Protein AF-A0A7X6XU69-F1 (afdb_monomer)

Radius of gyration: 47.25 Å; Cα contacts (8 Å, |Δi|>4): 1419; chains: 1; bounding box: 94×85×156 Å

Foldseek 3Di:
DDDDDDDDDDDDDDDDDDDDDDDDDDDDDDDDDDDPDDDPPPQFDQFAPQLAFEEEDFFQQLLVDPLLLVLLVVLVLLVGAAYEYEFEWEAAALAGQATGRDHGGGGHHLVSRLVVLLSCVVSNHAYEYEYAYYHPVRDDQLSRDYPDPVSNLVNLLVVQLVVLQSCLVNVHAEYASYAANQVQQADVNLVSSLVSLVVSVVRHVHFYEHEWEQDAPVRGRLLRHPNRLSGQEYEYQPLQQQWFDFQDALVSSLVSCQWDQAPVRDTDGNVVSQVVSCVVNVHAYEHAEYFAWQDRGSGGRPDQPDDPWGHLSNRLSNLLSCCVNAGRDSSYNYYHYPHAYSRLPQDDGRGGHRHCRLGVSSNSSSVSSVSPDRPQQPWAWEEWAPWDWEAPAFFKIKIATDDTDGSHDFPWKFKDKPRDTDDIGRDRIDMGGRHHGQDKIKIWMWIADDSGHIYDTHDIDIDHHHHQPQWDWDAQPVWPQAKDWDDDFKDWTWDQPDGPDDRTWIKIWGDQFAQVHKTKMKHFTPGWAAAFDKKKKKKAFQDQDQFKKKWKWWAFPVRDIDIFDIGGDHHGDIDMHMDHHHNPDPGTTGMIMMIMHGDPGTDTGIMTMRRIHD

pLDDT: mean 84.96, std 18.35, range [24.88, 98.88]

Nearest PDB structures (foldseek):
  5yli-assembly2_A  TM=8.758E-01  e=3.374E-24  Amphibacillus xylanus NBRC 15112
  1k85-assembly1_A  TM=9.156E-01  e=2.063E-06  Niallia circulans
  2zex-assembly1_A  TM=6.198E-01  e=1.821E-08  Caldanaerobius polysaccharolyticus
  2zew-assembly1_B  TM=6.445E-01  e=6.549E-08  Caldanaerobius polysaccharolyticus
  5w6h-assembly1_C  TM=6.036E-01  e=3.045E-06  Kuttervirus CBA120

Secondary structure (DSSP, 8-state):
-------------------------PPPPP------PPPP--PPPSS-SEEEEEEE--STTGGGSHHHHHHHHHHHHTT--EEEEE-EEEESSTT----B--TTTTPPPHHHHHHHHHHHHTTT-EEEE--EEEETT---GGG---S-HHHHHHHHHHHHHHHHHHHHHTT-SEEEEEES-TTTSSGGGHHHHHHHHHHHTTT--SEEEEEEE---TTT-STTT-S-GGGSSSEEEE-----BSSSS--HHHHHHHTT-EE-TTS-EE-HHHHHHHHHHHHT--EEEEEE---SSS-BS-TT-----SS--HHHHHHHHHHHHHHHTT-TTEEEEEEEEEESSTTS-STT--SS--TTSHHHHHHHHHTT--SSS----PPPPP-S-EEEE-SSSEEEEE-PPP--SS---EEEEEETTEEEEEESSSEEEEESPPTT-EEEEEEEEE-SSS-BPPPPPPEEEEPPP------B--SSSSTT-EE-STTEEEEEESSS-SSTT-EEEEEEEEEBTTB--EEEE--SS-BPTT-EEEEEEEEES--TTEEEEEEEE-TT--EEE---EEPPBT-EEEEEEEPPTT-SS-B-EEEEEEEESSS-EEEEEEEEEEE-

Sequence (614 aa):
MCSRRCRLLMLALMALAPLSCSSHAPRPQPVRTPTVTGAPTRALATGWQYQGMTFISWSENGYLLSSTLQSLDRMAALNVKWVAIIPHWFMDDRSSTHIYPEAREYTPSDASVRYIIQQAHARGLKVMLKPHVDPRDGTWRGSITPSDPEAWFASYRDFILHYAQIAADTGTELLSMSNELRSMTGPPYAPKWRALVAEVRQRFPGQLTAAANWGPRNWAEFLRVEWWDAVDLIGINAYFSLTGEPNPTVEMARAGWFNYINPWGGLEHWVEDVKGVADRFARPVLFTEIGYNSNPTAGDPWYTSAPAQPDMVTQQNCVEAAFQVWQNVPYMVGGFWWEWSINPNGGGPTHTGMALNNKPAAQTIATWFGGGGGLPDTSPPSVPTDLVAVADGQTAIRLTWRTSSDDVRVTGYRILRDGAAIATVSETTYTDRNLSPATTYRYQVVAFDAAGNASAPSAPVDAATAGATAPVRYSFESGTEGWLVSERCVNIWTSGSIAHAGRRSLALYLDRTASTTPGYAAVQPAGTLLPGATVTLHVYLKAEATNVRAMPYVQDANRSWLTGPRVTLTPMQWIPLTITIPATAAAPMHRVGIQFSTSGAAFSGYVNVDDIRW

Solvent-accessible surface area (backbone atoms only — not comparable to full-atom values): 32672 Å² total; per-residue (Å²): 140,84,84,90,81,92,87,83,89,90,88,87,90,82,91,86,87,89,88,88,82,91,83,93,77,88,78,88,74,84,83,74,78,84,74,84,72,76,83,81,86,67,82,68,69,90,41,53,78,39,41,29,33,27,44,54,42,71,19,25,55,46,56,69,36,71,57,22,51,54,19,52,53,60,50,49,55,31,42,47,42,27,36,34,41,42,40,44,30,31,22,68,38,45,46,47,35,62,60,44,73,44,70,74,65,38,13,40,34,72,65,25,51,54,48,41,53,54,58,35,46,75,71,69,28,44,37,31,45,40,56,40,64,41,28,70,73,68,52,62,42,42,63,43,55,40,79,42,62,66,56,26,51,52,31,48,47,56,55,52,49,50,52,30,44,54,34,41,78,68,68,39,50,30,36,37,78,40,55,32,40,48,60,63,48,27,66,95,34,24,68,57,54,53,49,52,49,61,54,40,57,75,60,24,85,51,45,38,30,34,26,22,30,56,70,60,91,94,70,21,25,53,81,46,45,72,48,58,75,78,36,66,29,41,22,28,34,51,54,69,45,22,37,77,54,73,64,46,49,39,69,50,34,40,44,9,44,58,54,20,75,46,101,86,72,50,79,44,40,54,56,57,55,57,45,51,50,27,63,74,57,75,36,41,32,31,28,63,25,33,47,42,21,14,30,46,42,43,41,57,37,83,61,78,77,68,60,99,62,48,24,57,62,30,25,26,20,45,52,52,16,49,45,76,65,42,37,78,34,84,54,38,41,30,37,20,35,39,31,40,42,43,47,63,73,57,28,22,87,89,40,32,55,38,31,33,30,78,35,70,37,40,58,52,52,10,48,78,54,66,31,84,73,59,79,63,77,79,70,46,22,38,53,35,42,76,69,44,62,46,53,58,48,41,33,21,38,37,38,39,40,45,82,60,53,52,97,84,52,67,58,32,36,39,37,27,48,76,85,43,79,80,51,75,41,74,64,58,59,51,70,53,70,87,47,62,52,58,36,76,46,43,34,33,38,26,27,23,37,83,80,67,39,54,20,62,66,22,78,74,42,77,32,46,21,34,59,70,43,76,50,62,66,46,43,30,71,92,37,61,84,74,57,42,67,85,57,100,48,56,52,80,45,60,28,70,87,56,58,85,47,94,65,14,9,36,32,35,39,41,50,65,28,20,70,92,51,58,53,46,42,34,32,64,47,69,41,60,46,50,54,57,42,50,41,36,36,32,37,28,34,68,45,86,56,73,42,38,30,40,27,31,34,37,20,36,92,87,64,52,79,48,72,33,69,77,43,74,45,56,47,75,38,82,43,82,40,58,34,67,40,53,75,80,51,92,62,55,29,44,32,44,34,42,39,34,34,23,64,78,64,62,43,66,49,41,38,34,40,26,58,31,42,110

Structure (mmCIF, N/CA/C/O backbone):
data_AF-A0A7X6XU69-F1
#
_entry.id   AF-A0A7X6XU69-F1
#
loop_
_atom_site.group_PDB
_atom_site.id
_atom_site.type_symbol
_atom_site.label_atom_id
_atom_site.label_alt_id
_atom_site.label_comp_id
_atom_site.label_asym_id
_atom_site.label_entity_id
_atom_site.label_seq_id
_atom_site.pdbx_PDB_ins_code
_atom_site.Cartn_x
_atom_site.Cartn_y
_atom_site.Cartn_z
_atom_site.occupancy
_atom_site.B_iso_or_equiv
_atom_site.auth_seq_id
_atom_site.auth_comp_id
_atom_site.auth_asym_id
_atom_site.auth_atom_id
_atom_site.pdbx_PDB_model_num
ATOM 1 N N . MET A 1 1 ? 31.336 16.116 -76.940 1.00 32.19 1 MET A N 1
ATOM 2 C CA . MET A 1 1 ? 32.522 15.356 -76.466 1.00 32.19 1 MET A CA 1
ATOM 3 C C . MET A 1 1 ? 32.069 14.442 -75.326 1.00 32.19 1 MET A C 1
ATOM 5 O O . MET A 1 1 ? 31.188 14.875 -74.605 1.00 32.19 1 MET A O 1
ATOM 9 N N . CYS A 1 2 ? 32.569 13.225 -75.084 1.00 30.72 2 CYS A N 1
ATOM 10 C CA . CYS A 1 2 ? 33.264 12.245 -75.938 1.00 30.72 2 CYS A CA 1
ATOM 11 C C . CYS A 1 2 ? 33.101 10.848 -75.263 1.00 30.72 2 CYS A C 1
ATOM 13 O O . CYS A 1 2 ? 33.700 10.606 -74.232 1.00 30.72 2 CYS A O 1
ATOM 15 N N . SER A 1 3 ? 32.109 10.030 -75.636 1.00 34.59 3 SER A N 1
ATOM 16 C CA . SER A 1 3 ? 32.215 8.867 -76.546 1.00 34.59 3 SER A CA 1
ATOM 17 C C . SER A 1 3 ? 32.661 7.510 -75.929 1.00 34.59 3 SER A C 1
ATOM 19 O O . SER A 1 3 ? 33.760 7.428 -75.397 1.00 34.59 3 SER A O 1
ATOM 21 N N . ARG A 1 4 ? 31.893 6.438 -76.253 1.00 37.56 4 ARG A N 1
ATOM 22 C CA . ARG A 1 4 ? 32.319 5.019 -76.487 1.00 37.56 4 ARG A CA 1
ATOM 23 C C . ARG A 1 4 ? 32.563 4.115 -75.238 1.00 37.56 4 ARG A C 1
ATOM 25 O O . ARG A 1 4 ? 32.974 4.625 -74.213 1.00 37.56 4 ARG A O 1
ATOM 32 N N . ARG A 1 5 ? 32.346 2.773 -75.252 1.00 36.28 5 ARG A N 1
ATOM 33 C CA . ARG A 1 5 ? 31.829 1.808 -76.281 1.00 36.28 5 ARG A CA 1
ATOM 34 C C . ARG A 1 5 ? 31.500 0.392 -75.705 1.00 36.28 5 ARG A C 1
ATOM 36 O O . ARG A 1 5 ? 32.360 -0.131 -75.021 1.00 36.28 5 ARG A O 1
ATOM 43 N N . CYS A 1 6 ? 30.437 -0.274 -76.217 1.00 29.05 6 CYS A N 1
ATOM 44 C CA . CYS A 1 6 ? 30.331 -1.739 -76.554 1.00 29.05 6 CYS A CA 1
ATOM 45 C C . CYS A 1 6 ? 30.530 -2.821 -75.437 1.00 29.05 6 CYS A C 1
ATOM 47 O O . CYS A 1 6 ? 30.987 -2.469 -74.367 1.00 29.05 6 CYS A O 1
ATOM 49 N N . ARG A 1 7 ? 30.288 -4.155 -75.564 1.00 33.97 7 ARG A N 1
ATOM 50 C CA . ARG A 1 7 ? 29.471 -5.150 -76.363 1.00 33.97 7 ARG A CA 1
ATOM 51 C C . ARG A 1 7 ? 29.689 -6.562 -75.694 1.00 33.97 7 ARG A C 1
ATOM 53 O O . ARG A 1 7 ? 30.608 -6.643 -74.893 1.00 33.97 7 ARG A O 1
ATOM 60 N N . LEU A 1 8 ? 29.002 -7.705 -75.920 1.00 28.58 8 LEU A N 1
ATOM 61 C CA . LEU A 1 8 ? 27.895 -8.181 -76.793 1.00 28.58 8 LEU A CA 1
ATOM 62 C C . LEU A 1 8 ? 27.113 -9.363 -76.110 1.00 28.58 8 LEU A C 1
ATOM 64 O O . LEU A 1 8 ? 27.431 -9.765 -75.000 1.00 28.58 8 LEU A O 1
ATOM 68 N N . LEU A 1 9 ? 26.123 -9.919 -76.825 1.00 27.81 9 LEU A N 1
ATOM 69 C CA . LEU A 1 9 ? 25.386 -11.201 -76.701 1.00 27.81 9 LEU A CA 1
ATOM 70 C C . LEU A 1 9 ? 26.183 -12.488 -76.351 1.00 27.81 9 LEU A C 1
ATOM 72 O O . LEU A 1 9 ? 27.295 -12.649 -76.844 1.00 27.81 9 LEU A O 1
ATOM 76 N N . MET A 1 10 ? 25.494 -13.500 -75.778 1.00 27.45 10 MET A N 1
ATOM 77 C CA . MET A 1 10 ? 25.006 -14.688 -76.538 1.00 27.45 10 MET A CA 1
ATOM 78 C C . MET A 1 10 ? 23.947 -15.552 -75.812 1.00 27.45 10 MET A C 1
ATOM 80 O O . MET A 1 10 ? 23.809 -15.497 -74.595 1.00 27.45 10 MET A O 1
ATOM 84 N N . LEU A 1 11 ? 23.182 -16.325 -76.601 1.00 28.55 11 LEU A N 1
ATOM 85 C CA . LEU A 1 11 ? 22.170 -17.318 -76.193 1.00 28.55 11 LEU A CA 1
ATOM 86 C C . LEU A 1 11 ? 22.591 -18.719 -76.679 1.00 28.55 11 LEU A C 1
ATOM 88 O O . LEU A 1 11 ? 23.184 -18.827 -77.751 1.00 28.55 11 LEU A O 1
ATOM 92 N N . ALA A 1 12 ? 22.184 -19.779 -75.973 1.00 27.48 12 ALA A N 1
ATOM 93 C CA . ALA A 1 12 ? 22.160 -21.162 -76.474 1.00 27.48 12 ALA A CA 1
ATOM 94 C C . ALA A 1 12 ? 21.067 -21.976 -75.747 1.00 27.48 12 ALA A C 1
ATOM 96 O O . ALA A 1 12 ? 20.816 -21.730 -74.567 1.00 27.48 12 ALA A O 1
ATOM 97 N N . LEU A 1 13 ? 20.388 -22.905 -76.440 1.00 26.75 13 LEU A N 1
ATOM 98 C CA . LEU A 1 13 ? 19.212 -23.627 -75.918 1.00 26.75 13 LEU A CA 1
ATOM 99 C C . LEU A 1 13 ? 18.924 -24.912 -76.729 1.00 26.75 13 LEU A C 1
ATOM 101 O O . LEU A 1 13 ? 18.695 -24.794 -77.927 1.00 26.75 13 LEU A O 1
ATOM 105 N N . MET A 1 14 ? 18.916 -26.094 -76.083 1.00 28.67 14 MET A N 1
ATOM 106 C CA . MET A 1 14 ? 18.298 -27.398 -76.475 1.00 28.67 14 MET A CA 1
ATOM 107 C C . MET A 1 14 ? 18.697 -28.471 -75.419 1.00 28.67 14 MET A C 1
ATOM 109 O O . MET A 1 14 ? 19.820 -28.426 -74.933 1.00 28.67 14 MET A O 1
ATOM 113 N N . ALA A 1 15 ? 17.769 -29.238 -74.814 1.00 27.44 15 ALA A N 1
ATOM 114 C CA . ALA A 1 15 ? 17.217 -30.554 -75.233 1.00 27.44 15 ALA A CA 1
ATOM 115 C C . ALA A 1 15 ? 18.225 -31.733 -75.076 1.00 27.44 15 ALA A C 1
ATOM 117 O O . ALA A 1 15 ? 19.380 -31.567 -75.440 1.00 27.44 15 ALA A O 1
ATOM 118 N N . LEU A 1 16 ? 17.908 -32.938 -74.563 1.00 28.42 16 LEU A N 1
ATOM 119 C CA . LEU A 1 16 ? 16.644 -33.618 -74.183 1.00 28.42 16 LEU A CA 1
ATOM 120 C C . LEU A 1 16 ? 16.890 -34.633 -73.012 1.00 28.42 16 LEU A C 1
ATOM 122 O O . LEU A 1 16 ? 18.005 -34.725 -72.511 1.00 28.42 16 LEU A O 1
ATOM 126 N N . ALA A 1 17 ? 15.866 -35.370 -72.552 1.00 26.97 17 ALA A N 1
ATOM 127 C CA . ALA A 1 17 ? 15.894 -36.326 -71.410 1.00 26.97 17 ALA A CA 1
ATOM 128 C C . ALA A 1 17 ? 15.743 -37.807 -71.891 1.00 26.97 17 ALA A C 1
ATOM 130 O O . ALA A 1 17 ? 15.716 -37.982 -73.111 1.00 26.97 17 ALA A O 1
ATOM 131 N N . PRO A 1 18 ? 15.551 -38.870 -71.053 1.00 42.78 18 PRO A N 1
ATOM 132 C CA . PRO A 1 18 ? 15.575 -38.998 -69.574 1.00 42.78 18 PRO A CA 1
ATOM 133 C C . PRO A 1 18 ? 16.349 -40.238 -69.018 1.00 42.78 18 PRO A C 1
ATOM 135 O O . PRO A 1 18 ? 16.722 -41.119 -69.782 1.00 42.78 18 PRO A O 1
ATOM 138 N N . LEU A 1 19 ? 16.495 -40.362 -67.681 1.00 28.52 19 LEU A N 1
ATOM 139 C CA . LEU A 1 19 ? 16.287 -41.598 -66.870 1.00 28.52 19 LEU A CA 1
ATOM 140 C C . LEU A 1 19 ? 16.583 -41.360 -65.366 1.00 28.52 19 LEU A C 1
ATOM 142 O O . LEU A 1 19 ? 16.984 -40.265 -64.977 1.00 28.52 19 LEU A O 1
ATOM 146 N N . SER A 1 20 ? 16.305 -42.348 -64.504 1.00 25.61 20 SER A N 1
ATOM 147 C CA . SER A 1 20 ? 16.142 -42.182 -63.045 1.00 25.61 20 SER A CA 1
ATOM 148 C C . SER A 1 20 ? 17.142 -42.954 -62.171 1.00 25.61 20 SER A C 1
ATOM 150 O O . SER A 1 20 ? 17.307 -44.151 -62.388 1.00 25.61 20 SER A O 1
ATOM 152 N N . CYS A 1 21 ? 17.650 -42.327 -61.094 1.00 24.88 21 CYS A N 1
ATOM 153 C CA . CYS A 1 21 ? 17.528 -42.863 -59.720 1.00 24.88 21 CYS A CA 1
ATOM 154 C C . CYS A 1 21 ? 17.984 -41.881 -58.608 1.00 24.88 21 CYS A C 1
ATOM 156 O O . CYS A 1 21 ? 19.115 -41.414 -58.587 1.00 24.88 21 CYS A O 1
ATOM 158 N N . SER A 1 22 ? 17.064 -41.616 -57.675 1.00 28.48 22 SER A N 1
ATOM 159 C CA . SER A 1 22 ? 17.221 -41.198 -56.263 1.00 28.48 22 SER A CA 1
ATOM 160 C C . SER A 1 22 ? 18.582 -40.725 -55.691 1.00 28.48 22 SER A C 1
ATOM 162 O O . SER A 1 22 ? 19.457 -41.543 -55.413 1.00 28.48 22 SER A O 1
ATOM 164 N N . SER A 1 23 ? 18.639 -39.465 -55.233 1.00 30.22 23 SER A N 1
ATOM 165 C CA . SER A 1 23 ? 19.038 -39.120 -53.846 1.00 30.22 23 SER A CA 1
ATOM 166 C C . SER A 1 23 ? 18.545 -37.710 -53.440 1.00 30.22 23 SER A C 1
ATOM 168 O O . SER A 1 23 ? 18.019 -36.966 -54.266 1.00 30.22 23 SER A O 1
ATOM 170 N N . HIS A 1 24 ? 18.579 -37.394 -52.139 1.00 34.19 24 HIS A N 1
ATOM 171 C CA . HIS A 1 24 ? 17.778 -36.338 -51.495 1.00 34.19 24 HIS A CA 1
ATOM 172 C C . HIS A 1 24 ? 18.326 -34.902 -51.635 1.00 34.19 24 HIS A C 1
ATOM 174 O O . HIS A 1 24 ? 19.452 -34.638 -51.227 1.00 34.19 24 HIS A O 1
ATOM 180 N N . ALA A 1 25 ? 17.466 -33.951 -52.033 1.00 30.98 25 ALA A N 1
ATOM 181 C CA . ALA A 1 25 ? 17.559 -32.530 -51.658 1.00 30.98 25 ALA A CA 1
ATOM 182 C C . ALA A 1 25 ? 16.200 -31.806 -51.857 1.00 30.98 25 ALA A C 1
ATOM 184 O O . ALA A 1 25 ? 15.669 -31.828 -52.972 1.00 30.98 25 ALA A O 1
ATOM 185 N N . PRO A 1 26 ? 15.610 -31.149 -50.836 1.00 32.25 26 PRO A N 1
ATOM 186 C CA . PRO A 1 26 ? 14.418 -30.318 -51.018 1.00 32.25 26 PRO A CA 1
ATOM 187 C C . PRO A 1 26 ? 14.767 -28.965 -51.665 1.00 32.25 26 PRO A C 1
ATOM 189 O O . PRO A 1 26 ? 15.789 -28.355 -51.356 1.00 32.25 26 PRO A O 1
ATOM 192 N N . ARG A 1 27 ? 13.904 -28.473 -52.564 1.00 31.67 27 ARG A N 1
ATOM 193 C CA . ARG A 1 27 ? 14.071 -27.163 -53.223 1.00 31.67 27 ARG A CA 1
ATOM 194 C C . ARG A 1 27 ? 13.691 -26.005 -52.284 1.00 31.67 27 ARG A C 1
ATOM 196 O O . ARG A 1 27 ? 12.749 -26.168 -51.506 1.00 31.67 27 ARG A O 1
ATOM 203 N N . PRO A 1 28 ? 14.318 -24.819 -52.407 1.00 29.53 28 PRO A N 1
ATOM 204 C CA . PRO A 1 28 ? 13.835 -23.616 -51.734 1.00 29.53 28 PRO A CA 1
ATOM 205 C C . PRO A 1 28 ? 12.439 -23.232 -52.249 1.00 29.53 28 PRO A C 1
ATOM 207 O O . PRO A 1 28 ? 12.184 -23.246 -53.455 1.00 29.53 28 PRO A O 1
ATOM 210 N N . GLN A 1 29 ? 11.537 -22.879 -51.332 1.00 32.31 29 GLN A N 1
ATOM 211 C CA . GLN A 1 29 ? 10.243 -22.279 -51.669 1.00 32.31 29 GLN A CA 1
ATOM 212 C C . GLN A 1 29 ? 10.386 -20.760 -51.879 1.00 32.31 29 GLN A C 1
ATOM 214 O O . GLN A 1 29 ? 11.289 -20.151 -51.301 1.00 32.31 29 GLN A O 1
ATOM 219 N N . PRO A 1 30 ? 9.513 -20.125 -52.687 1.00 29.33 30 PRO A N 1
ATOM 220 C CA . PRO A 1 30 ? 9.533 -18.677 -52.860 1.00 29.33 30 PRO A CA 1
ATOM 221 C C . PRO A 1 30 ? 9.223 -17.964 -51.539 1.00 29.33 30 PRO A C 1
ATOM 223 O O . PRO A 1 30 ? 8.276 -18.318 -50.834 1.00 29.33 30 PRO A O 1
ATOM 226 N N . VAL A 1 31 ? 10.008 -16.930 -51.226 1.00 34.72 31 VAL A N 1
ATOM 227 C CA . VAL A 1 31 ? 9.813 -16.095 -50.035 1.00 34.72 31 VAL A CA 1
ATOM 228 C C . VAL A 1 31 ? 8.445 -15.419 -50.113 1.00 34.72 31 VAL A C 1
ATOM 230 O O . VAL A 1 31 ? 8.204 -14.583 -50.982 1.00 34.72 31 VAL A O 1
ATOM 233 N N . ARG A 1 32 ? 7.544 -15.768 -49.190 1.00 28.22 32 ARG A N 1
ATOM 234 C CA . ARG A 1 32 ? 6.306 -15.014 -48.980 1.00 28.22 32 ARG A CA 1
ATOM 235 C C . ARG A 1 32 ? 6.634 -13.732 -48.224 1.00 28.22 32 ARG A C 1
ATOM 237 O O . ARG A 1 32 ? 7.137 -13.793 -47.106 1.00 28.22 32 ARG A O 1
ATOM 244 N N . THR A 1 33 ? 6.305 -12.587 -48.811 1.00 29.11 33 THR A N 1
ATOM 245 C CA . THR A 1 33 ? 6.309 -11.298 -48.114 1.00 29.11 33 THR A CA 1
ATOM 246 C C . THR A 1 33 ? 5.402 -11.390 -46.879 1.00 29.11 33 THR A C 1
ATOM 248 O O . THR A 1 33 ? 4.260 -11.837 -47.029 1.00 29.11 33 THR A O 1
ATOM 251 N N . PRO A 1 34 ? 5.844 -10.981 -45.674 1.00 29.09 34 PRO A N 1
ATOM 252 C CA . PRO A 1 34 ? 4.978 -10.986 -44.501 1.00 29.09 34 PRO A CA 1
ATOM 253 C C . PRO A 1 34 ? 3.820 -10.008 -44.709 1.00 29.09 34 PRO A C 1
ATOM 255 O O . PRO A 1 34 ? 4.021 -8.797 -44.801 1.00 29.09 34 PRO A O 1
ATOM 258 N N . THR A 1 35 ? 2.596 -10.522 -44.811 1.00 25.58 35 THR A N 1
ATOM 259 C CA . THR A 1 35 ? 1.406 -9.671 -44.781 1.00 25.58 35 THR A CA 1
ATOM 260 C C . THR A 1 35 ? 1.241 -9.151 -43.360 1.00 25.58 35 THR A C 1
ATOM 262 O O . THR A 1 35 ? 1.125 -9.952 -42.435 1.00 25.58 35 THR A O 1
ATOM 265 N N . VAL A 1 36 ? 1.208 -7.829 -43.178 1.00 35.75 36 VAL A N 1
ATOM 266 C CA . VAL A 1 36 ? 0.860 -7.226 -41.885 1.00 35.75 36 VAL A CA 1
ATOM 267 C C . VAL A 1 36 ? -0.629 -7.469 -41.637 1.00 35.75 36 VAL A C 1
ATOM 269 O O . VAL A 1 36 ? -1.486 -6.691 -42.051 1.00 35.75 36 VAL A O 1
ATOM 272 N N . THR A 1 37 ? -0.947 -8.596 -41.004 1.00 29.02 37 THR A N 1
ATOM 273 C CA . THR A 1 37 ? -2.286 -8.870 -40.481 1.00 29.02 37 THR A CA 1
ATOM 274 C C . THR A 1 37 ? -2.593 -7.845 -39.398 1.00 29.02 37 THR A C 1
ATOM 276 O O . THR A 1 37 ? -1.820 -7.715 -38.448 1.00 29.02 37 THR A O 1
ATOM 279 N N . GLY A 1 38 ? -3.695 -7.108 -39.558 1.00 28.95 38 GLY A N 1
ATOM 280 C CA . GLY A 1 38 ? -4.071 -6.027 -38.646 1.00 28.95 38 GLY A CA 1
ATOM 281 C C . GLY A 1 38 ? -4.130 -6.485 -37.188 1.00 28.95 38 GLY A C 1
ATOM 282 O O . GLY A 1 38 ? -4.514 -7.621 -36.902 1.00 28.95 38 GLY A O 1
ATOM 283 N N . ALA A 1 39 ? -3.736 -5.595 -36.274 1.00 30.16 39 ALA A N 1
ATOM 284 C CA . ALA A 1 39 ? -3.730 -5.885 -34.847 1.00 30.16 39 ALA A CA 1
ATOM 285 C C . ALA A 1 39 ? -5.128 -6.349 -34.389 1.00 30.16 39 ALA A C 1
ATOM 287 O O . ALA A 1 39 ? -6.116 -5.673 -34.694 1.00 30.16 39 ALA A O 1
ATOM 288 N N . PRO A 1 40 ? -5.245 -7.477 -33.665 1.00 31.70 40 PRO A N 1
ATOM 289 C CA . PRO A 1 40 ? -6.534 -7.918 -33.166 1.00 31.70 40 PRO A CA 1
ATOM 290 C C . PRO A 1 40 ? -7.025 -6.919 -32.118 1.00 31.70 40 PRO A C 1
ATOM 292 O O . PRO A 1 40 ? -6.435 -6.803 -31.043 1.00 31.70 40 PRO A O 1
ATOM 295 N N . THR A 1 41 ? -8.140 -6.243 -32.398 1.00 36.56 41 THR A N 1
ATOM 296 C CA . THR A 1 41 ? -8.919 -5.464 -31.424 1.00 36.56 41 THR A CA 1
ATOM 297 C C . THR A 1 41 ? -9.607 -6.403 -30.432 1.00 36.56 41 THR A C 1
ATOM 299 O O . THR A 1 41 ? -10.829 -6.523 -30.358 1.00 36.56 41 THR A O 1
ATOM 302 N N . ARG A 1 42 ? -8.785 -7.105 -29.648 1.00 38.50 42 ARG A N 1
ATOM 303 C CA . ARG A 1 42 ? -9.206 -7.867 -28.481 1.00 38.50 42 ARG A CA 1
ATOM 304 C C . ARG A 1 42 ? -9.810 -6.868 -27.503 1.00 38.50 42 ARG A C 1
ATOM 306 O O . ARG A 1 42 ? -9.084 -6.030 -26.975 1.00 38.50 42 ARG A O 1
ATOM 313 N N . ALA A 1 43 ? -11.121 -6.954 -27.283 1.00 34.38 43 ALA A N 1
ATOM 314 C CA . ALA A 1 43 ? -11.788 -6.183 -26.242 1.00 34.38 43 ALA A CA 1
ATOM 315 C C . ALA A 1 43 ? -11.029 -6.400 -24.926 1.00 34.38 43 ALA A C 1
ATOM 317 O O . ALA A 1 43 ? -10.881 -7.538 -24.469 1.00 34.38 43 ALA A O 1
ATOM 318 N N . LEU A 1 44 ? -10.460 -5.322 -24.388 1.00 43.34 44 LEU A N 1
ATOM 319 C CA . LEU A 1 44 ? -9.643 -5.392 -23.186 1.00 43.34 44 LEU A CA 1
ATOM 320 C C . LEU A 1 44 ? -10.568 -5.709 -22.010 1.00 43.34 44 LEU A C 1
ATOM 322 O O . LEU A 1 44 ? -11.660 -5.150 -21.899 1.00 43.34 44 LEU A O 1
ATOM 326 N N . ALA A 1 45 ? -10.160 -6.672 -21.182 1.00 43.38 45 ALA A N 1
ATOM 327 C CA . ALA A 1 45 ? -10.943 -7.072 -20.022 1.00 43.38 45 ALA A CA 1
ATOM 328 C C . ALA A 1 45 ? -11.115 -5.875 -19.075 1.00 43.38 45 ALA A C 1
ATOM 330 O O . ALA A 1 45 ? -10.199 -5.070 -18.925 1.00 43.38 45 ALA A O 1
ATOM 331 N N . THR A 1 46 ? -12.282 -5.764 -18.443 1.00 50.97 46 THR A N 1
ATOM 332 C CA . THR A 1 46 ? -12.549 -4.743 -17.425 1.00 50.97 46 THR A CA 1
ATOM 333 C C . THR A 1 46 ? -11.689 -5.007 -16.188 1.00 50.97 46 THR A C 1
ATOM 335 O O . THR A 1 46 ? -11.818 -6.075 -15.586 1.00 50.97 46 THR A O 1
ATOM 338 N N . GLY A 1 47 ? -10.851 -4.044 -15.801 1.00 73.19 47 GLY A N 1
ATOM 339 C CA . GLY A 1 47 ? -9.868 -4.190 -14.724 1.00 73.19 47 GLY A CA 1
ATOM 340 C C . GLY A 1 47 ? -8.443 -4.448 -15.229 1.00 73.19 47 GLY A C 1
ATOM 341 O O . GLY A 1 47 ? -8.220 -4.859 -16.369 1.00 73.19 47 GLY A O 1
ATOM 342 N N . TRP A 1 48 ? -7.455 -4.214 -14.363 1.00 90.81 48 TRP A N 1
ATOM 343 C CA . TRP A 1 48 ? -6.045 -4.424 -14.697 1.00 90.81 48 TRP A CA 1
ATOM 344 C C . TRP A 1 48 ? -5.722 -5.896 -15.006 1.00 90.81 48 TRP A C 1
ATOM 346 O O . TRP A 1 48 ? -6.017 -6.802 -14.231 1.00 90.81 48 TRP A O 1
ATOM 356 N N . GLN A 1 49 ? -5.037 -6.115 -16.129 1.00 93.88 49 GLN A N 1
ATOM 357 C CA . GLN A 1 49 ? -4.458 -7.393 -16.562 1.00 93.88 49 GLN A CA 1
ATOM 358 C C . GLN A 1 49 ? -3.038 -7.585 -16.001 1.00 93.88 49 GLN A C 1
ATOM 360 O O . GLN A 1 49 ? -2.598 -8.714 -15.771 1.00 93.88 49 GLN A O 1
ATOM 365 N N . TYR A 1 50 ? -2.334 -6.476 -15.753 1.00 97.25 50 TYR A N 1
ATOM 366 C CA . TYR A 1 50 ? -1.038 -6.421 -15.077 1.00 97.25 50 TYR A CA 1
ATOM 367 C C . TYR A 1 50 ? -1.259 -5.950 -13.638 1.00 97.25 50 TYR A C 1
ATOM 369 O O . TYR A 1 50 ? -1.080 -4.783 -13.303 1.00 97.25 50 TYR A O 1
ATOM 377 N N . GLN A 1 51 ? -1.728 -6.875 -12.798 1.00 97.38 51 GLN A N 1
ATOM 378 C CA . GLN A 1 51 ? -1.842 -6.706 -11.347 1.00 97.38 51 GLN A CA 1
ATOM 379 C C . GLN A 1 51 ? -0.461 -6.956 -10.721 1.00 97.38 51 GLN A C 1
ATOM 381 O O . GLN A 1 51 ? -0.163 -8.077 -10.293 1.00 97.38 51 GLN A O 1
ATOM 386 N N . GLY A 1 52 ? 0.420 -5.955 -10.808 1.00 98.00 52 GLY A N 1
ATOM 387 C CA . GLY A 1 52 ? 1.860 -6.107 -10.608 1.00 98.00 52 GLY A CA 1
ATOM 388 C C . GLY A 1 52 ? 2.421 -5.504 -9.322 1.00 98.00 52 GLY A C 1
ATOM 389 O O . GLY A 1 52 ? 1.880 -4.553 -8.759 1.00 98.00 52 GLY A O 1
ATOM 390 N N . MET A 1 53 ? 3.569 -6.029 -8.902 1.00 98.44 53 MET A N 1
ATOM 391 C CA . MET A 1 53 ? 4.381 -5.527 -7.790 1.00 98.44 53 MET A CA 1
ATOM 392 C C . MET A 1 53 ? 5.868 -5.608 -8.161 1.00 98.44 53 MET A C 1
ATOM 394 O O . MET A 1 53 ? 6.285 -6.575 -8.799 1.00 98.44 53 MET A O 1
ATOM 398 N N . THR A 1 54 ? 6.679 -4.625 -7.779 1.00 98.50 54 THR A N 1
ATOM 399 C CA . THR A 1 54 ? 8.135 -4.655 -7.991 1.00 98.50 54 THR A CA 1
ATOM 400 C C . THR A 1 54 ? 8.847 -5.331 -6.826 1.00 98.50 54 THR A C 1
ATOM 402 O O . THR A 1 54 ? 8.533 -5.052 -5.672 1.00 98.50 54 THR A O 1
ATOM 405 N N . PHE A 1 55 ? 9.815 -6.201 -7.124 1.00 97.56 55 PHE A N 1
ATOM 406 C CA . PHE A 1 55 ? 10.560 -6.987 -6.141 1.00 97.56 55 PHE A CA 1
ATOM 407 C C . PHE A 1 55 ? 12.054 -6.988 -6.500 1.00 97.56 55 PHE A C 1
ATOM 409 O O . PHE A 1 55 ? 12.468 -7.567 -7.506 1.00 97.56 55 PHE A O 1
ATOM 416 N N . ILE A 1 56 ? 12.854 -6.286 -5.696 1.00 93.12 56 ILE A N 1
ATOM 417 C CA . ILE A 1 56 ? 14.198 -5.808 -6.058 1.00 93.12 56 ILE A CA 1
ATOM 418 C C . ILE A 1 56 ? 15.272 -6.271 -5.063 1.00 93.12 56 ILE A C 1
ATOM 420 O O . ILE A 1 56 ? 15.091 -6.184 -3.850 1.00 93.12 56 ILE A O 1
ATOM 424 N N . SER A 1 57 ? 16.415 -6.741 -5.574 1.00 91.56 57 SER A N 1
ATOM 425 C CA . SER A 1 57 ? 17.584 -7.138 -4.776 1.00 91.56 57 SER A CA 1
ATOM 426 C C . SER A 1 57 ? 18.813 -6.322 -5.154 1.00 91.56 57 SER A C 1
ATOM 428 O O . SER A 1 57 ? 19.251 -6.347 -6.300 1.00 91.56 57 SER A O 1
ATOM 430 N N . TRP A 1 58 ? 19.422 -5.696 -4.149 1.00 90.00 58 TRP A N 1
ATOM 431 C CA . TRP A 1 58 ? 20.669 -4.934 -4.245 1.00 90.00 58 TRP A CA 1
ATOM 432 C C . TRP A 1 58 ? 21.872 -5.759 -3.762 1.00 90.00 58 TRP A C 1
ATOM 434 O O . TRP A 1 58 ? 22.668 -5.292 -2.959 1.00 90.00 58 TRP A O 1
ATOM 444 N N . SER A 1 59 ? 21.941 -7.039 -4.137 1.00 90.56 59 SER A N 1
ATOM 445 C CA . SER A 1 59 ? 23.073 -7.918 -3.803 1.00 90.56 59 SER A CA 1
ATOM 446 C C . SER A 1 59 ? 23.087 -9.186 -4.656 1.00 90.56 59 SER A C 1
ATOM 448 O O . SER A 1 59 ? 22.034 -9.680 -5.076 1.00 90.56 59 SER A O 1
ATOM 450 N N . GLU A 1 60 ? 24.285 -9.749 -4.843 1.00 92.19 60 GLU A N 1
ATOM 451 C CA . GLU A 1 60 ? 24.559 -10.908 -5.705 1.00 92.19 60 GLU A CA 1
ATOM 452 C C . GLU A 1 60 ? 23.642 -12.109 -5.430 1.00 92.19 60 GLU A C 1
ATOM 454 O O . GLU A 1 60 ? 23.099 -12.713 -6.356 1.00 92.19 60 GLU A O 1
ATOM 459 N N . ASN A 1 61 ? 23.416 -12.417 -4.152 1.00 92.19 61 ASN A N 1
ATOM 460 C CA . ASN A 1 61 ? 22.690 -13.607 -3.705 1.00 92.19 61 ASN A CA 1
ATOM 461 C C . ASN A 1 61 ? 21.433 -13.281 -2.877 1.00 92.19 61 ASN A C 1
ATOM 463 O O . ASN A 1 61 ? 20.869 -14.177 -2.253 1.00 92.19 61 ASN A O 1
ATOM 467 N N . GLY A 1 62 ? 20.964 -12.025 -2.881 1.00 92.12 62 GLY A N 1
ATOM 468 C CA . GLY A 1 62 ? 19.818 -11.592 -2.070 1.00 92.12 62 GLY A CA 1
ATOM 469 C C . GLY A 1 62 ? 18.529 -12.370 -2.350 1.00 92.12 62 GLY A C 1
ATOM 470 O O . GLY A 1 62 ? 17.828 -12.740 -1.416 1.00 92.12 62 GLY A O 1
ATOM 471 N N . TYR A 1 63 ? 18.260 -12.737 -3.607 1.00 96.06 63 TYR A N 1
ATOM 472 C CA . TYR A 1 63 ? 17.094 -13.561 -3.941 1.00 96.06 63 TYR A CA 1
ATOM 473 C C . TYR A 1 63 ? 17.198 -15.038 -3.502 1.00 96.06 63 TYR A C 1
ATOM 475 O O . TYR A 1 63 ? 16.190 -15.745 -3.515 1.00 96.06 63 TYR A O 1
ATOM 483 N N . LEU A 1 64 ? 18.382 -15.520 -3.102 1.00 94.12 64 LEU A N 1
ATOM 484 C CA . LEU A 1 64 ? 18.583 -16.887 -2.598 1.00 94.12 64 LEU A CA 1
ATOM 485 C C . LEU A 1 64 ? 18.261 -17.022 -1.095 1.00 94.12 64 LEU A C 1
ATOM 487 O O . LEU A 1 64 ? 18.320 -18.123 -0.545 1.00 94.12 64 LEU A O 1
ATOM 491 N N . LEU A 1 65 ? 17.947 -15.917 -0.409 1.00 92.75 65 LEU A N 1
ATOM 492 C CA . LEU A 1 65 ? 17.691 -15.898 1.030 1.00 92.75 65 LEU A CA 1
ATOM 493 C C . LEU A 1 65 ? 16.283 -16.414 1.369 1.00 92.75 65 LEU A C 1
ATOM 495 O O . LEU A 1 65 ? 15.289 -16.052 0.739 1.00 92.75 65 LEU A O 1
ATOM 499 N N . SER A 1 66 ? 16.168 -17.198 2.443 1.00 90.56 66 SER A N 1
ATOM 500 C CA . SER A 1 66 ? 14.879 -17.711 2.934 1.00 90.56 66 SER A CA 1
ATOM 501 C C . SER A 1 66 ? 13.922 -16.602 3.394 1.00 90.56 66 SER A C 1
ATOM 503 O O . SER A 1 66 ? 12.711 -16.715 3.205 1.00 90.56 66 SER A O 1
ATOM 505 N N . SER A 1 67 ? 14.452 -15.498 3.929 1.00 88.69 67 SER A N 1
ATOM 506 C CA . SER A 1 67 ? 13.693 -14.275 4.225 1.00 88.69 67 SER A CA 1
ATOM 507 C C . SER A 1 67 ? 13.095 -13.643 2.966 1.00 88.69 67 SER A C 1
ATOM 509 O O . SER A 1 67 ? 11.976 -13.139 3.003 1.00 88.69 67 SER A O 1
ATOM 511 N N . THR A 1 68 ? 13.794 -13.716 1.834 1.00 95.62 68 THR A N 1
ATOM 512 C CA . THR A 1 68 ? 13.306 -13.196 0.555 1.00 95.62 68 THR A CA 1
ATOM 513 C C . THR A 1 68 ? 12.189 -14.057 -0.016 1.00 95.62 68 THR A C 1
ATOM 515 O O . THR A 1 68 ? 11.186 -13.509 -0.468 1.00 95.62 68 THR A O 1
ATOM 518 N N . LEU A 1 69 ? 12.263 -15.384 0.121 1.00 94.12 69 LEU A N 1
ATOM 519 C CA . LEU A 1 69 ? 11.125 -16.254 -0.198 1.00 94.12 69 LEU A CA 1
ATOM 520 C C . LEU A 1 69 ? 9.914 -15.967 0.701 1.00 94.12 69 LEU A C 1
ATOM 522 O O . LEU A 1 69 ? 8.814 -15.810 0.182 1.00 94.12 69 LEU A O 1
ATOM 526 N N . GLN A 1 70 ? 10.116 -15.767 2.010 1.00 93.44 70 GLN A N 1
ATOM 527 C CA . GLN A 1 70 ? 9.038 -15.347 2.915 1.00 93.44 70 GLN A CA 1
ATOM 528 C C . GLN A 1 70 ? 8.424 -13.996 2.501 1.00 93.44 70 GLN A C 1
ATOM 530 O O . GLN A 1 70 ? 7.214 -13.804 2.631 1.00 93.44 70 GLN A O 1
ATOM 535 N N . SER A 1 71 ? 9.225 -13.051 1.997 1.00 96.81 71 SER A N 1
ATOM 536 C CA . SER A 1 71 ? 8.693 -11.778 1.499 1.00 96.81 71 SER A CA 1
ATOM 537 C C . SER A 1 71 ? 7.889 -11.964 0.208 1.00 96.81 71 SER A C 1
ATOM 539 O O . SER A 1 71 ? 6.819 -11.370 0.075 1.00 96.81 71 SER A O 1
ATOM 541 N N . LEU A 1 72 ? 8.342 -12.839 -0.699 1.00 97.31 72 LEU A N 1
ATOM 542 C CA . LEU A 1 72 ? 7.620 -13.217 -1.919 1.00 97.31 72 LEU A CA 1
ATOM 543 C C . LEU A 1 72 ? 6.290 -13.932 -1.608 1.00 97.31 72 LEU A C 1
ATOM 545 O O . LEU A 1 72 ? 5.286 -13.660 -2.263 1.00 97.31 72 LEU A O 1
ATOM 549 N N . ASP A 1 73 ? 6.253 -14.788 -0.581 1.00 94.25 73 ASP A N 1
ATOM 550 C CA . ASP A 1 73 ? 5.025 -15.430 -0.089 1.00 94.25 73 ASP A CA 1
ATOM 551 C C . ASP A 1 73 ? 4.011 -14.389 0.416 1.00 94.25 73 ASP A C 1
ATOM 553 O O . ASP A 1 73 ? 2.844 -14.411 0.018 1.00 94.25 73 ASP A O 1
ATOM 557 N N . ARG A 1 74 ? 4.461 -13.423 1.235 1.00 95.00 74 ARG A N 1
ATOM 558 C CA . ARG A 1 74 ? 3.612 -12.309 1.703 1.00 95.00 74 ARG A CA 1
ATOM 559 C C . ARG A 1 74 ? 3.116 -11.431 0.547 1.00 95.00 74 ARG A C 1
ATOM 561 O O . ARG A 1 74 ? 1.982 -10.970 0.591 1.00 95.00 74 ARG A O 1
ATOM 568 N N . MET A 1 75 ? 3.934 -11.224 -0.485 1.00 96.50 75 MET A N 1
ATOM 569 C CA . MET A 1 75 ? 3.558 -10.464 -1.682 1.00 96.50 75 MET A CA 1
ATOM 570 C C . MET A 1 75 ? 2.477 -11.181 -2.503 1.00 96.50 75 MET A C 1
ATOM 572 O O . MET A 1 75 ? 1.499 -10.564 -2.922 1.00 96.50 75 MET A O 1
ATOM 576 N N . ALA A 1 76 ? 2.630 -12.493 -2.713 1.00 93.62 76 ALA A N 1
ATOM 577 C CA . ALA A 1 76 ? 1.673 -13.314 -3.453 1.00 93.62 76 ALA A CA 1
ATOM 578 C C . ALA A 1 76 ? 0.308 -13.404 -2.742 1.00 93.62 76 ALA A C 1
ATOM 580 O O . ALA A 1 76 ? -0.729 -13.459 -3.407 1.00 93.62 76 ALA A O 1
ATOM 581 N N . ALA A 1 77 ? 0.297 -13.350 -1.404 1.00 90.94 77 ALA A N 1
ATOM 582 C CA . ALA A 1 77 ? -0.927 -13.320 -0.602 1.00 90.94 77 ALA A CA 1
ATOM 583 C C . ALA A 1 77 ? -1.824 -12.095 -0.887 1.00 90.94 77 ALA A C 1
ATOM 585 O O . ALA A 1 77 ? -3.040 -12.202 -0.758 1.00 90.94 77 ALA A O 1
ATOM 586 N N . LEU A 1 78 ? -1.272 -10.977 -1.382 1.00 89.69 78 LEU A N 1
ATOM 587 C CA . LEU A 1 78 ? -2.028 -9.780 -1.800 1.00 89.69 78 LEU A CA 1
ATOM 588 C C . LEU A 1 78 ? -2.800 -9.965 -3.128 1.00 89.69 78 LEU A C 1
ATOM 590 O O . LEU A 1 78 ? -3.096 -8.999 -3.828 1.00 89.69 78 LEU A O 1
ATOM 594 N N . ASN A 1 79 ? -3.056 -11.207 -3.542 1.00 91.31 79 ASN A N 1
ATOM 595 C CA . ASN A 1 79 ? -3.650 -11.592 -4.825 1.00 91.31 79 ASN A CA 1
ATOM 596 C C . ASN A 1 79 ? -2.946 -11.026 -6.081 1.00 91.31 79 ASN A C 1
ATOM 598 O O . ASN A 1 79 ? -3.501 -11.114 -7.177 1.00 91.31 79 ASN A O 1
ATOM 602 N N . VAL A 1 80 ? -1.713 -10.524 -5.952 1.00 94.62 80 VAL A N 1
ATOM 603 C CA . VAL A 1 80 ? -0.831 -10.095 -7.053 1.00 94.62 80 VAL A CA 1
ATOM 604 C C . VAL A 1 80 ? -0.740 -11.196 -8.123 1.00 94.62 80 VAL A C 1
ATOM 606 O O . VAL A 1 80 ? -0.827 -12.389 -7.816 1.00 94.62 80 VAL A O 1
ATOM 609 N N . LYS A 1 81 ? -0.602 -10.806 -9.396 1.00 97.31 81 LYS A N 1
ATOM 610 C CA . LYS A 1 81 ? -0.488 -11.734 -10.543 1.00 97.31 81 LYS A CA 1
ATOM 611 C C . LYS A 1 81 ? 0.803 -11.580 -11.333 1.00 97.31 81 LYS A C 1
ATOM 613 O O . LYS A 1 81 ? 1.146 -12.484 -12.090 1.00 97.31 81 LYS A O 1
ATOM 618 N N . TRP A 1 82 ? 1.517 -10.472 -11.150 1.00 98.69 82 TRP A N 1
ATOM 619 C CA . TRP A 1 82 ? 2.798 -10.214 -11.796 1.00 98.69 82 TRP A CA 1
ATOM 620 C C . TRP A 1 82 ? 3.838 -9.708 -10.798 1.00 98.69 82 TRP A C 1
ATOM 622 O O . TRP A 1 82 ? 3.523 -8.904 -9.923 1.00 98.69 82 TRP A O 1
ATOM 632 N N . VAL A 1 83 ? 5.094 -10.106 -10.980 1.00 98.81 83 VAL A N 1
ATOM 633 C CA . VAL A 1 83 ? 6.241 -9.522 -10.277 1.00 98.81 83 VAL A CA 1
ATOM 634 C C . VAL A 1 83 ? 7.229 -8.913 -11.270 1.00 98.81 83 VAL A C 1
ATOM 636 O O . VAL A 1 83 ? 7.538 -9.530 -12.290 1.00 98.81 83 VAL A O 1
ATOM 639 N N . ALA A 1 84 ? 7.712 -7.701 -10.999 1.00 98.81 84 ALA A N 1
ATOM 640 C CA . ALA A 1 84 ? 8.853 -7.133 -11.709 1.00 98.81 84 ALA A CA 1
ATOM 641 C C . ALA A 1 84 ? 10.141 -7.509 -10.970 1.00 98.81 84 ALA A C 1
ATOM 643 O O . ALA A 1 84 ? 10.340 -7.083 -9.833 1.00 98.81 84 ALA A O 1
ATOM 644 N N . ILE A 1 85 ? 10.993 -8.306 -11.616 1.00 98.56 85 ILE A N 1
ATOM 645 C CA . ILE A 1 85 ? 12.314 -8.692 -11.112 1.00 98.56 85 ILE A CA 1
ATOM 646 C C . ILE A 1 85 ? 13.356 -7.777 -11.749 1.00 98.56 85 ILE A C 1
ATOM 648 O O . ILE A 1 85 ? 13.447 -7.689 -12.977 1.00 98.56 85 ILE A O 1
ATOM 652 N N . ILE A 1 86 ? 14.148 -7.112 -10.908 1.00 96.69 86 ILE A N 1
ATOM 653 C CA . ILE A 1 86 ? 15.124 -6.107 -11.338 1.00 96.69 86 ILE A CA 1
ATOM 654 C C . ILE A 1 86 ? 16.548 -6.601 -11.040 1.00 96.69 86 ILE A C 1
ATOM 656 O O . ILE A 1 86 ? 16.904 -6.807 -9.875 1.00 96.69 86 ILE A O 1
ATOM 660 N N . PRO A 1 87 ? 17.367 -6.825 -12.082 1.00 95.56 87 PRO A N 1
ATOM 661 C CA . PRO A 1 87 ? 18.821 -6.840 -12.000 1.00 95.56 87 PRO A CA 1
ATOM 662 C C . PRO A 1 87 ? 19.417 -5.502 -12.478 1.00 95.56 87 PRO A C 1
ATOM 664 O O . PRO A 1 87 ? 18.944 -4.920 -13.455 1.00 95.56 87 PRO A O 1
ATOM 667 N N . HIS A 1 88 ? 20.489 -5.043 -11.831 1.00 93.06 88 HIS A N 1
ATOM 668 C CA . HIS A 1 88 ? 21.202 -3.807 -12.185 1.00 93.06 88 HIS A CA 1
ATOM 669 C C . HIS A 1 88 ? 22.583 -4.128 -12.749 1.00 93.06 88 HIS A C 1
ATOM 671 O O . HIS A 1 88 ? 23.325 -4.885 -12.124 1.00 93.06 88 HIS A O 1
ATOM 677 N N . TRP A 1 89 ? 22.946 -3.536 -13.885 1.00 96.38 89 TRP A N 1
ATOM 678 C CA . TRP A 1 89 ? 24.342 -3.367 -14.310 1.00 96.38 89 TRP A CA 1
ATOM 679 C C . TRP A 1 89 ? 24.726 -1.888 -14.200 1.00 96.38 89 TRP A C 1
ATOM 681 O O . TRP A 1 89 ? 23.872 -1.015 -14.040 1.00 96.38 89 TRP A O 1
ATOM 691 N N . PHE A 1 90 ? 26.020 -1.606 -14.268 1.00 96.56 90 PHE A N 1
ATOM 692 C CA . PHE A 1 90 ? 26.586 -0.311 -13.930 1.00 96.56 90 PHE A CA 1
ATOM 693 C C . PHE A 1 90 ? 27.494 0.234 -15.025 1.00 96.56 90 PHE A C 1
ATOM 695 O O . PHE A 1 90 ? 28.020 -0.510 -15.848 1.00 96.56 90 PHE A O 1
ATOM 702 N N . MET A 1 91 ? 27.676 1.549 -15.009 1.00 97.06 91 MET A N 1
ATOM 703 C CA . MET A 1 91 ? 28.696 2.282 -15.761 1.00 97.06 91 MET A CA 1
ATOM 704 C C . MET A 1 91 ? 29.386 3.255 -14.799 1.00 97.06 91 MET A C 1
ATOM 706 O O . MET A 1 91 ? 28.763 3.675 -13.826 1.00 97.06 91 MET A O 1
ATOM 710 N N . ASP A 1 92 ? 30.653 3.602 -15.019 1.00 95.88 92 ASP A N 1
ATOM 711 C CA . ASP A 1 92 ? 31.436 4.325 -13.999 1.00 95.88 92 ASP A CA 1
ATOM 712 C C . ASP A 1 92 ? 30.872 5.728 -13.720 1.00 95.88 92 ASP A C 1
ATOM 714 O O . ASP A 1 92 ? 30.622 6.100 -12.573 1.00 95.88 92 ASP A O 1
ATOM 718 N N . ASP A 1 93 ? 30.583 6.472 -14.785 1.00 96.88 93 ASP A N 1
ATOM 719 C CA . ASP A 1 93 ? 29.926 7.776 -14.738 1.00 96.88 93 ASP A CA 1
ATOM 720 C C . ASP A 1 93 ? 28.940 7.957 -15.903 1.00 96.88 93 ASP A C 1
ATOM 722 O O . ASP A 1 93 ? 28.858 7.147 -16.830 1.00 96.88 93 ASP A O 1
ATOM 726 N N . ARG A 1 94 ? 28.214 9.077 -15.904 1.00 97.19 94 ARG A N 1
ATOM 727 C CA . ARG A 1 94 ? 27.284 9.461 -16.984 1.00 97.19 94 ARG A CA 1
ATOM 728 C C . ARG A 1 94 ? 27.896 9.600 -18.39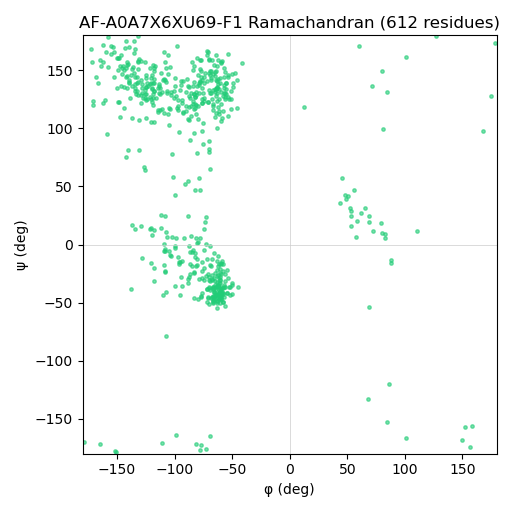1 1.00 97.19 94 ARG A C 1
ATOM 730 O O . ARG A 1 94 ? 27.132 9.732 -19.344 1.00 97.19 94 ARG A O 1
ATOM 737 N N . SER A 1 95 ? 29.220 9.661 -18.534 1.00 97.75 95 SER A N 1
ATOM 738 C CA . SER A 1 95 ? 29.952 9.853 -19.801 1.00 97.75 95 SER A CA 1
ATOM 739 C C . SER A 1 95 ? 30.593 8.570 -20.347 1.00 97.75 95 SER A C 1
ATOM 741 O O . SER A 1 95 ? 31.068 8.530 -21.489 1.00 97.75 95 SER A O 1
ATOM 743 N N . SER A 1 96 ? 30.572 7.515 -19.538 1.00 98.00 96 SER A N 1
ATOM 744 C CA . SER A 1 96 ? 31.121 6.198 -19.829 1.00 98.00 96 SER A CA 1
ATOM 745 C C . SER A 1 96 ? 30.347 5.482 -20.943 1.00 98.00 96 SER A C 1
ATOM 747 O O . SER A 1 96 ? 29.190 5.789 -21.228 1.00 98.00 96 SER A O 1
ATOM 749 N N . THR A 1 97 ? 30.987 4.508 -21.590 1.00 98.38 97 THR A N 1
ATOM 750 C CA . THR A 1 97 ? 30.398 3.714 -22.690 1.00 98.38 97 THR A CA 1
ATOM 751 C C . THR A 1 97 ? 30.287 2.224 -22.369 1.00 98.38 97 THR A C 1
ATOM 753 O O . THR A 1 97 ? 29.488 1.527 -22.985 1.00 98.38 97 THR A O 1
ATOM 756 N N . HIS A 1 98 ? 31.059 1.740 -21.396 1.00 98.00 98 HIS A N 1
ATOM 757 C CA . HIS A 1 98 ? 31.059 0.354 -20.940 1.00 98.00 98 HIS A CA 1
ATOM 758 C C . HIS A 1 98 ? 30.008 0.141 -19.842 1.00 98.00 98 HIS A C 1
ATOM 760 O O . HIS A 1 98 ? 29.897 0.953 -18.923 1.00 98.00 98 HIS A O 1
ATOM 766 N N . ILE A 1 99 ? 29.250 -0.951 -19.946 1.00 98.19 99 ILE A N 1
ATOM 767 C CA . ILE A 1 99 ? 28.186 -1.343 -19.015 1.00 98.19 99 ILE A CA 1
ATOM 768 C C . ILE A 1 99 ? 28.481 -2.764 -18.524 1.00 98.19 99 ILE A C 1
ATOM 770 O O . ILE A 1 99 ? 28.618 -3.674 -19.341 1.00 98.19 99 ILE A O 1
ATOM 774 N N . TYR A 1 100 ? 28.570 -2.960 -17.207 1.00 96.31 100 TYR A N 1
ATOM 775 C CA . TYR A 1 100 ? 29.093 -4.184 -16.590 1.00 96.31 100 TYR A CA 1
ATOM 776 C C . TYR A 1 100 ? 28.325 -4.618 -15.325 1.00 96.31 100 TYR A C 1
ATOM 778 O O . TYR A 1 100 ? 27.737 -3.779 -14.641 1.00 96.31 100 TYR A O 1
ATOM 786 N N . PRO A 1 101 ? 28.328 -5.915 -14.965 1.00 94.44 101 PRO A N 1
ATOM 787 C CA . PRO A 1 101 ? 27.805 -6.378 -13.681 1.00 94.44 101 PRO A CA 1
ATOM 788 C C . PRO A 1 101 ? 28.767 -6.027 -12.535 1.00 94.44 101 PRO A C 1
ATOM 790 O O . PRO A 1 101 ? 29.927 -6.442 -12.551 1.00 94.44 101 PRO A O 1
ATOM 793 N N . GLU A 1 102 ? 28.280 -5.340 -11.500 1.00 86.94 102 GLU A N 1
ATOM 794 C CA . GLU A 1 102 ? 29.020 -5.151 -10.247 1.00 86.94 102 GLU A CA 1
ATOM 795 C C . GLU A 1 102 ? 28.751 -6.335 -9.313 1.00 86.94 102 GLU A C 1
ATOM 797 O O . GLU A 1 102 ? 27.805 -6.346 -8.515 1.00 86.94 102 GLU A O 1
ATOM 802 N N . ALA A 1 103 ? 29.590 -7.362 -9.442 1.00 68.75 103 ALA A N 1
ATOM 803 C CA . ALA A 1 103 ? 29.568 -8.522 -8.560 1.00 68.75 103 ALA A CA 1
ATOM 804 C C . ALA A 1 103 ? 29.789 -8.124 -7.086 1.00 68.75 103 ALA A C 1
ATOM 806 O O . ALA A 1 103 ? 30.403 -7.102 -6.778 1.00 68.75 103 ALA A O 1
ATOM 807 N N . ARG A 1 104 ? 29.345 -8.986 -6.165 1.00 63.31 104 ARG A N 1
ATOM 808 C CA . ARG A 1 104 ? 29.394 -8.842 -4.699 1.00 63.31 104 ARG A CA 1
ATOM 809 C C . ARG A 1 104 ? 28.500 -7.759 -4.098 1.00 63.31 104 ARG A C 1
ATOM 811 O O . ARG A 1 104 ? 27.728 -8.100 -3.206 1.00 63.31 104 ARG A O 1
ATOM 818 N N . GLU A 1 105 ? 28.580 -6.506 -4.544 1.00 66.81 105 GLU A N 1
ATOM 819 C CA . GLU A 1 105 ? 27.920 -5.399 -3.828 1.00 66.81 105 GLU A CA 1
ATOM 820 C C . GLU A 1 105 ? 26.512 -5.050 -4.323 1.00 66.81 105 GLU A C 1
ATOM 822 O O . GLU A 1 105 ? 25.674 -4.747 -3.480 1.00 66.81 105 GLU A O 1
ATOM 827 N N . TYR A 1 106 ? 26.204 -5.134 -5.629 1.00 82.75 106 TYR A N 1
ATOM 828 C CA . TYR A 1 106 ? 24.911 -4.630 -6.136 1.00 82.75 106 TYR A CA 1
ATOM 829 C C . TYR A 1 106 ? 24.198 -5.501 -7.179 1.00 82.75 106 TYR A C 1
ATOM 831 O O . TYR A 1 106 ? 22.974 -5.609 -7.112 1.00 82.75 106 TYR A O 1
ATOM 839 N N . THR A 1 107 ? 24.897 -6.134 -8.126 1.00 93.62 107 THR A N 1
ATOM 840 C CA . THR A 1 107 ? 24.253 -6.905 -9.209 1.00 93.62 107 THR A CA 1
ATOM 841 C C . THR A 1 107 ? 23.854 -8.313 -8.746 1.00 93.62 107 THR A C 1
ATOM 843 O O . THR A 1 107 ? 24.745 -9.098 -8.419 1.00 93.62 107 THR A O 1
ATOM 846 N N . PRO A 1 108 ? 22.561 -8.705 -8.777 1.00 95.19 108 PRO A N 1
ATOM 847 C CA . PRO A 1 108 ? 22.147 -10.093 -8.561 1.00 95.19 108 PRO A CA 1
ATOM 848 C C . PRO A 1 108 ? 22.745 -11.028 -9.619 1.00 95.19 108 PRO A C 1
ATOM 850 O O . PRO A 1 108 ? 22.674 -10.737 -10.814 1.00 95.19 108 PRO A O 1
ATOM 853 N N . SER A 1 109 ? 23.301 -12.165 -9.196 1.00 95.38 109 SER A N 1
ATOM 854 C CA . SER A 1 109 ? 23.881 -13.149 -10.117 1.00 95.38 109 SER A CA 1
ATOM 855 C C . SER A 1 109 ? 22.818 -13.782 -11.021 1.00 95.38 109 SER A C 1
ATOM 857 O O . SER A 1 109 ? 21.657 -13.915 -10.634 1.00 95.38 109 SER A O 1
ATOM 859 N N . ASP A 1 110 ? 23.212 -14.261 -12.204 1.00 96.75 110 ASP A N 1
ATOM 860 C CA . ASP A 1 110 ? 22.316 -14.994 -13.112 1.00 96.75 110 ASP A CA 1
ATOM 861 C C . ASP A 1 110 ? 21.585 -16.153 -12.418 1.00 96.75 110 ASP A C 1
ATOM 863 O O . ASP A 1 110 ? 20.415 -16.403 -12.699 1.00 96.75 110 ASP A O 1
ATOM 867 N N . ALA A 1 111 ? 22.254 -16.852 -11.495 1.00 96.62 111 ALA A N 1
ATOM 868 C CA . ALA A 1 111 ? 21.651 -17.919 -10.701 1.00 96.62 111 ALA A CA 1
ATOM 869 C C . ALA A 1 111 ? 20.578 -17.379 -9.739 1.00 96.62 111 ALA A C 1
ATOM 871 O O . ALA A 1 111 ? 19.487 -17.939 -9.669 1.00 96.62 111 ALA A O 1
ATOM 872 N N . SER A 1 112 ? 20.859 -16.264 -9.059 1.00 96.44 112 SER A N 1
ATOM 873 C CA . SER A 1 112 ? 19.936 -15.537 -8.175 1.00 96.44 112 SER A CA 1
ATOM 874 C C . SER A 1 112 ? 18.692 -15.038 -8.932 1.00 96.44 112 SER A C 1
ATOM 876 O O . SER A 1 112 ? 17.562 -15.259 -8.492 1.00 96.44 112 SER A O 1
ATOM 878 N N . VAL A 1 113 ? 18.878 -14.470 -10.132 1.00 98.31 113 VAL A N 1
ATOM 879 C CA . VAL A 1 113 ? 17.788 -14.024 -11.022 1.00 98.31 113 VAL A CA 1
ATOM 880 C C . VAL A 1 113 ? 16.969 -15.208 -11.549 1.00 98.31 113 VAL A C 1
ATOM 882 O O . VAL A 1 113 ? 15.746 -15.219 -11.419 1.00 98.31 113 VAL A O 1
ATOM 885 N N . ARG A 1 114 ? 17.611 -16.244 -12.105 1.00 98.69 114 ARG A N 1
ATOM 886 C CA . ARG A 1 114 ? 16.911 -17.437 -12.622 1.00 98.69 114 ARG A CA 1
ATOM 887 C C . ARG A 1 114 ? 16.131 -18.160 -11.519 1.00 98.69 114 ARG A C 1
ATOM 889 O O . ARG A 1 114 ? 15.014 -18.610 -11.769 1.00 98.69 114 ARG A O 1
ATOM 896 N N . TYR A 1 115 ? 16.681 -18.219 -10.305 1.00 98.44 115 TYR A N 1
ATOM 897 C CA . TYR A 1 115 ? 16.013 -18.801 -9.143 1.00 98.44 115 TYR A CA 1
ATOM 898 C C . TYR A 1 115 ? 14.742 -18.035 -8.765 1.00 98.44 115 TYR A C 1
ATOM 900 O O . TYR A 1 115 ? 13.693 -18.659 -8.614 1.00 98.44 115 TYR A O 1
ATOM 908 N N . ILE A 1 116 ? 14.783 -16.701 -8.655 1.00 98.56 116 ILE A N 1
ATOM 909 C CA . ILE A 1 116 ? 13.594 -15.953 -8.217 1.00 98.56 116 ILE A CA 1
ATOM 910 C C . ILE A 1 116 ? 12.468 -15.954 -9.252 1.00 98.56 116 ILE A C 1
ATOM 912 O O . ILE A 1 116 ? 11.301 -16.007 -8.871 1.00 98.56 116 ILE A O 1
ATOM 916 N N . ILE A 1 117 ? 12.805 -15.999 -10.546 1.00 98.88 117 ILE A N 1
ATOM 917 C CA . ILE A 1 117 ? 11.826 -16.183 -11.626 1.00 98.88 117 ILE A CA 1
ATOM 918 C C . ILE A 1 117 ? 11.104 -17.529 -11.451 1.00 98.88 117 ILE A C 1
ATOM 920 O O . ILE A 1 117 ? 9.878 -17.565 -11.364 1.00 98.88 117 ILE A O 1
ATOM 924 N N . GLN A 1 118 ? 11.853 -18.622 -11.264 1.00 98.69 118 GLN A N 1
ATOM 925 C CA . GLN A 1 118 ? 11.281 -19.949 -10.995 1.00 98.69 118 GLN A CA 1
ATOM 926 C C . GLN A 1 118 ? 10.432 -19.975 -9.711 1.00 98.69 118 GLN A C 1
ATOM 928 O O . GLN A 1 118 ? 9.377 -20.607 -9.681 1.00 98.69 118 GLN A O 1
ATOM 933 N N . GLN A 1 119 ? 10.852 -19.270 -8.656 1.00 98.56 119 GLN A N 1
ATOM 934 C CA . GLN A 1 119 ? 10.103 -19.160 -7.399 1.00 98.56 119 GLN A CA 1
ATOM 935 C C . GLN A 1 119 ? 8.821 -18.322 -7.531 1.00 98.56 119 GLN A C 1
ATOM 937 O O . GLN A 1 119 ? 7.846 -18.605 -6.831 1.00 98.56 119 GLN A O 1
ATOM 942 N N . ALA A 1 120 ? 8.788 -17.334 -8.428 1.00 98.75 120 ALA A N 1
ATOM 943 C CA . ALA A 1 120 ? 7.588 -16.575 -8.768 1.00 98.75 120 ALA A CA 1
ATOM 944 C C . ALA A 1 120 ? 6.603 -17.425 -9.589 1.00 98.75 120 ALA A C 1
ATOM 946 O O . ALA A 1 120 ? 5.440 -17.562 -9.198 1.00 98.75 120 ALA A O 1
ATOM 947 N N . HIS A 1 121 ? 7.077 -18.090 -10.649 1.00 98.75 121 HIS A N 1
ATOM 948 C CA . HIS A 1 121 ? 6.258 -19.001 -11.459 1.00 98.75 121 HIS A CA 1
ATOM 949 C C . HIS A 1 121 ? 5.689 -20.165 -10.635 1.00 98.75 121 HIS A C 1
ATOM 951 O O . HIS A 1 121 ? 4.518 -20.509 -10.788 1.00 98.75 121 HIS A O 1
ATOM 957 N N . ALA A 1 122 ? 6.457 -20.714 -9.685 1.00 98.06 122 ALA A N 1
ATOM 958 C CA . ALA A 1 122 ? 5.988 -21.741 -8.745 1.00 98.06 122 ALA A CA 1
ATOM 959 C C . ALA A 1 122 ? 4.844 -21.271 -7.819 1.00 98.06 122 ALA A C 1
ATOM 961 O O . ALA A 1 122 ? 4.130 -22.101 -7.257 1.00 98.06 122 ALA A O 1
ATOM 962 N N . ARG A 1 123 ? 4.645 -19.954 -7.678 1.00 97.25 123 ARG A N 1
ATOM 963 C CA . ARG A 1 123 ? 3.539 -19.317 -6.936 1.00 97.25 123 ARG A CA 1
ATOM 964 C C . ARG A 1 123 ? 2.394 -18.859 -7.850 1.00 97.25 123 ARG A C 1
ATOM 966 O O . ARG A 1 123 ? 1.466 -18.202 -7.388 1.00 97.25 123 ARG A O 1
ATOM 973 N N . GLY A 1 124 ? 2.453 -19.181 -9.145 1.00 97.69 124 GLY A N 1
ATOM 974 C CA . GLY A 1 124 ? 1.484 -18.729 -10.147 1.00 97.69 124 GLY A CA 1
ATOM 975 C C . GLY A 1 124 ? 1.604 -17.246 -10.516 1.00 97.69 124 GLY A C 1
ATOM 976 O O . GLY A 1 124 ? 0.708 -16.715 -11.174 1.00 97.69 124 GLY A O 1
ATOM 977 N N . LEU A 1 125 ? 2.686 -16.573 -10.105 1.00 98.62 125 LEU A N 1
ATOM 978 C CA . LEU A 1 125 ? 2.999 -15.214 -10.537 1.00 98.62 125 LEU A CA 1
ATOM 979 C C . LEU A 1 125 ? 3.656 -15.254 -11.916 1.00 98.62 125 LEU A C 1
ATOM 981 O O . LEU A 1 125 ? 4.565 -16.048 -12.151 1.00 98.62 125 LEU A O 1
ATOM 985 N N . LYS A 1 126 ? 3.237 -14.348 -12.794 1.00 98.88 126 LYS A N 1
ATOM 986 C CA . LYS A 1 126 ? 3.947 -14.028 -14.034 1.00 98.88 126 LYS A CA 1
ATOM 987 C C . LYS A 1 126 ? 5.099 -13.071 -13.761 1.00 98.88 126 LYS A C 1
ATOM 989 O O . LYS A 1 126 ? 5.077 -12.351 -12.760 1.00 98.88 126 LYS A O 1
ATOM 994 N N . VAL A 1 127 ? 6.069 -12.994 -14.665 1.00 98.88 127 VAL A N 1
ATOM 995 C CA . VAL A 1 127 ? 7.254 -12.150 -14.477 1.00 98.88 127 VAL A CA 1
ATOM 996 C C . VAL A 1 127 ? 7.390 -11.087 -15.566 1.00 98.88 127 VAL A C 1
ATOM 998 O O . VAL A 1 127 ? 7.290 -11.365 -16.762 1.00 98.88 127 VAL A O 1
ATOM 1001 N N . MET A 1 128 ? 7.671 -9.857 -15.129 1.00 98.88 128 MET A N 1
ATOM 1002 C CA . MET A 1 128 ? 8.390 -8.867 -15.923 1.00 98.88 128 MET A CA 1
ATOM 1003 C C . MET A 1 128 ? 9.864 -8.889 -15.510 1.00 98.88 128 MET A C 1
ATOM 1005 O O . MET A 1 128 ? 10.187 -8.530 -14.380 1.00 98.88 128 MET A O 1
ATOM 1009 N N . LEU A 1 129 ? 10.772 -9.267 -16.409 1.00 98.81 129 LEU A N 1
ATOM 1010 C CA . LEU A 1 129 ? 12.194 -9.002 -16.195 1.00 98.81 129 LEU A CA 1
ATOM 1011 C C . LEU A 1 129 ? 12.473 -7.557 -16.620 1.00 98.81 129 LEU A C 1
ATOM 1013 O O . LEU A 1 129 ? 12.117 -7.145 -17.728 1.00 98.81 129 LEU A O 1
ATOM 1017 N N . LYS A 1 130 ? 13.087 -6.774 -15.734 1.00 98.56 130 LYS A N 1
ATOM 1018 C CA . LYS A 1 130 ? 13.316 -5.343 -15.950 1.00 98.56 130 LYS A CA 1
ATOM 1019 C C . LYS A 1 130 ? 14.774 -4.967 -15.648 1.00 98.56 130 LYS A C 1
ATOM 1021 O O . LYS A 1 130 ? 15.065 -4.505 -14.550 1.00 98.56 130 LYS A O 1
ATOM 1026 N N . PRO A 1 131 ? 15.709 -5.189 -16.590 1.00 97.88 131 PRO A N 1
ATOM 1027 C CA . PRO A 1 131 ? 17.120 -4.860 -16.398 1.00 97.88 131 PRO A CA 1
ATOM 1028 C C . PRO A 1 131 ? 17.354 -3.345 -16.331 1.00 97.88 131 PRO A C 1
ATOM 1030 O O . PRO A 1 131 ? 16.897 -2.600 -17.200 1.00 97.88 131 PRO A O 1
ATOM 1033 N N . HIS A 1 132 ? 18.079 -2.885 -15.312 1.00 96.69 132 HIS A N 1
ATOM 1034 C CA . HIS A 1 132 ? 18.433 -1.477 -15.103 1.00 96.69 132 HIS A CA 1
ATOM 1035 C C . HIS A 1 132 ? 19.925 -1.227 -15.388 1.00 96.69 132 HIS A C 1
ATOM 1037 O O . HIS A 1 132 ? 20.756 -2.121 -15.224 1.00 96.69 132 HIS A O 1
ATOM 1043 N N . VAL A 1 133 ? 20.253 0.001 -15.808 1.00 96.56 133 VAL A N 1
ATOM 1044 C CA . VAL A 1 133 ? 21.632 0.497 -15.952 1.00 96.56 133 VAL A CA 1
ATOM 1045 C C . VAL A 1 133 ? 21.772 1.784 -15.150 1.00 96.56 133 VAL A C 1
ATOM 1047 O O . VAL A 1 133 ? 20.987 2.712 -15.352 1.00 96.56 133 VAL A O 1
ATOM 1050 N N . ASP A 1 134 ? 22.763 1.829 -14.262 1.00 95.31 134 ASP A N 1
ATOM 1051 C CA . ASP A 1 134 ? 22.953 2.911 -13.293 1.00 95.31 134 ASP A CA 1
ATOM 1052 C C . ASP A 1 134 ? 24.419 3.412 -13.248 1.00 95.31 134 ASP A C 1
ATOM 1054 O O . ASP A 1 134 ? 25.347 2.605 -13.168 1.00 95.31 134 ASP A O 1
ATOM 1058 N N . PRO A 1 135 ? 24.669 4.734 -13.299 1.00 95.81 135 PRO A N 1
ATOM 1059 C CA . PRO A 1 135 ? 25.990 5.314 -13.040 1.00 95.81 135 PRO A CA 1
ATOM 1060 C C . PRO A 1 135 ? 26.480 5.124 -11.588 1.00 95.81 135 PRO A C 1
ATOM 1062 O O . PRO A 1 135 ? 25.742 5.390 -10.636 1.00 95.81 135 PRO A O 1
ATOM 1065 N N . ARG A 1 136 ? 27.742 4.704 -11.396 1.00 92.94 136 ARG A N 1
ATOM 1066 C CA . ARG A 1 136 ? 28.364 4.502 -10.065 1.00 92.94 136 ARG A CA 1
ATOM 1067 C C . ARG A 1 136 ? 28.652 5.808 -9.324 1.00 92.94 136 ARG A C 1
ATOM 1069 O O . ARG A 1 136 ? 28.680 5.805 -8.097 1.00 92.94 136 ARG A O 1
ATOM 1076 N N . ASP A 1 137 ? 28.819 6.912 -10.050 1.00 92.19 137 ASP A N 1
ATOM 1077 C CA . ASP A 1 137 ? 28.937 8.272 -9.501 1.00 92.19 137 ASP A CA 1
ATOM 1078 C C . ASP A 1 137 ? 27.655 8.782 -8.799 1.00 92.19 137 ASP A C 1
ATOM 1080 O O . ASP A 1 137 ? 27.672 9.848 -8.181 1.00 92.19 137 ASP A O 1
ATOM 1084 N N . GLY A 1 138 ? 26.545 8.036 -8.878 1.00 89.38 138 GLY A N 1
ATOM 1085 C CA . GLY A 1 138 ? 25.244 8.419 -8.329 1.00 89.38 138 GLY A CA 1
ATOM 1086 C C . GLY A 1 138 ? 24.431 9.354 -9.233 1.00 89.38 138 GLY A C 1
ATOM 1087 O O . GLY A 1 138 ? 23.356 9.806 -8.833 1.00 89.38 138 GLY A O 1
ATOM 1088 N N . THR A 1 139 ? 24.897 9.648 -10.452 1.00 94.19 139 THR A N 1
ATOM 1089 C CA . THR A 1 139 ? 24.120 10.402 -11.442 1.00 94.19 139 THR A CA 1
ATOM 1090 C C . THR A 1 139 ? 22.886 9.601 -11.865 1.00 94.19 139 THR A C 1
ATOM 1092 O O . THR A 1 139 ? 22.985 8.448 -12.274 1.00 94.19 139 THR A O 1
ATOM 1095 N N . TRP A 1 140 ? 21.702 10.223 -11.865 1.00 93.94 140 TRP A N 1
ATOM 1096 C CA . TRP A 1 140 ? 20.486 9.576 -12.371 1.00 93.94 140 TRP A CA 1
ATOM 1097 C C . TRP A 1 140 ? 20.610 9.170 -13.851 1.00 93.94 140 TRP A C 1
ATOM 1099 O O . TRP A 1 140 ? 20.955 9.992 -14.708 1.00 93.94 140 TRP A O 1
ATOM 1109 N N . ARG A 1 141 ? 20.241 7.919 -14.160 1.00 95.81 141 ARG A N 1
ATOM 1110 C CA . ARG A 1 141 ? 20.338 7.279 -15.487 1.00 95.81 141 ARG A CA 1
ATOM 1111 C C . ARG A 1 141 ? 19.740 8.089 -16.649 1.00 95.81 141 ARG A C 1
ATOM 1113 O O . ARG A 1 141 ? 20.308 8.110 -17.737 1.00 95.81 141 ARG A O 1
ATOM 1120 N N . GLY A 1 142 ? 18.677 8.865 -16.423 1.00 96.25 142 GLY A N 1
ATOM 1121 C CA . GLY A 1 142 ? 18.101 9.761 -17.441 1.00 96.25 142 GLY A CA 1
ATOM 1122 C C . GLY A 1 142 ? 18.961 10.976 -17.822 1.00 96.25 142 GLY A C 1
ATOM 1123 O O . GLY A 1 142 ? 18.570 11.758 -18.694 1.00 96.25 142 GLY A O 1
ATOM 1124 N N . SER A 1 143 ? 20.133 11.128 -17.193 1.00 96.62 143 SER A N 1
ATOM 1125 C CA . SER A 1 143 ? 21.186 12.095 -17.532 1.00 96.62 143 SER A CA 1
ATOM 1126 C C . SER A 1 143 ? 22.418 11.461 -18.199 1.00 96.62 143 SER A C 1
ATOM 1128 O O . SER A 1 143 ? 23.400 12.170 -18.419 1.00 96.62 143 SER A O 1
ATOM 1130 N N . ILE A 1 144 ? 22.391 10.164 -18.537 1.00 98.00 144 ILE A N 1
ATOM 1131 C CA . ILE A 1 144 ? 23.468 9.488 -19.281 1.00 98.00 144 ILE A CA 1
ATOM 1132 C C . ILE A 1 144 ? 23.721 10.218 -20.610 1.00 98.00 144 ILE A C 1
ATOM 1134 O O . ILE A 1 144 ? 22.809 10.447 -21.402 1.00 98.00 144 ILE A O 1
ATOM 1138 N N . THR A 1 145 ? 24.964 10.615 -20.846 1.00 97.25 145 THR A N 1
ATOM 1139 C CA . THR A 1 145 ? 25.428 11.374 -22.013 1.00 97.25 145 THR A CA 1
ATOM 1140 C C . THR A 1 145 ? 26.810 10.843 -22.404 1.00 97.25 145 THR A C 1
ATOM 1142 O O . THR A 1 145 ? 27.811 11.478 -22.059 1.00 97.25 145 THR A O 1
ATOM 1145 N N . PRO A 1 146 ? 26.880 9.658 -23.040 1.00 98.06 146 PRO A N 1
ATOM 1146 C CA . PRO A 1 146 ? 28.131 8.954 -23.280 1.00 98.06 146 PRO A CA 1
ATOM 1147 C C . PRO A 1 146 ? 29.033 9.715 -24.252 1.00 98.06 146 PRO A C 1
ATOM 1149 O O . PRO A 1 146 ? 28.562 10.351 -25.196 1.00 98.06 146 PRO A O 1
ATOM 1152 N N . SER A 1 147 ? 30.338 9.596 -24.028 1.00 97.81 147 SER A N 1
ATOM 1153 C CA . SER A 1 147 ? 31.399 10.153 -24.876 1.00 97.81 147 SER A CA 1
ATOM 1154 C C . SER A 1 147 ? 31.376 9.597 -26.307 1.00 97.81 147 SER A C 1
ATOM 1156 O O . SER A 1 147 ? 31.641 10.341 -27.249 1.00 97.81 147 SER A O 1
ATOM 1158 N N . ASP A 1 148 ? 30.981 8.332 -26.475 1.00 98.31 148 ASP A N 1
ATOM 1159 C CA . ASP A 1 148 ? 30.587 7.744 -27.757 1.00 98.31 148 ASP A CA 1
ATOM 1160 C C . ASP A 1 148 ? 29.244 6.989 -27.621 1.00 98.31 148 ASP A C 1
ATOM 1162 O O . ASP A 1 148 ? 29.194 5.903 -27.031 1.00 98.31 148 ASP A O 1
ATOM 1166 N N . PRO A 1 149 ? 28.140 7.532 -28.171 1.00 98.06 149 PRO A N 1
ATOM 1167 C CA . PRO A 1 149 ? 26.854 6.846 -28.215 1.00 98.06 149 PRO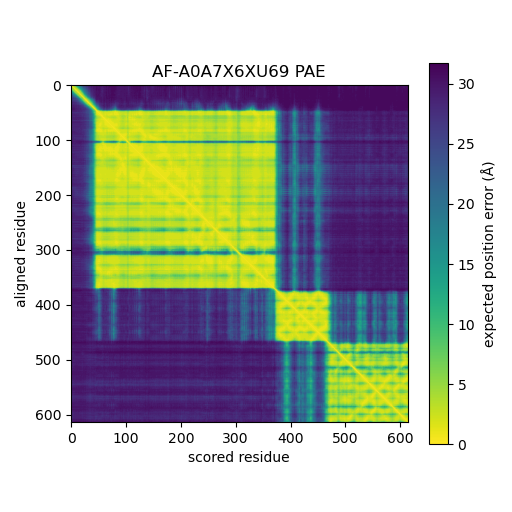 A CA 1
ATOM 1168 C C . PRO A 1 149 ? 26.862 5.520 -28.989 1.00 98.06 149 PRO A C 1
ATOM 1170 O O . PRO A 1 149 ? 26.047 4.658 -28.669 1.00 98.06 149 PRO A O 1
ATOM 1173 N N . GLU A 1 150 ? 27.735 5.318 -29.982 1.00 98.25 150 GLU A N 1
ATOM 1174 C CA . GLU A 1 150 ? 27.813 4.047 -30.720 1.00 98.25 150 GLU A CA 1
ATOM 1175 C C . GLU A 1 150 ? 28.380 2.935 -29.831 1.00 98.25 150 GLU A C 1
ATOM 1177 O O . GLU A 1 150 ? 27.739 1.895 -29.666 1.00 98.25 150 GLU A O 1
ATOM 1182 N N . ALA A 1 151 ? 29.526 3.177 -29.181 1.00 98.62 151 ALA A N 1
ATOM 1183 C CA . ALA A 1 151 ? 30.096 2.256 -28.199 1.00 98.62 151 ALA A CA 1
ATOM 1184 C C . ALA A 1 151 ? 29.142 1.987 -27.021 1.00 98.62 151 ALA A C 1
ATOM 1186 O O . ALA A 1 151 ? 28.989 0.834 -26.612 1.00 98.62 151 ALA A O 1
ATOM 1187 N N . TRP A 1 152 ? 28.443 3.014 -26.518 1.00 98.69 152 TRP A N 1
ATOM 1188 C CA . TRP A 1 152 ? 27.435 2.832 -25.467 1.00 98.69 152 TRP A CA 1
ATOM 1189 C C . TRP A 1 152 ? 26.280 1.933 -25.928 1.00 98.69 152 TRP A C 1
ATOM 1191 O O . TRP A 1 152 ? 25.905 1.005 -25.214 1.00 98.69 152 TRP A O 1
ATOM 1201 N N . PHE A 1 153 ? 25.746 2.134 -27.139 1.00 98.75 153 PHE A N 1
ATOM 1202 C CA . PHE A 1 153 ? 24.686 1.270 -27.672 1.00 98.75 153 PHE A CA 1
ATOM 1203 C C . PHE A 1 153 ? 25.171 -0.159 -27.958 1.00 98.75 153 PHE A C 1
ATOM 1205 O O . PHE A 1 153 ? 24.381 -1.092 -27.812 1.00 98.75 153 PHE A O 1
ATOM 1212 N N . ALA A 1 154 ? 26.447 -0.356 -28.305 1.00 98.69 154 ALA A N 1
ATOM 1213 C CA . ALA A 1 154 ? 27.044 -1.686 -28.420 1.00 98.69 154 ALA A CA 1
ATOM 1214 C C . ALA A 1 154 ? 27.134 -2.394 -27.054 1.00 98.69 154 ALA A C 1
ATOM 1216 O O . ALA A 1 154 ? 26.709 -3.541 -26.937 1.00 98.69 154 ALA A O 1
ATOM 1217 N N . SER A 1 155 ? 27.581 -1.706 -25.996 1.00 98.75 155 SER A N 1
ATOM 1218 C CA . SER A 1 155 ? 27.595 -2.289 -24.645 1.00 98.75 155 SER A CA 1
ATOM 1219 C C . SER A 1 155 ? 26.178 -2.536 -24.108 1.00 98.75 155 SER A C 1
ATOM 1221 O O . SER A 1 155 ? 25.929 -3.559 -23.469 1.00 98.75 155 SER A O 1
ATOM 1223 N N . TYR A 1 156 ? 25.227 -1.639 -24.401 1.00 98.81 156 TYR A N 1
ATOM 1224 C CA . TYR A 1 156 ? 23.823 -1.796 -24.008 1.00 98.81 156 TYR A CA 1
ATOM 1225 C C . TYR A 1 156 ? 23.155 -2.976 -24.720 1.00 98.81 156 TYR A C 1
ATOM 1227 O O . TYR A 1 156 ? 22.348 -3.692 -24.125 1.00 98.81 156 TYR A O 1
ATOM 1235 N N . ARG A 1 157 ? 23.509 -3.209 -25.990 1.00 98.62 157 ARG A N 1
ATOM 1236 C CA . ARG A 1 157 ? 23.050 -4.358 -26.774 1.00 98.62 157 ARG A CA 1
ATOM 1237 C C . ARG A 1 157 ? 23.412 -5.674 -26.098 1.00 98.62 157 ARG A C 1
ATOM 1239 O O . ARG A 1 157 ? 22.547 -6.533 -25.951 1.00 98.62 157 ARG A O 1
ATOM 1246 N N . ASP A 1 158 ? 24.663 -5.836 -25.689 1.00 98.56 158 ASP A N 1
ATOM 1247 C CA . ASP A 1 158 ? 25.121 -7.098 -25.109 1.00 98.56 158 ASP A CA 1
ATOM 1248 C C . ASP A 1 158 ? 24.510 -7.321 -23.711 1.00 98.56 158 ASP A C 1
ATOM 1250 O O . ASP A 1 158 ? 24.048 -8.425 -23.418 1.00 98.56 158 ASP A O 1
ATOM 1254 N N . PHE A 1 159 ? 24.351 -6.253 -22.919 1.00 98.56 159 PHE A N 1
ATOM 1255 C CA . PHE A 1 159 ? 23.566 -6.239 -21.676 1.00 98.56 159 PHE A CA 1
ATOM 1256 C C . PHE A 1 159 ? 22.104 -6.693 -21.873 1.00 98.56 159 PHE A C 1
ATOM 1258 O O . PHE A 1 159 ? 21.640 -7.611 -21.190 1.00 98.56 159 PHE A O 1
ATOM 1265 N N . ILE A 1 160 ? 21.357 -6.097 -22.813 1.00 98.75 160 ILE A N 1
ATOM 1266 C CA . ILE A 1 160 ? 19.934 -6.438 -22.987 1.00 98.75 160 ILE A CA 1
ATOM 1267 C C . ILE A 1 160 ? 19.745 -7.806 -23.658 1.00 98.75 160 ILE A C 1
ATOM 1269 O O . ILE A 1 160 ? 18.791 -8.514 -23.338 1.00 98.75 160 ILE A O 1
ATOM 1273 N N . LEU A 1 161 ? 20.666 -8.239 -24.529 1.00 98.62 161 LEU A N 1
ATOM 1274 C CA . LEU A 1 161 ? 20.640 -9.581 -25.129 1.00 98.62 161 LEU A CA 1
ATOM 1275 C C . LEU A 1 161 ? 21.017 -10.696 -24.138 1.00 98.62 161 LEU A C 1
ATOM 1277 O O . LEU A 1 161 ? 20.543 -11.823 -24.310 1.00 98.62 161 LEU A O 1
ATOM 1281 N N . HIS A 1 162 ? 21.814 -10.397 -23.104 1.00 98.44 162 HIS A N 1
ATOM 1282 C CA . HIS A 1 162 ? 22.068 -11.295 -21.969 1.00 98.44 162 HIS A CA 1
ATOM 1283 C C . HIS A 1 162 ? 20.779 -11.563 -21.188 1.00 98.44 162 HIS A C 1
ATOM 1285 O O . HIS A 1 162 ? 20.334 -12.708 -21.071 1.00 98.44 162 HIS A O 1
ATOM 1291 N N . TYR A 1 163 ? 20.099 -10.503 -20.744 1.00 98.50 163 TYR A N 1
ATOM 1292 C CA . TYR A 1 163 ? 18.845 -10.649 -20.005 1.00 98.50 163 TYR A CA 1
ATOM 1293 C C . TYR A 1 163 ? 17.671 -11.133 -20.868 1.00 98.50 163 TYR A C 1
ATOM 1295 O O . TYR A 1 163 ? 16.824 -11.865 -20.360 1.00 98.50 163 TYR A O 1
ATOM 1303 N N . ALA A 1 164 ? 17.649 -10.850 -22.174 1.00 98.75 164 ALA A N 1
ATOM 1304 C CA . ALA A 1 164 ? 16.699 -11.470 -23.102 1.00 98.75 164 ALA A CA 1
ATOM 1305 C C . ALA A 1 164 ? 16.876 -12.995 -23.198 1.00 98.75 164 ALA A C 1
ATOM 1307 O O . ALA A 1 164 ? 15.882 -13.715 -23.303 1.00 98.75 164 ALA A O 1
ATOM 1308 N N . GLN A 1 165 ? 18.115 -13.500 -23.117 1.00 98.56 165 GLN A N 1
ATOM 1309 C CA . GLN A 1 165 ? 18.371 -14.940 -23.053 1.00 98.56 165 GLN A CA 1
ATOM 1310 C C . GLN A 1 165 ? 17.881 -15.528 -21.724 1.00 98.56 165 GLN A C 1
ATOM 1312 O O . GLN A 1 165 ? 17.161 -16.520 -21.734 1.00 98.56 165 GLN A O 1
ATOM 1317 N N . ILE A 1 166 ? 18.181 -14.885 -20.587 1.00 98.56 166 ILE A N 1
ATOM 1318 C CA . ILE A 1 166 ? 17.669 -15.306 -19.269 1.00 98.56 166 ILE A CA 1
ATOM 1319 C C . ILE A 1 166 ? 16.134 -15.346 -19.260 1.00 98.56 166 ILE A C 1
ATOM 1321 O O . ILE A 1 166 ? 15.552 -16.324 -18.791 1.00 98.56 166 ILE A O 1
ATOM 1325 N N . ALA A 1 167 ? 15.476 -14.321 -19.807 1.00 98.69 167 ALA A N 1
ATOM 1326 C CA . ALA A 1 167 ? 14.022 -14.247 -19.902 1.00 98.69 167 ALA A CA 1
ATOM 1327 C C . ALA A 1 167 ? 13.438 -15.388 -20.758 1.00 98.69 167 ALA A C 1
ATOM 1329 O O . ALA A 1 167 ? 12.450 -16.007 -20.362 1.00 98.69 167 ALA A O 1
ATOM 1330 N N . ALA A 1 168 ? 14.073 -15.713 -21.890 1.00 98.44 168 ALA A N 1
ATOM 1331 C CA . ALA A 1 168 ? 13.665 -16.816 -22.759 1.00 98.44 168 ALA A CA 1
ATOM 1332 C C . ALA A 1 168 ? 13.856 -18.188 -22.087 1.00 98.44 168 ALA A C 1
ATOM 1334 O O . ALA A 1 168 ? 12.920 -18.986 -22.045 1.00 98.44 168 ALA A O 1
ATOM 1335 N N . ASP A 1 169 ? 15.031 -18.435 -21.500 1.00 98.38 169 ASP A N 1
ATOM 1336 C CA . ASP A 1 169 ? 15.380 -19.689 -20.816 1.00 98.38 169 ASP A CA 1
ATOM 1337 C C . ASP A 1 169 ? 14.468 -19.995 -19.614 1.00 98.38 169 ASP A C 1
ATOM 1339 O O . ASP A 1 169 ? 14.303 -21.153 -19.230 1.00 98.38 169 ASP A O 1
ATOM 1343 N N . THR A 1 170 ? 13.926 -18.954 -18.976 1.00 98.44 170 THR A N 1
ATOM 1344 C CA . THR A 1 170 ? 13.090 -19.061 -17.769 1.00 98.44 170 THR A CA 1
ATOM 1345 C C . THR A 1 170 ? 11.590 -18.981 -18.048 1.00 98.44 170 THR A C 1
ATOM 1347 O O . THR A 1 170 ? 10.806 -19.111 -17.115 1.00 98.44 170 THR A O 1
ATOM 1350 N N . GLY A 1 171 ? 11.169 -18.772 -19.300 1.00 98.12 171 GLY A N 1
ATOM 1351 C CA . GLY A 1 171 ? 9.750 -18.616 -19.642 1.00 98.12 171 GLY A CA 1
ATOM 1352 C C . GLY A 1 171 ? 9.115 -17.321 -19.121 1.00 98.12 171 GLY A C 1
ATOM 1353 O O . GLY A 1 171 ? 7.902 -17.273 -18.935 1.00 98.12 171 GLY A O 1
ATOM 1354 N N . THR A 1 172 ? 9.919 -16.281 -18.880 1.00 98.56 172 THR A N 1
ATOM 1355 C CA . THR A 1 172 ? 9.441 -14.945 -18.486 1.00 98.56 172 THR A CA 1
ATOM 1356 C C . THR A 1 172 ? 8.459 -14.388 -19.523 1.00 98.56 172 THR A C 1
ATOM 1358 O O . THR A 1 172 ? 8.688 -14.486 -20.727 1.00 98.56 172 THR A O 1
ATOM 1361 N N . GLU A 1 173 ? 7.369 -13.770 -19.073 1.00 98.81 173 GLU A N 1
ATOM 1362 C CA . GLU A 1 173 ? 6.281 -13.339 -19.954 1.00 98.81 173 GLU A CA 1
ATOM 1363 C C . GLU A 1 173 ? 6.452 -11.926 -20.537 1.00 98.81 173 GLU A C 1
ATOM 1365 O O . GLU A 1 173 ? 5.972 -11.664 -21.645 1.00 98.81 173 GLU A O 1
ATOM 1370 N N . LEU A 1 174 ? 7.133 -11.024 -19.821 1.00 98.88 174 LEU A N 1
ATOM 1371 C CA . LEU A 1 174 ? 7.361 -9.629 -20.219 1.00 98.88 174 LEU A CA 1
ATOM 1372 C C . LEU A 1 174 ? 8.828 -9.224 -19.988 1.00 98.88 174 LEU A C 1
ATOM 1374 O O . LEU A 1 174 ? 9.408 -9.529 -18.949 1.00 98.88 174 LEU A O 1
ATOM 1378 N N . LEU A 1 175 ? 9.422 -8.496 -20.931 1.00 98.88 175 LEU A N 1
ATOM 1379 C CA . LEU A 1 175 ? 10.762 -7.912 -20.804 1.00 98.88 175 LEU A CA 1
ATOM 1380 C C . LEU A 1 175 ? 10.697 -6.403 -21.068 1.00 98.88 175 LEU A C 1
ATOM 1382 O O . LEU A 1 175 ? 10.152 -5.967 -22.087 1.00 98.88 175 LEU A O 1
ATOM 1386 N N . SER A 1 176 ? 11.262 -5.602 -20.163 1.00 98.75 176 SER A N 1
ATOM 1387 C CA . SER A 1 176 ? 11.466 -4.170 -20.408 1.00 98.75 176 SER A CA 1
ATOM 1388 C C . SER A 1 176 ? 12.786 -3.935 -21.133 1.00 98.75 176 SER A C 1
ATOM 1390 O O . SER A 1 176 ? 13.842 -4.342 -20.656 1.00 98.75 176 SER A O 1
ATOM 1392 N N . MET A 1 177 ? 12.724 -3.241 -22.266 1.00 98.44 177 MET A N 1
ATOM 1393 C CA . MET A 1 177 ? 13.878 -2.890 -23.096 1.00 98.44 177 MET A CA 1
ATOM 1394 C C . MET A 1 177 ? 14.739 -1.764 -22.507 1.00 98.44 177 MET A C 1
ATOM 1396 O O . MET A 1 177 ? 15.879 -1.611 -22.926 1.00 98.44 177 MET A O 1
ATOM 1400 N N . SER A 1 178 ? 14.198 -0.957 -21.591 1.00 97.75 178 SER A N 1
ATOM 1401 C CA . SER A 1 178 ? 14.885 0.176 -20.954 1.00 97.75 178 SER A CA 1
ATOM 1402 C C . SER A 1 178 ? 14.280 0.515 -19.586 1.00 97.75 178 SER A C 1
ATOM 1404 O O . SER A 1 178 ? 13.204 0.008 -19.247 1.00 97.75 178 SER A O 1
ATOM 1406 N N . ASN A 1 179 ? 14.948 1.400 -18.830 1.00 97.94 179 ASN A N 1
ATOM 1407 C CA . ASN A 1 179 ? 14.367 2.120 -17.694 1.00 97.94 179 ASN A CA 1
ATOM 1408 C C . ASN A 1 179 ? 14.910 3.560 -17.592 1.00 97.94 179 ASN A C 1
ATOM 1410 O O . ASN A 1 179 ? 16.105 3.745 -17.386 1.00 97.94 179 ASN A O 1
ATOM 1414 N N . GLU A 1 180 ? 14.033 4.558 -17.718 1.00 97.31 180 GLU A N 1
ATOM 1415 C CA . GLU A 1 180 ? 14.279 6.001 -17.513 1.00 97.31 180 GLU A CA 1
ATOM 1416 C C . GLU A 1 180 ? 15.455 6.606 -18.300 1.00 97.31 180 GLU A C 1
ATOM 1418 O O . GLU A 1 180 ? 16.084 7.574 -17.869 1.00 97.31 180 GLU A O 1
ATOM 1423 N N . LEU A 1 181 ? 15.780 6.058 -19.470 1.00 97.56 181 LEU A N 1
ATOM 1424 C CA . LEU A 1 181 ? 16.938 6.467 -20.272 1.00 97.56 181 LEU A CA 1
ATOM 1425 C C . LEU A 1 181 ? 16.633 7.717 -21.123 1.00 97.56 181 LEU A C 1
ATOM 1427 O O . LEU A 1 181 ? 16.963 7.783 -22.307 1.00 97.56 181 LEU A O 1
ATOM 1431 N N . ARG A 1 182 ? 16.025 8.734 -20.500 1.00 96.88 182 ARG A N 1
ATOM 1432 C CA . ARG A 1 182 ? 15.461 9.971 -21.080 1.00 96.88 182 ARG A CA 1
ATOM 1433 C C . ARG A 1 182 ? 16.333 10.689 -22.117 1.00 96.88 182 ARG A C 1
ATOM 1435 O O . ARG A 1 182 ? 15.816 11.295 -23.069 1.00 96.88 182 ARG A O 1
ATOM 1442 N N . SER A 1 183 ? 17.642 10.687 -21.908 1.00 97.12 183 SER A N 1
ATOM 1443 C CA . SER A 1 183 ? 18.649 11.261 -22.803 1.00 97.12 183 SER A CA 1
ATOM 1444 C C . SER A 1 183 ? 18.933 10.394 -24.038 1.00 97.12 183 SER A C 1
ATOM 1446 O O . SER A 1 183 ? 19.249 10.938 -25.095 1.00 97.12 183 SER A O 1
ATOM 1448 N N . MET A 1 184 ? 18.763 9.075 -23.924 1.00 97.88 184 MET A N 1
ATOM 1449 C CA . MET A 1 184 ? 19.159 8.046 -24.894 1.00 97.88 184 MET A CA 1
ATOM 1450 C C . MET A 1 184 ? 17.984 7.389 -25.644 1.00 97.88 184 MET A C 1
ATOM 1452 O O . MET A 1 184 ? 18.219 6.616 -26.568 1.00 97.88 184 MET A O 1
ATOM 1456 N N . THR A 1 185 ? 16.722 7.682 -25.308 1.00 97.12 185 THR A N 1
ATOM 1457 C CA . THR A 1 185 ? 15.520 7.056 -25.922 1.00 97.12 185 THR A CA 1
ATOM 1458 C C . THR A 1 185 ? 14.763 7.909 -26.940 1.00 97.12 185 THR A C 1
ATOM 1460 O O . THR A 1 185 ? 13.888 7.390 -27.639 1.00 97.12 185 THR A O 1
ATOM 1463 N N . GLY A 1 186 ? 15.101 9.197 -27.048 1.00 95.19 186 GLY A N 1
ATOM 1464 C CA . GLY A 1 186 ? 14.442 10.156 -27.943 1.00 95.19 186 GLY A CA 1
ATOM 1465 C C . GLY A 1 186 ? 14.746 9.977 -29.446 1.00 95.19 186 GLY A C 1
ATOM 1466 O O . GLY A 1 186 ? 15.486 9.068 -29.835 1.00 95.19 186 GLY A O 1
ATOM 1467 N N . PRO A 1 187 ? 14.230 10.880 -30.306 1.00 96.38 187 PRO A N 1
ATOM 1468 C CA . PRO A 1 187 ? 14.234 10.724 -31.767 1.00 96.38 187 PRO A CA 1
ATOM 1469 C C . PRO A 1 187 ? 15.585 10.361 -32.418 1.00 96.38 187 PRO A C 1
ATOM 1471 O O . PRO A 1 187 ? 15.588 9.453 -33.251 1.00 96.38 187 PRO A O 1
ATOM 1474 N N . PRO A 1 188 ? 16.744 10.953 -32.036 1.00 96.88 188 PRO A N 1
ATOM 1475 C CA . PRO A 1 188 ? 18.040 10.612 -32.644 1.00 96.88 188 PRO A CA 1
ATOM 1476 C C . PRO A 1 188 ? 18.445 9.139 -32.489 1.00 96.88 188 PRO A C 1
ATOM 1478 O O . PRO A 1 188 ? 19.207 8.616 -33.299 1.00 96.88 188 PRO A O 1
ATOM 1481 N N . TYR A 1 189 ? 17.928 8.464 -31.461 1.00 98.19 189 TYR A N 1
ATOM 1482 C CA . TYR A 1 189 ? 18.279 7.089 -31.115 1.00 98.19 189 TYR A CA 1
ATOM 1483 C C . TYR A 1 189 ? 17.157 6.083 -31.405 1.00 98.19 189 TYR A C 1
ATOM 1485 O O . TYR A 1 189 ? 17.384 4.875 -31.317 1.00 98.19 189 TYR A O 1
ATOM 1493 N N . ALA A 1 190 ? 15.970 6.540 -31.817 1.00 98.38 190 ALA A N 1
ATOM 1494 C CA . ALA A 1 190 ? 14.851 5.668 -32.178 1.00 98.38 190 ALA A CA 1
ATOM 1495 C C . ALA A 1 190 ? 15.209 4.577 -33.221 1.00 98.38 190 ALA A C 1
ATOM 1497 O O . ALA A 1 190 ? 14.743 3.447 -33.058 1.00 98.38 190 ALA A O 1
ATOM 1498 N N . PRO A 1 191 ? 16.073 4.815 -34.238 1.00 98.62 191 PRO A N 1
ATOM 1499 C CA . PRO A 1 191 ? 16.530 3.748 -35.135 1.00 98.62 191 PRO A CA 1
ATOM 1500 C C . PRO A 1 191 ? 17.331 2.644 -34.427 1.00 98.62 191 PRO A C 1
ATOM 1502 O O . PRO A 1 191 ? 17.188 1.472 -34.775 1.00 98.62 191 PRO A O 1
ATOM 1505 N N . LYS A 1 192 ? 18.135 2.993 -33.411 1.00 98.56 192 LYS A N 1
ATOM 1506 C CA . LYS A 1 192 ? 18.931 2.030 -32.631 1.00 98.56 192 LYS A CA 1
ATOM 1507 C C . LYS A 1 192 ? 18.036 1.176 -31.745 1.00 98.56 192 LYS A C 1
ATOM 1509 O O . LYS A 1 192 ? 18.141 -0.045 -31.776 1.00 98.56 192 LYS A O 1
ATOM 1514 N N . TRP A 1 193 ? 17.084 1.795 -31.048 1.00 98.75 193 TRP A N 1
ATOM 1515 C CA . TRP A 1 193 ? 16.087 1.068 -30.258 1.00 98.75 193 TRP A CA 1
ATOM 1516 C C . TRP A 1 193 ? 15.246 0.109 -31.101 1.00 98.75 193 TRP A C 1
ATOM 1518 O O . TRP A 1 193 ? 15.053 -1.037 -30.707 1.00 98.75 193 TRP A O 1
ATOM 1528 N N . ARG A 1 194 ? 14.823 0.522 -32.303 1.00 98.81 194 ARG A N 1
ATOM 1529 C CA . ARG A 1 194 ? 14.122 -0.359 -33.253 1.00 98.81 194 ARG A CA 1
ATOM 1530 C C . ARG A 1 194 ? 14.976 -1.558 -33.685 1.00 98.81 194 ARG A C 1
ATOM 1532 O O . ARG A 1 194 ? 14.442 -2.660 -33.783 1.00 98.81 194 ARG A O 1
ATOM 1539 N N . ALA A 1 195 ? 16.281 -1.369 -33.895 1.00 98.62 195 ALA A N 1
ATOM 1540 C CA . ALA A 1 195 ? 17.207 -2.466 -34.182 1.00 98.62 195 ALA A CA 1
ATOM 1541 C C . ALA A 1 195 ? 17.367 -3.417 -32.979 1.00 98.62 195 ALA A C 1
ATOM 1543 O O . ALA A 1 195 ? 17.189 -4.622 -33.140 1.00 98.62 195 ALA A O 1
ATOM 1544 N N . LEU A 1 196 ? 17.593 -2.890 -31.767 1.00 98.56 196 LEU A N 1
ATOM 1545 C CA . LEU A 1 196 ? 17.696 -3.698 -30.543 1.00 98.56 196 LEU A CA 1
ATOM 1546 C C . LEU A 1 196 ? 16.422 -4.500 -30.262 1.00 98.56 196 LEU A C 1
ATOM 1548 O O . LEU A 1 196 ? 16.503 -5.680 -29.934 1.00 98.56 196 LEU A O 1
ATOM 1552 N N . VAL A 1 197 ? 15.244 -3.895 -30.439 1.00 98.81 197 VAL A N 1
ATOM 1553 C CA . VAL A 1 197 ? 13.953 -4.593 -30.340 1.00 98.81 197 VAL A CA 1
ATOM 1554 C C . VAL A 1 197 ? 13.875 -5.732 -31.363 1.00 98.81 197 VAL A C 1
ATOM 1556 O O . VAL A 1 197 ? 13.502 -6.848 -31.006 1.00 98.81 197 VAL A O 1
ATOM 1559 N N . ALA A 1 198 ? 14.271 -5.494 -32.617 1.00 98.69 198 ALA A N 1
ATOM 1560 C CA . ALA A 1 198 ? 14.276 -6.524 -33.657 1.00 98.69 198 ALA A CA 1
ATOM 1561 C C . ALA A 1 198 ? 15.290 -7.660 -33.400 1.00 98.69 198 ALA A C 1
ATOM 1563 O O . ALA A 1 198 ? 15.044 -8.789 -33.824 1.00 98.69 198 ALA A O 1
ATOM 1564 N N . GLU A 1 199 ? 16.400 -7.403 -32.699 1.00 98.56 199 GLU A N 1
ATOM 1565 C CA . GLU A 1 199 ? 17.333 -8.443 -32.239 1.00 98.56 199 GLU A CA 1
ATOM 1566 C C . GLU A 1 199 ? 16.805 -9.208 -31.016 1.00 98.56 199 GLU A C 1
ATOM 1568 O O . GLU A 1 199 ? 16.837 -10.438 -31.002 1.00 98.56 199 GLU A O 1
ATOM 1573 N N . VAL A 1 200 ? 16.251 -8.517 -30.014 1.00 98.75 200 VAL A N 1
ATOM 1574 C CA . VAL A 1 200 ? 15.674 -9.155 -28.818 1.00 98.75 200 VAL A CA 1
ATOM 1575 C C . VAL A 1 200 ? 14.521 -10.090 -29.192 1.00 98.75 200 VAL A C 1
ATOM 1577 O O . VAL A 1 200 ? 14.481 -11.214 -28.695 1.00 98.75 200 VAL A O 1
ATOM 1580 N N . ARG A 1 201 ? 13.648 -9.708 -30.136 1.00 98.38 201 ARG A N 1
ATOM 1581 C CA . ARG A 1 201 ? 12.557 -10.571 -30.647 1.00 98.38 201 ARG A CA 1
ATOM 1582 C C . ARG A 1 201 ? 13.031 -11.867 -31.323 1.00 98.38 201 ARG A C 1
ATOM 1584 O O . ARG A 1 201 ? 12.223 -12.772 -31.496 1.00 98.38 201 ARG A O 1
ATOM 1591 N N . GLN A 1 202 ? 14.306 -11.982 -31.709 1.00 96.69 202 GLN A N 1
ATOM 1592 C CA . GLN A 1 202 ? 14.872 -13.233 -32.243 1.00 96.69 202 GLN A CA 1
ATOM 1593 C C . GLN A 1 202 ? 15.261 -14.225 -31.136 1.00 96.69 202 GLN A C 1
ATOM 1595 O O . GLN A 1 202 ? 15.428 -15.409 -31.417 1.00 96.69 202 GLN A O 1
ATOM 1600 N N . ARG A 1 203 ? 15.410 -13.753 -29.889 1.00 95.06 203 ARG A N 1
ATOM 1601 C CA . ARG A 1 203 ? 15.753 -14.574 -28.713 1.00 95.06 203 ARG A CA 1
ATOM 1602 C C . ARG A 1 203 ? 14.571 -14.768 -27.771 1.00 95.06 203 ARG A C 1
ATOM 1604 O O . ARG A 1 203 ? 14.369 -15.861 -27.257 1.00 95.06 203 ARG A O 1
ATOM 1611 N N . PHE A 1 204 ? 13.799 -13.708 -27.554 1.00 98.06 204 PHE A N 1
ATOM 1612 C CA . PHE A 1 204 ? 12.728 -13.650 -26.572 1.00 98.06 204 PHE A CA 1
ATOM 1613 C C . PHE A 1 204 ? 11.346 -13.625 -27.253 1.00 98.06 204 PHE A C 1
ATOM 1615 O O . PHE A 1 204 ? 11.011 -12.634 -27.909 1.00 98.06 204 PHE A O 1
ATOM 1622 N N . PRO A 1 205 ? 10.528 -14.687 -27.102 1.00 95.19 205 PRO A N 1
ATOM 1623 C CA . PRO A 1 205 ? 9.207 -14.785 -27.729 1.00 95.19 205 PRO A CA 1
ATOM 1624 C C . PRO A 1 205 ? 8.086 -14.103 -26.924 1.00 95.19 205 PRO A C 1
ATOM 1626 O O . PRO A 1 205 ? 6.946 -14.068 -27.387 1.00 95.19 205 PRO A O 1
ATOM 1629 N N . GLY A 1 206 ? 8.378 -13.612 -25.714 1.00 97.69 206 GLY A N 1
ATOM 1630 C CA . GLY A 1 206 ? 7.413 -12.937 -24.849 1.00 97.69 206 GLY A CA 1
ATOM 1631 C C . GLY A 1 206 ? 7.118 -11.493 -25.267 1.00 97.69 206 GLY A C 1
ATOM 1632 O O . GLY A 1 206 ? 7.544 -11.004 -26.321 1.00 97.69 206 GLY A O 1
ATOM 1633 N N . GLN A 1 207 ? 6.365 -10.794 -24.420 1.00 98.62 207 GLN A N 1
ATOM 1634 C CA . GLN A 1 207 ? 5.979 -9.411 -24.677 1.00 98.62 207 GLN A CA 1
ATOM 1635 C C . GLN A 1 207 ? 7.126 -8.439 -24.395 1.00 98.62 207 GLN A C 1
ATOM 1637 O O . GLN A 1 207 ? 7.870 -8.611 -23.432 1.00 98.62 207 GLN A O 1
ATOM 1642 N N . LEU A 1 208 ? 7.233 -7.376 -25.190 1.00 98.88 208 LEU A N 1
ATOM 1643 C CA . LEU A 1 208 ? 8.170 -6.282 -24.935 1.00 98.88 208 LEU A CA 1
ATOM 1644 C C . LEU A 1 208 ? 7.446 -5.017 -24.474 1.00 98.88 208 LEU A C 1
ATOM 1646 O O . LEU A 1 208 ? 6.394 -4.650 -25.000 1.00 98.88 208 LEU A O 1
ATOM 1650 N N . THR A 1 209 ? 8.074 -4.325 -23.530 1.00 98.81 209 THR A N 1
ATOM 1651 C CA . THR A 1 209 ? 7.773 -2.948 -23.124 1.00 98.81 209 THR A CA 1
ATOM 1652 C C . THR A 1 209 ? 9.078 -2.146 -23.063 1.00 98.81 209 THR A C 1
ATOM 1654 O O . THR A 1 209 ? 10.159 -2.681 -23.314 1.00 98.81 209 THR A O 1
ATOM 1657 N N . ALA A 1 210 ? 9.000 -0.867 -22.730 1.00 98.50 210 ALA A N 1
ATOM 1658 C CA . ALA A 1 210 ? 10.138 -0.033 -22.358 1.00 98.50 210 ALA A CA 1
ATOM 1659 C C . ALA A 1 210 ? 9.661 0.923 -21.263 1.00 98.50 210 ALA A C 1
ATOM 1661 O O . ALA A 1 210 ? 8.562 1.453 -21.382 1.00 98.50 210 ALA A O 1
ATOM 1662 N N . ALA A 1 211 ? 10.425 1.122 -20.192 1.00 98.44 211 ALA A N 1
ATOM 1663 C CA . ALA A 1 211 ? 9.970 1.899 -19.043 1.00 98.44 211 ALA A CA 1
ATOM 1664 C C . ALA A 1 211 ? 10.469 3.347 -19.136 1.00 98.44 211 ALA A C 1
ATOM 1666 O O . ALA A 1 211 ? 11.612 3.641 -18.796 1.00 98.44 211 ALA A O 1
ATOM 1667 N N . ALA A 1 212 ? 9.630 4.250 -19.642 1.00 98.50 212 ALA A N 1
ATOM 1668 C CA . ALA A 1 212 ? 9.982 5.655 -19.827 1.00 98.50 212 ALA A CA 1
ATOM 1669 C C . ALA A 1 212 ? 9.654 6.503 -18.588 1.00 98.50 212 ALA A C 1
ATOM 1671 O O . ALA A 1 212 ? 8.610 6.329 -17.957 1.00 98.50 212 ALA A O 1
ATOM 1672 N N . ASN A 1 213 ? 10.513 7.472 -18.272 1.00 96.88 213 ASN A N 1
ATOM 1673 C CA . ASN A 1 213 ? 10.277 8.404 -17.177 1.00 96.88 213 ASN A CA 1
ATOM 1674 C C . ASN A 1 213 ? 9.112 9.377 -17.455 1.00 96.88 213 ASN A C 1
ATOM 1676 O O . ASN A 1 213 ? 8.940 9.899 -18.564 1.00 96.88 213 ASN A O 1
ATOM 1680 N N . TRP A 1 214 ? 8.358 9.677 -16.401 1.00 92.50 214 TRP A N 1
ATOM 1681 C CA . TRP A 1 214 ? 7.364 10.748 -16.331 1.00 92.50 214 TRP A CA 1
ATOM 1682 C C . TRP A 1 214 ? 8.012 12.161 -16.343 1.00 92.50 214 TRP A C 1
ATOM 1684 O O . TRP A 1 214 ? 9.181 12.335 -16.705 1.00 92.50 214 TRP A O 1
ATOM 1694 N N . GLY A 1 215 ? 7.242 13.183 -15.967 1.00 88.88 215 GLY A N 1
ATOM 1695 C CA . GLY A 1 215 ? 7.684 14.566 -15.742 1.00 88.88 215 GLY A CA 1
ATOM 1696 C C . GLY A 1 215 ? 6.854 15.588 -16.530 1.00 88.88 215 GLY A C 1
ATOM 1697 O O . GLY A 1 215 ? 5.964 15.180 -17.274 1.00 88.88 215 GLY A O 1
ATOM 1698 N N . PRO A 1 216 ? 7.147 16.897 -16.408 1.00 86.94 216 PRO A N 1
ATOM 1699 C CA . PRO A 1 216 ? 6.430 17.957 -17.124 1.00 86.94 216 PRO A CA 1
ATOM 1700 C C . PRO A 1 216 ? 6.380 17.742 -18.641 1.00 86.94 216 PRO A C 1
ATOM 1702 O O . PRO A 1 216 ? 7.358 17.256 -19.221 1.00 86.94 216 PRO A O 1
ATOM 1705 N N . ARG A 1 217 ? 5.291 18.150 -19.315 1.00 87.25 217 ARG A N 1
ATOM 1706 C CA . ARG A 1 217 ? 5.030 17.845 -20.749 1.00 87.25 217 ARG A CA 1
ATOM 1707 C C . ARG A 1 217 ? 6.199 18.157 -21.706 1.00 87.25 217 ARG A C 1
ATOM 1709 O O . ARG A 1 217 ? 6.414 17.431 -22.674 1.00 87.25 217 ARG A O 1
ATOM 1716 N N . ASN A 1 218 ? 6.978 19.213 -21.453 1.00 87.19 218 ASN A N 1
ATOM 1717 C CA . ASN A 1 218 ? 8.138 19.598 -22.281 1.00 87.19 218 ASN A CA 1
ATOM 1718 C C . ASN A 1 218 ? 9.424 18.787 -21.999 1.00 87.19 218 ASN A C 1
ATOM 1720 O O . ASN A 1 218 ? 10.393 18.872 -22.757 1.00 87.19 218 ASN A O 1
ATOM 1724 N N . TRP A 1 219 ? 9.448 18.021 -20.909 1.00 90.75 219 TRP A N 1
ATOM 1725 C CA . TRP A 1 219 ? 10.619 17.325 -20.388 1.00 90.75 219 TRP A CA 1
ATOM 1726 C C . TRP A 1 219 ? 10.440 15.801 -20.366 1.00 90.75 219 TRP A C 1
ATOM 1728 O O . TRP A 1 219 ? 11.440 15.110 -20.569 1.00 90.75 219 TRP A O 1
ATOM 1738 N N . ALA A 1 220 ? 9.217 15.297 -20.170 1.00 93.88 220 ALA A N 1
ATOM 1739 C CA . ALA A 1 220 ? 8.861 13.881 -20.049 1.00 93.88 220 ALA A CA 1
ATOM 1740 C C . ALA A 1 220 ? 9.511 12.971 -21.106 1.00 93.88 220 ALA A C 1
ATOM 1742 O O . ALA A 1 220 ? 9.611 13.320 -22.285 1.00 93.88 220 ALA A O 1
ATOM 1743 N N . GLU A 1 221 ? 9.915 11.764 -20.709 1.00 97.69 221 GLU A N 1
ATOM 1744 C CA . GLU A 1 221 ? 10.463 10.781 -21.648 1.00 97.69 221 GLU A CA 1
ATOM 1745 C C . GLU A 1 221 ? 9.358 10.105 -22.462 1.00 97.69 221 GLU A C 1
ATOM 1747 O O . GLU A 1 221 ? 9.481 10.008 -23.683 1.00 97.69 221 GLU A O 1
ATOM 1752 N N . PHE A 1 222 ? 8.260 9.690 -21.820 1.00 97.81 222 PHE A N 1
ATOM 1753 C CA . PHE A 1 222 ? 7.230 8.870 -22.473 1.00 97.81 222 PHE A CA 1
ATOM 1754 C C . PHE A 1 222 ? 6.565 9.549 -23.685 1.00 97.81 222 PHE A C 1
ATOM 1756 O O . PHE A 1 222 ? 6.226 8.874 -24.658 1.00 97.81 222 PHE A O 1
ATOM 1763 N N . LEU A 1 223 ? 6.464 10.884 -23.674 1.00 96.88 223 LEU A N 1
ATOM 1764 C CA . LEU A 1 223 ? 5.972 11.703 -24.792 1.00 96.88 223 LEU A CA 1
ATOM 1765 C C . LEU A 1 223 ? 6.994 11.870 -25.937 1.00 96.88 223 LEU A C 1
ATOM 1767 O O . LEU A 1 223 ? 6.612 12.166 -27.072 1.00 96.88 223 LEU A O 1
ATOM 1771 N N . ARG A 1 224 ? 8.291 11.696 -25.645 1.00 96.19 224 ARG A N 1
ATOM 1772 C CA . ARG A 1 224 ? 9.428 11.898 -26.566 1.00 96.19 224 ARG A CA 1
ATOM 1773 C C . ARG A 1 224 ? 9.930 10.609 -27.227 1.00 96.19 224 ARG A C 1
ATOM 1775 O O . ARG A 1 224 ? 10.746 10.688 -28.144 1.00 96.19 224 ARG A O 1
ATOM 1782 N N . VAL A 1 225 ? 9.479 9.441 -26.773 1.00 98.06 225 VAL A N 1
ATOM 1783 C CA . VAL A 1 225 ? 9.800 8.141 -27.379 1.00 98.06 225 VAL A CA 1
ATOM 1784 C C . VAL A 1 225 ? 9.020 7.961 -28.686 1.00 98.06 225 VAL A C 1
ATOM 1786 O O . VAL A 1 225 ? 7.793 8.020 -28.714 1.00 98.06 225 VAL A O 1
ATOM 1789 N N . GLU A 1 226 ? 9.741 7.718 -29.784 1.00 97.38 226 GLU A N 1
ATOM 1790 C CA . GLU A 1 226 ? 9.177 7.601 -31.144 1.00 97.38 226 GLU A CA 1
ATOM 1791 C C . GLU A 1 226 ? 9.256 6.178 -31.720 1.00 97.38 226 GLU A C 1
ATOM 1793 O O . GLU A 1 226 ? 9.329 5.976 -32.933 1.00 97.38 226 GLU A O 1
ATOM 1798 N N . TRP A 1 227 ? 9.292 5.178 -30.839 1.00 98.12 227 TRP A N 1
ATOM 1799 C CA . TRP A 1 227 ? 9.410 3.759 -31.195 1.00 98.12 227 TRP A CA 1
ATOM 1800 C C . TRP A 1 227 ? 8.484 2.835 -30.388 1.00 98.12 227 TRP A C 1
ATOM 1802 O O . TRP A 1 227 ? 8.645 1.616 -30.427 1.00 98.12 227 TRP A O 1
ATOM 1812 N N . TRP A 1 228 ? 7.464 3.397 -29.726 1.00 98.62 228 TRP A N 1
ATOM 1813 C CA . TRP A 1 228 ? 6.422 2.643 -29.013 1.00 98.62 228 TRP A CA 1
ATOM 1814 C C . TRP A 1 228 ? 5.677 1.625 -29.891 1.00 98.62 228 TRP A C 1
ATOM 1816 O O . TRP A 1 228 ? 5.187 0.618 -29.393 1.00 98.62 228 TRP A O 1
ATOM 1826 N N . ASP A 1 229 ? 5.617 1.838 -31.205 1.00 97.69 229 ASP A N 1
ATOM 1827 C CA . ASP A 1 229 ? 5.034 0.893 -32.161 1.00 97.69 229 ASP A CA 1
ATOM 1828 C C . ASP A 1 229 ? 5.855 -0.400 -32.350 1.00 97.69 229 ASP A C 1
ATOM 1830 O O . ASP A 1 229 ? 5.293 -1.389 -32.822 1.00 97.69 229 ASP A O 1
ATOM 1834 N N . ALA A 1 230 ? 7.137 -0.429 -31.962 1.00 98.31 230 ALA A N 1
ATOM 1835 C CA . ALA A 1 230 ? 7.991 -1.621 -32.050 1.00 98.31 230 ALA A CA 1
ATOM 1836 C C . ALA A 1 230 ? 7.816 -2.594 -30.859 1.00 98.31 230 ALA A C 1
ATOM 1838 O O . ALA A 1 230 ? 8.077 -3.796 -30.982 1.00 98.31 230 ALA A O 1
ATOM 1839 N N . VAL A 1 231 ? 7.358 -2.082 -29.714 1.00 98.69 231 VAL A N 1
ATOM 1840 C CA . VAL A 1 231 ? 7.030 -2.855 -28.505 1.00 98.69 231 VAL A CA 1
ATOM 1841 C C . VAL A 1 231 ? 5.520 -3.137 -28.427 1.00 98.69 231 VAL A C 1
ATOM 1843 O O . VAL A 1 231 ? 4.740 -2.650 -29.248 1.00 98.69 231 VAL A O 1
ATOM 1846 N N . ASP A 1 232 ? 5.094 -3.982 -27.486 1.00 98.62 232 ASP A N 1
ATOM 1847 C CA . ASP A 1 232 ? 3.681 -4.373 -27.353 1.00 98.62 232 ASP A CA 1
ATOM 1848 C C . ASP A 1 232 ? 2.892 -3.418 -26.453 1.00 98.62 232 ASP A C 1
ATOM 1850 O O . ASP A 1 232 ? 1.699 -3.202 -26.681 1.00 98.62 232 ASP A O 1
ATOM 1854 N N . LEU A 1 233 ? 3.567 -2.862 -25.442 1.00 98.69 233 LEU A N 1
ATOM 1855 C CA . LEU A 1 233 ? 3.018 -1.980 -24.413 1.00 98.69 233 LEU A CA 1
ATOM 1856 C C . LEU A 1 233 ? 3.816 -0.666 -24.370 1.00 98.69 233 LEU A C 1
ATOM 1858 O O . LEU A 1 233 ? 5.041 -0.681 -24.496 1.00 98.69 233 LEU A O 1
ATOM 1862 N N . ILE A 1 234 ? 3.134 0.453 -24.122 1.00 98.88 234 ILE A N 1
ATOM 1863 C CA . ILE A 1 234 ? 3.771 1.701 -23.679 1.00 98.88 234 ILE A CA 1
ATOM 1864 C C . ILE A 1 234 ? 4.045 1.568 -22.180 1.00 98.88 234 ILE A C 1
ATOM 1866 O O . ILE A 1 234 ? 3.100 1.391 -21.415 1.00 98.88 234 ILE A O 1
ATOM 1870 N N . GLY A 1 235 ? 5.305 1.647 -21.752 1.00 98.75 235 GLY A N 1
ATOM 1871 C CA . GLY A 1 235 ? 5.681 1.576 -20.339 1.00 98.75 235 GLY A CA 1
ATOM 1872 C C . GLY A 1 235 ? 6.016 2.948 -19.758 1.00 98.75 235 GLY A C 1
ATOM 1873 O O . GLY A 1 235 ? 6.820 3.689 -20.323 1.00 98.75 235 GLY A O 1
ATOM 1874 N N . ILE A 1 236 ? 5.408 3.300 -18.626 1.00 98.75 236 ILE A N 1
ATOM 1875 C CA . ILE A 1 236 ? 5.657 4.577 -17.937 1.00 98.75 236 ILE A CA 1
ATOM 1876 C C . ILE A 1 236 ? 5.978 4.316 -16.462 1.00 98.75 236 ILE A C 1
ATOM 1878 O O . ILE A 1 236 ? 5.222 3.621 -15.786 1.00 98.75 236 ILE A O 1
ATOM 1882 N N . ASN A 1 237 ? 7.062 4.899 -15.948 1.00 97.94 237 ASN A N 1
ATOM 1883 C CA . ASN A 1 237 ? 7.313 4.986 -14.507 1.00 97.94 237 ASN A CA 1
ATOM 1884 C C . ASN A 1 237 ? 6.536 6.190 -13.958 1.00 97.94 237 ASN A C 1
ATOM 1886 O O . ASN A 1 237 ? 6.964 7.335 -14.087 1.00 97.94 237 ASN A O 1
ATOM 1890 N N . ALA A 1 238 ? 5.347 5.928 -13.427 1.00 96.00 238 ALA A N 1
ATOM 1891 C CA . ALA A 1 238 ? 4.274 6.886 -13.188 1.00 96.00 238 ALA A CA 1
ATOM 1892 C C . ALA A 1 238 ? 4.320 7.529 -11.789 1.00 96.00 238 ALA A C 1
ATOM 1894 O O . ALA A 1 238 ? 3.318 7.549 -11.075 1.00 96.00 238 ALA A O 1
ATOM 1895 N N . TYR A 1 239 ? 5.469 8.090 -11.400 1.00 94.75 239 TYR A N 1
ATOM 1896 C CA . TYR A 1 239 ? 5.641 8.840 -10.143 1.00 94.75 239 TYR A CA 1
ATOM 1897 C C . TYR A 1 239 ? 5.074 10.266 -10.224 1.00 94.75 239 TYR A C 1
ATOM 1899 O O . TYR A 1 239 ? 5.726 11.242 -9.860 1.00 94.75 239 TYR A O 1
ATOM 1907 N N . PHE A 1 240 ? 3.857 10.393 -10.750 1.00 93.94 240 PHE A N 1
ATOM 1908 C CA . PHE A 1 240 ? 3.215 11.676 -10.989 1.00 93.94 240 PHE A CA 1
ATOM 1909 C C . PHE A 1 240 ? 2.873 12.385 -9.674 1.00 93.94 240 PHE A C 1
ATOM 1911 O O . PHE A 1 240 ? 2.159 11.839 -8.827 1.00 93.94 240 PHE A O 1
ATOM 1918 N N . SER A 1 241 ? 3.348 13.623 -9.540 1.00 92.19 241 SER A N 1
ATOM 1919 C CA . SER A 1 241 ? 2.962 14.569 -8.491 1.00 92.19 241 SER A CA 1
ATOM 1920 C C . SER A 1 241 ? 1.448 14.805 -8.487 1.00 92.19 241 SER A C 1
ATOM 1922 O O . SER A 1 241 ? 0.878 15.152 -9.522 1.00 92.19 241 SER A O 1
ATOM 1924 N N . LEU A 1 242 ? 0.793 14.637 -7.335 1.00 92.62 242 LEU A N 1
ATOM 1925 C CA . LEU A 1 242 ? -0.664 14.785 -7.202 1.00 92.62 242 LEU A CA 1
ATOM 1926 C C . LEU A 1 242 ? -1.064 16.028 -6.404 1.00 92.62 242 LEU A C 1
ATOM 1928 O O . LEU A 1 242 ? -2.002 16.724 -6.782 1.00 92.62 242 LEU A O 1
ATOM 1932 N N . THR A 1 243 ? -0.385 16.311 -5.289 1.00 89.12 243 THR A N 1
ATOM 1933 C CA . THR A 1 243 ? -0.666 17.493 -4.458 1.00 89.12 243 THR A CA 1
ATOM 1934 C C . THR A 1 243 ? 0.448 17.768 -3.449 1.00 89.12 243 THR A C 1
ATOM 1936 O O . THR A 1 243 ? 0.981 16.845 -2.835 1.00 89.12 243 THR A O 1
ATOM 1939 N N . GLY A 1 244 ? 0.787 19.047 -3.266 1.00 87.69 244 GLY A N 1
ATOM 1940 C CA . GLY A 1 244 ? 1.708 19.506 -2.221 1.00 87.69 244 GLY A CA 1
ATOM 1941 C C . GLY A 1 244 ? 1.058 19.681 -0.841 1.00 87.69 244 GLY A C 1
ATOM 1942 O O . GLY A 1 244 ? 1.772 19.933 0.124 1.00 87.69 244 GLY A O 1
ATOM 1943 N N . GLU A 1 245 ? -0.268 19.550 -0.738 1.00 86.31 245 GLU A N 1
ATOM 1944 C CA . GLU A 1 245 ? -0.995 19.675 0.531 1.00 86.31 245 GLU A CA 1
ATOM 1945 C C . GLU A 1 245 ? -0.699 18.497 1.480 1.00 86.31 245 GLU A C 1
ATOM 1947 O O . GLU A 1 245 ? -0.529 17.369 1.006 1.00 86.31 245 GLU A O 1
ATOM 1952 N N . PRO A 1 246 ? -0.657 18.724 2.808 1.00 86.69 246 PRO A N 1
ATOM 1953 C CA . PRO A 1 246 ? -0.379 17.684 3.792 1.00 86.69 246 PRO A CA 1
ATOM 1954 C C . PRO A 1 246 ? -1.624 16.863 4.177 1.00 86.69 246 PRO A C 1
ATOM 1956 O O . PRO A 1 246 ? -2.694 17.413 4.436 1.00 86.69 246 PRO A O 1
ATOM 1959 N N . ASN A 1 247 ? -1.450 15.550 4.336 1.00 83.12 247 ASN A N 1
ATOM 1960 C CA . ASN A 1 247 ? -2.480 14.549 4.644 1.00 83.12 247 ASN A CA 1
ATOM 1961 C C . ASN A 1 247 ? -3.656 14.533 3.629 1.00 83.12 247 ASN A C 1
ATOM 1963 O O . ASN A 1 247 ? -4.820 14.560 4.044 1.00 83.12 247 ASN A O 1
ATOM 1967 N N . PRO A 1 248 ? -3.407 14.539 2.302 1.00 86.06 248 PRO A N 1
ATOM 1968 C CA . PRO A 1 248 ? -4.457 14.675 1.297 1.00 86.06 248 PRO A CA 1
ATOM 1969 C C . PRO A 1 248 ? -5.465 13.523 1.333 1.00 86.06 248 PRO A C 1
ATOM 1971 O O . PRO A 1 248 ? -5.104 12.354 1.493 1.00 86.06 248 PRO A O 1
ATOM 1974 N N . THR A 1 249 ? -6.743 13.844 1.114 1.00 86.19 249 THR A N 1
ATOM 1975 C CA . THR A 1 249 ? -7.795 12.831 0.957 1.00 86.19 249 THR A CA 1
ATOM 1976 C C . THR A 1 249 ? -7.666 12.094 -0.379 1.00 86.19 249 THR A C 1
ATOM 1978 O O . THR A 1 249 ? -6.971 12.540 -1.299 1.00 86.19 249 THR A O 1
ATOM 1981 N N . VAL A 1 250 ? -8.387 10.978 -0.516 1.00 85.31 250 VAL A N 1
ATOM 1982 C CA . VAL A 1 250 ? -8.501 10.234 -1.781 1.00 85.31 250 VAL A CA 1
ATOM 1983 C C . VAL A 1 250 ? -8.986 11.145 -2.913 1.00 85.31 250 VAL A C 1
ATOM 1985 O O . VAL A 1 250 ? -8.443 11.101 -4.012 1.00 85.31 250 VAL A O 1
ATOM 1988 N N . GLU A 1 251 ? -9.955 12.024 -2.653 1.00 81.44 251 GLU A N 1
ATOM 1989 C CA . GLU A 1 251 ? -10.503 12.965 -3.634 1.00 81.44 251 GLU A CA 1
ATOM 1990 C C . GLU A 1 251 ? -9.469 14.011 -4.070 1.00 81.44 251 GLU A C 1
ATOM 1992 O O . GLU A 1 251 ? -9.407 14.346 -5.254 1.00 81.44 251 GLU A O 1
ATOM 1997 N N . MET A 1 252 ? -8.632 14.495 -3.142 1.00 84.19 252 MET A N 1
ATOM 1998 C CA . MET A 1 252 ? -7.542 15.433 -3.440 1.00 84.19 252 MET A CA 1
ATOM 1999 C C . MET A 1 252 ? -6.465 14.775 -4.310 1.00 84.19 252 MET A C 1
ATOM 2001 O O . MET A 1 252 ? -6.102 15.313 -5.356 1.00 84.19 252 MET A O 1
ATOM 2005 N N . ALA A 1 253 ? -6.002 13.581 -3.926 1.00 91.75 253 ALA A N 1
ATOM 2006 C CA . ALA A 1 253 ? -5.046 12.809 -4.719 1.00 91.75 253 ALA A CA 1
ATOM 2007 C C . ALA A 1 253 ? -5.626 12.448 -6.103 1.00 91.75 253 ALA A C 1
ATOM 2009 O O . ALA A 1 253 ? -4.954 12.586 -7.126 1.00 91.75 253 ALA A O 1
ATOM 2010 N N . ARG A 1 254 ? -6.910 12.072 -6.160 1.00 91.94 254 ARG A N 1
ATOM 2011 C CA . ARG A 1 254 ? -7.647 11.781 -7.399 1.00 91.94 254 ARG A CA 1
ATOM 2012 C C . ARG A 1 254 ? -7.779 13.007 -8.304 1.00 91.94 254 ARG A C 1
ATOM 2014 O O . ARG A 1 254 ? -7.711 12.850 -9.519 1.00 91.94 254 ARG A O 1
ATOM 2021 N N . ALA A 1 255 ? -7.957 14.209 -7.756 1.00 91.50 255 ALA A N 1
ATOM 2022 C CA . ALA A 1 255 ? -7.994 15.443 -8.542 1.00 91.50 255 ALA A CA 1
ATOM 2023 C C . ALA A 1 255 ? -6.637 15.742 -9.207 1.00 91.50 255 ALA A C 1
ATOM 2025 O O . ALA A 1 255 ? -6.608 16.086 -10.393 1.00 91.50 255 ALA A O 1
ATOM 2026 N N . GLY A 1 256 ? -5.533 15.512 -8.484 1.00 94.38 256 GLY A N 1
ATOM 2027 C CA . GLY A 1 256 ? -4.158 15.697 -8.968 1.00 94.38 256 GLY A CA 1
ATOM 2028 C C . GLY A 1 256 ? -3.815 14.915 -10.240 1.00 94.38 256 GLY A C 1
ATOM 2029 O O . GLY A 1 256 ? -3.072 15.403 -11.084 1.00 94.38 256 GLY A O 1
ATOM 2030 N N . TRP A 1 257 ? -4.422 13.740 -10.445 1.00 95.44 257 TRP A N 1
ATOM 2031 C CA . TRP A 1 257 ? -4.268 12.957 -11.681 1.00 95.44 257 TRP A CA 1
ATOM 2032 C C . TRP A 1 257 ? -4.803 13.663 -12.941 1.00 95.44 257 TRP A C 1
ATOM 2034 O O . TRP A 1 257 ? -4.324 13.402 -14.046 1.00 95.44 257 TRP A O 1
ATOM 2044 N N . PHE A 1 258 ? -5.792 14.550 -12.797 1.00 94.56 258 PHE A N 1
ATOM 2045 C CA . PHE A 1 258 ? -6.380 15.303 -13.912 1.00 94.56 258 PHE A CA 1
ATOM 2046 C C . PHE A 1 258 ? -5.821 16.726 -14.023 1.00 94.56 258 PHE A C 1
ATOM 2048 O O . PHE A 1 258 ? -5.688 17.241 -15.132 1.00 94.56 258 PHE A O 1
ATOM 2055 N N . ASN A 1 259 ? -5.537 17.369 -12.887 1.00 91.69 259 ASN A N 1
ATOM 2056 C CA . ASN A 1 259 ? -5.040 18.740 -12.813 1.00 91.69 259 ASN A CA 1
ATOM 2057 C C . ASN A 1 259 ? -4.104 18.879 -11.606 1.00 91.69 259 ASN A C 1
ATOM 2059 O O . ASN A 1 259 ? -4.573 18.890 -10.467 1.00 91.69 259 ASN A O 1
ATOM 2063 N N . TYR A 1 260 ? -2.807 19.047 -11.850 1.00 89.00 260 TYR A N 1
ATOM 2064 C CA . TYR A 1 260 ? -1.828 19.373 -10.812 1.00 89.00 260 TYR A CA 1
ATOM 2065 C C . TYR A 1 260 ? -1.067 20.647 -11.184 1.00 89.00 260 TYR A C 1
ATOM 2067 O O . TYR A 1 260 ? -0.551 20.759 -12.292 1.00 89.00 260 TYR A O 1
ATOM 2075 N N . ILE A 1 261 ? -0.990 21.614 -10.266 1.00 85.62 261 ILE A N 1
ATOM 2076 C CA . ILE A 1 261 ? -0.134 22.796 -10.430 1.00 85.62 261 ILE A CA 1
ATOM 2077 C C . ILE A 1 261 ? 1.209 22.484 -9.771 1.00 85.62 261 ILE A C 1
ATOM 2079 O O . ILE A 1 261 ? 1.285 22.316 -8.553 1.00 85.62 261 ILE A O 1
ATOM 2083 N N . ASN A 1 262 ? 2.259 22.393 -10.584 1.00 82.19 262 ASN A N 1
ATOM 2084 C CA . ASN A 1 262 ? 3.610 22.094 -10.127 1.00 82.19 262 ASN A CA 1
ATOM 2085 C C . ASN A 1 262 ? 4.238 23.287 -9.363 1.00 82.19 262 ASN A C 1
ATOM 2087 O O . ASN A 1 262 ? 3.765 24.422 -9.495 1.00 82.19 262 ASN A O 1
ATOM 2091 N N . PRO A 1 263 ? 5.324 23.082 -8.586 1.00 79.38 263 PRO A N 1
ATOM 2092 C CA . PRO A 1 263 ? 5.934 24.138 -7.765 1.00 79.38 263 PRO A CA 1
ATOM 2093 C C . PRO A 1 263 ? 6.494 25.336 -8.552 1.00 79.38 263 PRO A C 1
ATOM 2095 O O . PRO A 1 263 ? 6.848 26.354 -7.960 1.00 79.38 263 PRO A O 1
ATOM 2098 N N . TRP A 1 264 ? 6.575 25.230 -9.882 1.00 79.88 264 TRP A N 1
ATOM 2099 C CA . TRP A 1 264 ? 7.030 26.276 -10.802 1.00 79.88 264 TRP A CA 1
ATOM 2100 C C . TRP A 1 264 ? 5.867 26.975 -11.535 1.00 79.88 264 TRP A C 1
ATOM 2102 O O . TRP A 1 264 ? 6.107 27.793 -12.423 1.00 79.88 264 TRP A O 1
ATOM 2112 N N . GLY A 1 265 ? 4.614 26.671 -11.173 1.00 79.88 265 GLY A N 1
ATOM 2113 C CA . GLY A 1 265 ? 3.402 27.274 -11.739 1.00 79.88 265 GLY A CA 1
ATOM 2114 C C . GLY A 1 265 ? 2.925 26.664 -13.062 1.00 79.88 265 GLY A C 1
ATOM 2115 O O . GLY A 1 265 ? 2.018 27.212 -13.687 1.00 79.88 265 GLY A O 1
ATOM 2116 N N . GLY A 1 266 ? 3.513 25.548 -13.507 1.00 83.75 266 GLY A N 1
ATOM 2117 C CA . GLY A 1 266 ? 3.020 24.788 -14.658 1.00 83.75 266 GLY A CA 1
ATOM 2118 C C . GLY A 1 266 ? 1.817 23.921 -14.284 1.00 83.75 266 GLY A C 1
ATOM 2119 O O . GLY A 1 266 ? 1.808 23.308 -13.220 1.00 83.75 266 GLY A O 1
ATOM 2120 N N . LEU A 1 267 ? 0.809 23.865 -15.157 1.00 86.50 267 LEU A N 1
ATOM 2121 C CA . LEU A 1 267 ? -0.347 22.978 -15.014 1.00 86.50 267 LEU A CA 1
ATOM 2122 C C . LEU A 1 267 ? -0.095 21.677 -15.784 1.00 86.50 267 LEU A C 1
ATOM 2124 O O . LEU A 1 267 ? 0.132 21.707 -16.993 1.00 86.50 267 LEU A O 1
ATOM 2128 N N . GLU A 1 268 ? -0.146 20.555 -15.075 1.00 89.81 268 GLU A N 1
ATOM 2129 C CA . GLU A 1 268 ? 0.092 19.209 -15.592 1.00 89.81 268 GLU A CA 1
ATOM 2130 C C . GLU A 1 268 ? -1.232 18.428 -15.676 1.00 89.81 268 GLU A C 1
ATOM 2132 O O . GLU A 1 268 ? -2.070 18.492 -14.768 1.00 89.81 268 GLU A O 1
ATOM 2137 N N . HIS A 1 269 ? -1.407 17.662 -16.757 1.00 92.88 269 HIS A N 1
ATOM 2138 C CA . HIS A 1 269 ? -2.634 16.919 -17.069 1.00 92.88 269 HIS A CA 1
ATOM 2139 C C . HIS A 1 269 ? -2.327 15.435 -17.314 1.00 92.88 269 HIS A C 1
ATOM 2141 O O . HIS A 1 269 ? -2.457 14.928 -18.429 1.00 92.88 269 HIS A O 1
ATOM 2147 N N . TRP A 1 270 ? -1.900 14.721 -16.268 1.00 94.88 270 TRP A N 1
ATOM 2148 C CA . TRP A 1 270 ? -1.342 13.367 -16.383 1.00 94.88 270 TRP A CA 1
ATOM 2149 C C . TRP A 1 270 ? -2.258 12.372 -17.115 1.00 94.88 270 TRP A C 1
ATOM 2151 O O . TRP A 1 270 ? -1.794 11.625 -17.976 1.00 94.88 270 TRP A O 1
ATOM 2161 N N . VAL A 1 271 ? -3.569 12.391 -16.844 1.00 96.19 271 VAL A N 1
ATOM 2162 C CA . VAL A 1 271 ? -4.544 11.546 -17.563 1.00 96.19 271 VAL A CA 1
ATOM 2163 C C . VAL A 1 271 ? -4.641 11.889 -19.060 1.00 96.19 271 VAL A C 1
ATOM 2165 O O . VAL A 1 271 ? -4.774 10.973 -19.876 1.00 96.19 271 VAL A O 1
ATOM 2168 N N . GLU A 1 272 ? -4.539 13.167 -19.443 1.00 95.31 272 GLU A N 1
ATOM 2169 C CA . GLU A 1 272 ? -4.554 13.588 -20.853 1.00 95.31 272 GLU A CA 1
ATOM 2170 C C . GLU A 1 272 ? -3.258 13.187 -21.567 1.00 95.31 272 GLU A C 1
ATOM 2172 O O . GLU A 1 272 ? -3.316 12.620 -22.654 1.00 95.31 272 GLU A O 1
ATOM 2177 N N . ASP A 1 273 ? -2.094 13.410 -20.953 1.00 96.00 273 ASP A N 1
ATOM 2178 C CA . ASP A 1 273 ? -0.797 13.082 -21.560 1.00 96.00 273 ASP A CA 1
ATOM 2179 C C . ASP A 1 273 ? -0.612 11.575 -21.773 1.00 96.00 273 ASP A C 1
ATOM 2181 O O . ASP A 1 273 ? -0.164 11.135 -22.839 1.00 96.00 273 ASP A O 1
ATOM 2185 N N . VAL A 1 274 ? -1.021 10.764 -20.794 1.00 97.75 274 VAL A N 1
ATOM 2186 C CA . VAL A 1 274 ? -1.008 9.300 -20.918 1.00 97.75 274 VAL A CA 1
ATOM 2187 C C . VAL A 1 274 ? -2.021 8.824 -21.970 1.00 97.75 274 VAL A C 1
ATOM 2189 O O . VAL A 1 274 ? -1.721 7.902 -22.732 1.00 97.75 274 VAL A O 1
ATOM 2192 N N . LYS A 1 275 ? -3.190 9.473 -22.092 1.00 96.38 275 LYS A N 1
ATOM 2193 C CA . LYS A 1 275 ? -4.119 9.206 -23.203 1.00 96.38 275 LYS A CA 1
ATOM 2194 C C . LYS A 1 275 ? -3.513 9.588 -24.557 1.00 96.38 275 LYS A C 1
ATOM 2196 O O . LYS A 1 275 ? -3.628 8.822 -25.510 1.00 96.38 275 LYS A O 1
ATOM 2201 N N . GLY A 1 276 ? -2.847 10.737 -24.640 1.00 96.75 276 GLY A N 1
ATOM 2202 C CA . GLY A 1 276 ? -2.251 11.260 -25.867 1.00 96.75 276 GLY A CA 1
ATOM 2203 C C . GLY A 1 276 ? -1.200 10.323 -26.461 1.00 96.75 276 GLY A C 1
ATOM 2204 O O . GLY A 1 276 ? -1.194 10.108 -27.673 1.00 96.75 276 GLY A O 1
ATOM 2205 N N . VAL A 1 277 ? -0.353 9.701 -25.630 1.00 97.25 277 VAL A N 1
ATOM 2206 C CA . VAL A 1 277 ? 0.606 8.690 -26.114 1.00 97.25 277 VAL A CA 1
ATOM 2207 C C . VAL A 1 277 ? -0.083 7.374 -26.509 1.00 97.25 277 VAL A C 1
ATOM 2209 O O . VAL A 1 277 ? 0.275 6.797 -27.537 1.00 97.25 277 VAL A O 1
ATOM 2212 N N . ALA A 1 278 ? -1.106 6.934 -25.765 1.00 97.50 278 ALA A N 1
ATOM 2213 C CA . ALA A 1 278 ? -1.879 5.730 -26.086 1.00 97.50 278 ALA A CA 1
ATOM 2214 C C . ALA A 1 278 ? -2.580 5.849 -27.451 1.00 97.50 278 ALA A C 1
ATOM 2216 O O . ALA A 1 278 ? -2.458 4.960 -28.298 1.00 97.50 278 ALA A O 1
ATOM 2217 N N . ASP A 1 279 ? -3.244 6.985 -27.688 1.00 97.31 279 ASP A N 1
ATOM 2218 C CA . ASP A 1 279 ? -3.909 7.311 -28.951 1.00 97.31 279 ASP A CA 1
ATOM 2219 C C . ASP A 1 279 ? -2.892 7.469 -30.099 1.00 97.31 279 ASP A C 1
ATOM 2221 O O . ASP A 1 279 ? -3.095 6.898 -31.171 1.00 97.31 279 ASP A O 1
ATOM 2225 N N . ARG A 1 280 ? -1.774 8.191 -29.882 1.00 97.25 280 ARG A N 1
ATOM 2226 C CA . ARG A 1 280 ? -0.743 8.471 -30.912 1.00 97.25 280 ARG A CA 1
ATOM 2227 C C . ARG A 1 280 ? -0.162 7.203 -31.540 1.00 97.25 280 ARG A C 1
ATOM 2229 O O . ARG A 1 280 ? 0.145 7.212 -32.730 1.00 97.25 280 ARG A O 1
ATOM 2236 N N . PHE A 1 281 ? 0.016 6.142 -30.753 1.00 97.50 281 PHE A N 1
ATOM 2237 C CA . PHE A 1 281 ? 0.617 4.883 -31.212 1.00 97.50 281 PHE A CA 1
ATOM 2238 C C . PHE A 1 281 ? -0.382 3.723 -31.337 1.00 97.50 281 PHE A C 1
ATOM 2240 O O . PHE A 1 281 ? 0.007 2.646 -31.785 1.00 97.50 281 PHE A O 1
ATOM 2247 N N . ALA A 1 282 ? -1.650 3.923 -30.955 1.00 96.62 282 ALA A N 1
ATOM 2248 C CA . ALA A 1 282 ? -2.669 2.874 -30.841 1.00 96.62 282 ALA A CA 1
ATOM 2249 C C . ALA A 1 282 ? -2.190 1.654 -30.017 1.00 96.62 282 ALA A C 1
ATOM 2251 O O . ALA A 1 282 ? -2.421 0.497 -30.384 1.00 96.62 282 ALA A O 1
ATOM 2252 N N . ARG A 1 283 ? -1.496 1.915 -28.900 1.00 95.75 283 ARG A N 1
ATOM 2253 C CA . ARG A 1 283 ? -0.939 0.896 -27.994 1.00 95.75 283 ARG A CA 1
ATOM 2254 C C . ARG A 1 283 ? -1.527 1.018 -26.582 1.00 95.75 283 ARG A C 1
ATOM 2256 O O . ARG A 1 283 ? -1.790 2.133 -26.133 1.00 95.75 283 ARG A O 1
ATOM 2263 N N . PRO A 1 284 ? -1.712 -0.103 -25.861 1.00 97.31 284 PRO A N 1
ATOM 2264 C CA . PRO A 1 284 ? -2.069 -0.072 -24.447 1.00 97.31 284 PRO A CA 1
ATOM 2265 C C . PRO A 1 284 ? -0.913 0.468 -23.593 1.00 97.31 284 PRO A C 1
ATOM 2267 O O . PRO A 1 284 ? 0.260 0.249 -23.905 1.00 97.31 284 PRO A O 1
ATOM 2270 N N . VAL A 1 285 ? -1.256 1.121 -22.485 1.00 98.56 285 VAL A N 1
ATOM 2271 C CA . VAL A 1 285 ? -0.320 1.642 -21.484 1.00 98.56 285 VAL A CA 1
ATOM 2272 C C . VAL A 1 285 ? -0.239 0.696 -20.290 1.00 98.56 285 VAL A C 1
ATOM 2274 O O . VAL A 1 285 ? -1.255 0.218 -19.783 1.00 98.56 285 VAL A O 1
ATOM 2277 N N . LEU A 1 286 ? 0.984 0.468 -19.831 1.00 98.75 286 LEU A N 1
ATOM 2278 C CA . LEU A 1 286 ? 1.351 -0.196 -18.592 1.00 98.75 286 LEU A CA 1
ATOM 2279 C C . LEU A 1 286 ? 2.133 0.803 -17.730 1.00 98.75 286 LEU A C 1
ATOM 2281 O O . LEU A 1 286 ? 3.129 1.368 -18.185 1.00 98.75 286 LEU A O 1
ATOM 2285 N N . PHE A 1 287 ? 1.754 0.977 -16.468 1.00 98.75 287 PHE A N 1
ATOM 2286 C CA . PHE A 1 287 ? 2.641 1.623 -15.504 1.00 98.75 287 PHE A CA 1
ATOM 2287 C C . PHE 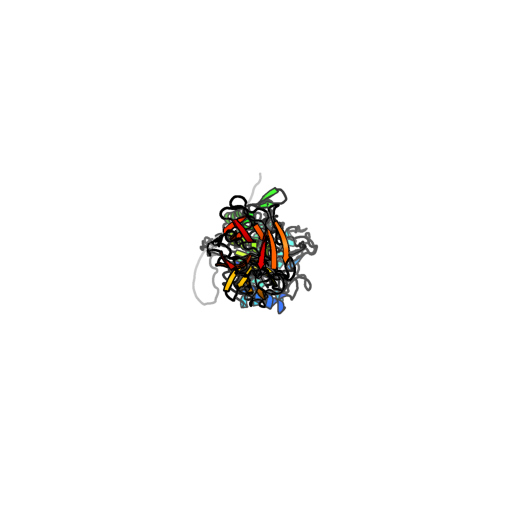A 1 287 ? 3.739 0.635 -15.086 1.00 98.75 287 PHE A C 1
ATOM 2289 O O . PHE A 1 287 ? 3.532 -0.254 -14.264 1.00 98.75 287 PHE A O 1
ATOM 2296 N N . THR A 1 288 ? 4.911 0.744 -15.714 1.00 98.62 288 THR A N 1
ATOM 2297 C CA . THR A 1 288 ? 6.074 -0.121 -15.451 1.00 98.62 288 THR A CA 1
ATOM 2298 C C . THR A 1 288 ? 6.686 0.114 -14.077 1.00 98.62 288 THR A C 1
ATOM 2300 O O . THR A 1 288 ? 7.417 -0.755 -13.605 1.00 98.62 288 THR A O 1
ATOM 2303 N N . GLU A 1 289 ? 6.378 1.259 -13.464 1.00 98.19 289 GLU A N 1
ATOM 2304 C CA . GLU A 1 289 ? 6.451 1.542 -12.027 1.00 98.19 289 GLU A CA 1
ATOM 2305 C C . GLU A 1 289 ? 5.299 2.499 -11.683 1.00 98.19 289 GLU A C 1
ATOM 2307 O O . GLU A 1 289 ? 4.930 3.341 -12.502 1.00 98.19 289 GLU A O 1
ATOM 2312 N N . ILE A 1 290 ? 4.735 2.398 -10.484 1.00 97.62 290 ILE A N 1
ATOM 2313 C CA . ILE A 1 290 ? 3.875 3.418 -9.866 1.00 97.62 290 ILE A CA 1
ATOM 2314 C C . ILE A 1 290 ? 4.053 3.324 -8.350 1.00 97.62 290 ILE A C 1
ATOM 2316 O O . ILE A 1 290 ? 4.054 2.226 -7.801 1.00 97.62 290 ILE A O 1
ATOM 2320 N N . GLY A 1 291 ? 4.223 4.445 -7.653 1.00 95.75 291 GLY A N 1
ATOM 2321 C CA . GLY A 1 291 ? 4.504 4.416 -6.219 1.00 95.75 291 GLY A CA 1
ATOM 2322 C C . GLY A 1 291 ? 4.473 5.792 -5.567 1.00 95.75 291 GLY A C 1
ATOM 2323 O O . GLY A 1 291 ? 4.636 6.817 -6.225 1.00 95.75 291 GLY A O 1
ATOM 2324 N N . TYR A 1 292 ? 4.249 5.791 -4.256 1.00 94.19 292 TYR A N 1
ATOM 2325 C CA . TYR A 1 292 ? 4.203 6.981 -3.411 1.00 94.19 292 TYR A CA 1
ATOM 2326 C C . TYR A 1 292 ? 4.900 6.664 -2.087 1.00 94.19 292 TYR A C 1
ATOM 2328 O O . TYR A 1 292 ? 4.740 5.566 -1.551 1.00 94.19 292 TYR A O 1
ATOM 2336 N N . ASN A 1 293 ? 5.684 7.603 -1.558 1.00 90.94 293 ASN A N 1
ATOM 2337 C CA . ASN A 1 293 ? 6.284 7.472 -0.230 1.00 90.94 293 ASN A CA 1
ATOM 2338 C C . ASN A 1 293 ? 5.216 7.591 0.870 1.00 90.94 293 ASN A C 1
ATOM 2340 O O . ASN A 1 293 ? 4.166 8.201 0.677 1.00 90.94 293 ASN A O 1
ATOM 2344 N N . SER A 1 294 ? 5.516 7.067 2.058 1.00 88.75 294 SER A N 1
ATOM 2345 C CA . SER A 1 294 ? 4.785 7.372 3.295 1.00 88.75 294 SER A CA 1
ATOM 2346 C C . SER A 1 294 ? 5.222 8.725 3.866 1.00 88.75 294 SER A C 1
ATOM 2348 O O . SER A 1 294 ? 5.703 8.824 4.998 1.00 88.75 294 SER A O 1
ATOM 2350 N N . ASN A 1 295 ? 5.085 9.761 3.039 1.00 85.69 295 ASN A N 1
ATOM 2351 C CA . ASN A 1 295 ? 5.323 11.157 3.379 1.00 85.69 295 ASN A CA 1
ATOM 2352 C C . ASN A 1 295 ? 3.971 11.872 3.552 1.00 85.69 295 ASN A C 1
ATOM 2354 O O . ASN A 1 295 ? 3.016 11.485 2.883 1.00 85.69 295 ASN A O 1
ATOM 2358 N N . PRO A 1 296 ? 3.877 12.946 4.360 1.00 84.31 296 PRO A N 1
ATOM 2359 C CA . PRO A 1 296 ? 2.638 13.714 4.501 1.00 84.31 296 PRO A CA 1
ATOM 2360 C C . PRO A 1 296 ? 2.097 14.346 3.211 1.00 84.31 296 PRO A C 1
ATOM 2362 O O . PRO A 1 296 ? 0.955 14.779 3.209 1.00 84.31 296 PRO A O 1
ATOM 2365 N N . THR A 1 297 ? 2.881 14.458 2.134 1.00 85.88 297 THR A N 1
ATOM 2366 C CA . THR A 1 297 ? 2.456 15.074 0.864 1.00 85.88 297 THR A CA 1
ATOM 2367 C C . THR A 1 297 ? 2.669 14.122 -0.312 1.00 85.88 297 THR A C 1
ATOM 2369 O O . THR A 1 297 ? 3.518 13.230 -0.271 1.00 85.88 297 THR A O 1
ATOM 2372 N N . ALA A 1 298 ? 1.921 14.348 -1.394 1.00 85.44 298 ALA A N 1
ATOM 2373 C CA . ALA A 1 298 ? 2.006 13.592 -2.646 1.00 85.44 298 ALA A CA 1
ATOM 2374 C C . ALA A 1 298 ? 2.637 14.421 -3.787 1.00 85.44 298 ALA A C 1
ATOM 2376 O O . ALA A 1 298 ? 2.339 14.198 -4.963 1.00 85.44 298 ALA A O 1
ATOM 2377 N N . GLY A 1 299 ? 3.454 15.423 -3.442 1.00 82.50 299 GLY A N 1
ATOM 2378 C CA . GLY A 1 299 ? 4.090 16.337 -4.395 1.00 82.50 299 GLY A CA 1
ATOM 2379 C C . GLY A 1 299 ? 5.320 15.718 -5.047 1.00 82.50 299 GLY A C 1
ATOM 2380 O O . GLY A 1 299 ? 5.437 15.721 -6.269 1.00 82.50 299 GLY A O 1
ATOM 2381 N N . ASP A 1 300 ? 6.181 15.105 -4.235 1.00 80.06 300 ASP A N 1
ATOM 2382 C CA . ASP A 1 300 ? 7.486 14.602 -4.663 1.00 80.06 300 ASP A CA 1
ATOM 2383 C C . ASP A 1 300 ? 7.663 13.110 -4.305 1.00 80.06 300 ASP A C 1
ATOM 2385 O O . ASP A 1 300 ? 8.512 12.768 -3.477 1.00 80.06 300 ASP A O 1
ATOM 2389 N N . PRO A 1 301 ? 6.861 12.181 -4.874 1.00 77.81 301 PRO A N 1
ATOM 2390 C CA . PRO A 1 301 ? 6.915 10.756 -4.528 1.00 77.81 301 PRO A CA 1
ATOM 2391 C C . PRO A 1 301 ? 8.306 10.116 -4.647 1.00 77.81 301 PRO A C 1
ATOM 2393 O O . PRO A 1 301 ? 8.604 9.203 -3.885 1.00 77.81 301 PRO A O 1
ATOM 2396 N N . TRP A 1 302 ? 9.177 10.599 -5.539 1.00 74.44 302 TRP A N 1
ATOM 2397 C CA . TRP A 1 302 ? 10.554 10.108 -5.693 1.00 74.44 302 TRP A CA 1
ATOM 2398 C C . TRP A 1 302 ? 11.528 10.601 -4.601 1.00 74.44 302 TRP A C 1
ATOM 2400 O O . TRP A 1 302 ? 12.623 10.053 -4.474 1.00 74.44 302 TRP A O 1
ATOM 2410 N N . TYR A 1 303 ? 11.179 11.626 -3.811 1.00 66.56 303 TYR A N 1
ATOM 2411 C CA . TYR A 1 303 ? 12.091 12.219 -2.826 1.00 66.56 303 TYR A CA 1
ATOM 2412 C C . TYR A 1 303 ? 12.130 11.412 -1.521 1.00 66.56 303 TYR A C 1
ATOM 2414 O O . TYR A 1 303 ? 11.181 11.387 -0.735 1.00 66.56 303 TYR A O 1
ATOM 2422 N N . THR A 1 304 ? 13.277 10.783 -1.261 1.00 56.09 304 THR A N 1
ATOM 2423 C CA . THR A 1 304 ? 13.539 9.918 -0.095 1.00 56.09 304 THR A CA 1
ATOM 2424 C C . THR A 1 304 ? 13.892 10.675 1.192 1.00 56.09 304 THR A C 1
ATOM 2426 O O . THR A 1 304 ? 14.223 10.055 2.203 1.00 56.09 304 THR A O 1
ATOM 2429 N N . SER A 1 305 ? 13.816 12.010 1.190 1.00 57.50 305 SER A N 1
ATOM 2430 C CA . SER A 1 305 ? 14.047 12.852 2.369 1.00 57.50 305 SER A CA 1
ATOM 2431 C C . SER A 1 305 ? 12.997 12.564 3.444 1.00 57.50 305 SER A C 1
ATOM 2433 O O . SER A 1 305 ? 11.864 13.036 3.356 1.00 57.50 305 SER A O 1
ATOM 2435 N N . ALA A 1 306 ? 13.376 11.768 4.444 1.00 58.34 306 ALA A N 1
ATOM 2436 C CA . ALA A 1 306 ? 12.466 11.271 5.465 1.00 58.34 306 ALA A CA 1
ATOM 2437 C C . ALA A 1 306 ? 11.847 12.420 6.296 1.00 58.34 306 ALA A C 1
ATOM 2439 O O . ALA A 1 306 ? 12.590 13.131 6.980 1.00 58.34 306 ALA A O 1
ATOM 2440 N N . PRO A 1 307 ? 10.511 12.605 6.291 1.00 63.44 307 PRO A N 1
ATOM 2441 C CA . PRO A 1 307 ? 9.839 13.449 7.276 1.00 63.44 307 PRO A CA 1
ATOM 2442 C C . PRO A 1 307 ? 10.079 12.935 8.700 1.00 63.44 307 PRO A C 1
ATOM 2444 O O . PRO A 1 307 ? 10.317 11.748 8.923 1.00 63.44 307 PRO A O 1
ATOM 2447 N N . ALA A 1 308 ? 9.960 13.832 9.683 1.00 62.47 308 ALA A N 1
ATOM 2448 C CA . ALA A 1 308 ? 10.220 13.524 11.091 1.00 62.47 308 ALA A CA 1
ATOM 2449 C C . ALA A 1 308 ? 9.316 12.417 11.673 1.00 62.47 308 ALA A C 1
ATOM 2451 O O . ALA A 1 308 ? 9.683 11.809 12.676 1.00 62.47 308 ALA A O 1
ATOM 2452 N N . GLN A 1 309 ? 8.159 12.153 11.055 1.00 69.88 309 GLN A N 1
ATOM 2453 C CA . GLN A 1 309 ? 7.301 10.984 11.268 1.00 69.88 309 GLN A CA 1
ATOM 2454 C C . GLN A 1 309 ? 6.767 10.511 9.897 1.00 69.88 309 GLN A C 1
ATOM 2456 O O . GLN A 1 309 ? 6.415 11.372 9.084 1.00 69.88 309 GLN A O 1
ATOM 2461 N N . PRO A 1 310 ? 6.691 9.196 9.614 1.00 81.50 310 PRO A N 1
ATOM 2462 C CA . PRO A 1 310 ? 6.049 8.683 8.403 1.00 81.50 310 PRO A CA 1
ATOM 2463 C C . PRO A 1 310 ? 4.526 8.864 8.431 1.00 81.50 310 PRO A C 1
ATOM 2465 O O . PRO A 1 310 ? 3.900 8.722 9.479 1.00 81.50 310 PRO A O 1
ATOM 2468 N N . ASP A 1 311 ? 3.925 9.075 7.261 1.00 84.88 311 ASP A N 1
ATOM 2469 C CA . ASP A 1 311 ? 2.473 9.044 7.069 1.00 84.88 311 ASP A CA 1
ATOM 2470 C C . ASP A 1 311 ? 2.084 7.922 6.095 1.00 84.88 311 ASP A C 1
ATOM 2472 O O . ASP A 1 311 ? 2.269 8.012 4.881 1.00 84.88 311 ASP A O 1
ATOM 2476 N N . MET A 1 312 ? 1.532 6.837 6.637 1.00 87.69 312 MET A N 1
ATOM 2477 C CA . MET A 1 312 ? 1.047 5.706 5.842 1.00 87.69 312 MET A CA 1
ATOM 2478 C C . MET A 1 312 ? -0.349 5.936 5.238 1.00 87.69 312 MET A C 1
ATOM 2480 O O . MET A 1 312 ? -0.713 5.233 4.294 1.00 87.69 312 MET A O 1
ATOM 2484 N N . VAL A 1 313 ? -1.121 6.902 5.749 1.00 86.56 313 VAL A N 1
ATOM 2485 C CA . VAL A 1 313 ? -2.470 7.228 5.258 1.00 86.56 313 VAL A CA 1
ATOM 2486 C C . VAL A 1 313 ? -2.377 8.001 3.946 1.00 86.56 313 VAL A C 1
ATOM 2488 O O . VAL A 1 313 ? -3.086 7.660 3.004 1.00 86.56 313 VAL A O 1
ATOM 2491 N N . THR A 1 314 ? -1.445 8.951 3.812 1.00 88.06 314 THR A N 1
ATOM 2492 C CA . THR A 1 314 ? -1.192 9.611 2.516 1.00 88.06 314 THR A CA 1
ATOM 2493 C C . THR A 1 314 ? -0.778 8.609 1.437 1.00 88.06 314 THR A C 1
ATOM 2495 O O . THR A 1 314 ? -1.324 8.647 0.332 1.00 88.06 314 THR A O 1
ATOM 2498 N N . GLN A 1 315 ? 0.102 7.649 1.754 1.00 93.44 315 GLN A N 1
ATOM 2499 C CA . GLN A 1 315 ? 0.445 6.574 0.814 1.00 93.44 315 GLN A CA 1
ATOM 2500 C C . GLN A 1 315 ? -0.796 5.755 0.415 1.00 93.44 315 GLN A C 1
ATOM 2502 O O . GLN A 1 315 ? -1.015 5.509 -0.772 1.00 93.44 315 GLN A O 1
ATOM 2507 N N . GLN A 1 316 ? -1.623 5.361 1.389 1.00 92.88 316 GLN A N 1
ATOM 2508 C CA . GLN A 1 316 ? -2.857 4.615 1.142 1.00 92.88 316 GLN A CA 1
ATOM 2509 C C . GLN A 1 316 ? -3.839 5.395 0.252 1.00 92.88 316 GLN A C 1
ATOM 2511 O O . GLN A 1 316 ? -4.357 4.840 -0.718 1.00 92.88 316 GLN A O 1
ATOM 2516 N N . ASN A 1 317 ? -4.048 6.683 0.531 1.00 91.88 317 ASN A N 1
ATOM 2517 C CA . ASN A 1 317 ? -4.960 7.540 -0.224 1.00 91.88 317 ASN A CA 1
ATOM 2518 C C . ASN A 1 317 ? -4.498 7.740 -1.675 1.00 91.88 317 ASN A C 1
ATOM 2520 O O . ASN A 1 317 ? -5.331 7.782 -2.578 1.00 91.88 317 ASN A O 1
ATOM 2524 N N . CYS A 1 318 ? -3.185 7.812 -1.924 1.00 95.62 318 CYS A N 1
ATOM 2525 C CA . CYS A 1 318 ? -2.637 7.902 -3.281 1.00 95.62 318 CYS A CA 1
ATOM 2526 C C . CYS A 1 318 ? -2.801 6.591 -4.068 1.00 95.62 318 CYS A C 1
ATOM 2528 O O . CYS A 1 318 ? -3.114 6.627 -5.259 1.00 95.62 318 CYS A O 1
ATOM 2530 N N . VAL A 1 319 ? -2.643 5.440 -3.403 1.00 96.00 319 VAL A N 1
ATOM 2531 C CA . VAL A 1 319 ? -2.898 4.109 -3.984 1.00 96.00 319 VAL A CA 1
ATOM 2532 C C . VAL A 1 319 ? -4.373 3.948 -4.364 1.00 96.00 319 VAL A C 1
ATOM 2534 O O . VAL A 1 319 ? -4.677 3.604 -5.506 1.00 96.00 319 VAL A O 1
ATOM 2537 N N . GLU A 1 320 ? -5.286 4.258 -3.441 1.00 92.62 320 GLU A N 1
ATOM 2538 C CA . GLU A 1 320 ? -6.736 4.240 -3.674 1.00 92.62 320 GLU A CA 1
ATOM 2539 C C . GLU A 1 320 ? -7.128 5.175 -4.830 1.00 92.62 320 GLU A C 1
ATOM 2541 O O . GLU A 1 320 ? -7.798 4.760 -5.778 1.00 92.62 320 GLU A O 1
ATOM 2546 N N . ALA A 1 321 ? -6.644 6.422 -4.808 1.00 93.06 321 ALA A N 1
ATOM 2547 C CA . ALA A 1 321 ? -6.902 7.398 -5.861 1.00 93.06 321 ALA A CA 1
ATOM 2548 C C . ALA A 1 321 ? -6.430 6.916 -7.240 1.00 93.06 321 ALA A C 1
ATOM 2550 O O . ALA A 1 321 ? -7.150 7.089 -8.224 1.00 93.06 321 ALA A O 1
ATOM 2551 N N . ALA A 1 322 ? -5.257 6.280 -7.329 1.00 96.81 322 ALA A N 1
ATOM 2552 C CA . ALA A 1 322 ? -4.765 5.741 -8.592 1.00 96.81 322 ALA A CA 1
ATOM 2553 C C . ALA A 1 322 ? -5.685 4.636 -9.136 1.00 96.81 322 ALA A C 1
ATOM 2555 O O . ALA A 1 322 ? -6.025 4.666 -10.318 1.00 96.81 322 ALA A O 1
ATOM 2556 N N . PHE A 1 323 ? -6.162 3.705 -8.302 1.00 95.25 323 PHE A N 1
ATOM 2557 C CA . PHE A 1 323 ? -7.133 2.700 -8.752 1.00 95.25 323 PHE A CA 1
ATOM 2558 C C . PHE A 1 323 ? -8.461 3.329 -9.197 1.00 95.25 323 PHE A C 1
ATOM 2560 O O . PHE A 1 323 ? -8.966 2.984 -10.269 1.00 95.25 323 PHE A O 1
ATOM 2567 N N . GLN A 1 324 ? -8.988 4.305 -8.450 1.00 89.31 324 GLN A N 1
ATOM 2568 C CA . GLN A 1 324 ? -10.213 5.027 -8.823 1.00 89.31 324 GLN A CA 1
ATOM 2569 C C . GLN A 1 324 ? -10.097 5.806 -10.144 1.00 89.31 324 GLN A C 1
ATOM 2571 O O . GLN A 1 324 ? -11.113 6.043 -10.803 1.00 89.31 324 GLN A O 1
ATOM 2576 N N . VAL A 1 325 ? -8.888 6.215 -10.541 1.00 92.81 325 VAL A N 1
ATOM 2577 C CA . VAL A 1 325 ? -8.624 6.822 -11.856 1.00 92.81 325 VAL A CA 1
ATOM 2578 C C . VAL A 1 325 ? -8.441 5.755 -12.933 1.00 92.81 325 VAL A C 1
ATOM 2580 O O . VAL A 1 325 ? -9.025 5.882 -14.005 1.00 92.81 325 VAL A O 1
ATOM 2583 N N . TRP A 1 326 ? -7.651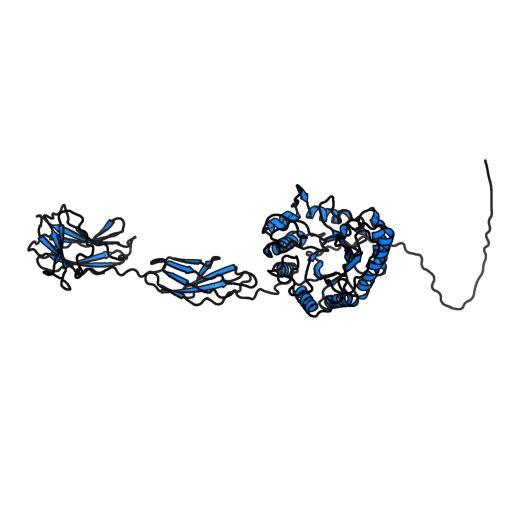 4.710 -12.671 1.00 94.31 326 TRP A N 1
ATOM 2584 C CA . TRP A 1 326 ? -7.038 3.882 -13.715 1.00 94.31 326 TRP A CA 1
ATOM 2585 C C . TRP A 1 326 ? -7.591 2.462 -13.873 1.00 94.31 326 TRP A C 1
ATOM 2587 O O . TRP A 1 326 ? -7.355 1.858 -14.918 1.00 94.31 326 TRP A O 1
ATOM 2597 N N . GLN A 1 327 ? -8.313 1.902 -12.896 1.00 87.38 327 GLN A N 1
ATOM 2598 C CA . GLN A 1 327 ? -8.763 0.495 -12.938 1.00 87.38 327 GLN A CA 1
ATOM 2599 C C . GLN A 1 327 ? -9.694 0.199 -14.128 1.00 87.38 327 GLN A C 1
ATOM 2601 O O . GLN A 1 327 ? -9.672 -0.899 -14.680 1.00 87.38 327 GLN A O 1
ATOM 2606 N N . ASN A 1 328 ? -10.505 1.182 -14.533 1.00 83.06 328 ASN A N 1
ATOM 2607 C CA . ASN A 1 328 ? -11.535 1.042 -15.571 1.00 83.06 328 ASN A CA 1
ATOM 2608 C C . ASN A 1 328 ? -11.226 1.833 -16.859 1.00 83.06 328 ASN A C 1
ATOM 2610 O O . ASN A 1 328 ? -12.112 2.029 -17.691 1.00 83.06 328 ASN A O 1
ATOM 2614 N N . VAL A 1 329 ? -9.989 2.309 -17.036 1.00 88.88 329 VAL A N 1
ATOM 2615 C CA . VAL A 1 329 ? -9.570 3.076 -18.222 1.00 88.88 329 VAL A CA 1
ATOM 2616 C C . VAL A 1 329 ? -9.215 2.110 -19.359 1.00 88.88 329 VAL A C 1
ATOM 2618 O O . VAL A 1 329 ? -8.244 1.373 -19.219 1.00 88.88 329 VAL A O 1
ATOM 2621 N N . PRO A 1 330 ? -9.924 2.103 -20.510 1.00 86.19 330 PRO A N 1
ATOM 2622 C CA . PRO A 1 330 ? -9.785 1.020 -21.490 1.00 86.19 330 PRO A CA 1
ATOM 2623 C C . PRO A 1 330 ? -8.386 0.838 -22.088 1.00 86.19 330 PRO A C 1
ATOM 2625 O O . PRO A 1 330 ? -8.033 -0.277 -22.445 1.00 86.19 330 PRO A O 1
ATOM 2628 N N . TYR A 1 331 ? -7.591 1.905 -22.214 1.00 91.62 331 TYR A N 1
ATOM 2629 C CA . TYR A 1 331 ? -6.217 1.828 -22.729 1.00 91.62 331 TYR A CA 1
ATOM 2630 C C . TYR A 1 331 ? -5.171 1.522 -21.644 1.00 91.62 331 TYR A C 1
ATOM 2632 O O . TYR A 1 331 ? -4.012 1.298 -21.985 1.00 91.62 331 TYR A O 1
ATOM 2640 N N . MET A 1 332 ? -5.549 1.494 -20.362 1.00 95.75 332 MET A N 1
ATOM 2641 C CA . MET A 1 332 ? -4.667 1.139 -19.251 1.00 95.75 332 MET A CA 1
ATOM 2642 C C . MET A 1 332 ? -4.793 -0.356 -18.955 1.00 95.75 332 MET A C 1
ATOM 2644 O O . MET A 1 332 ? -5.842 -0.821 -18.518 1.00 95.75 332 MET A O 1
ATOM 2648 N N . VAL A 1 333 ? -3.724 -1.123 -19.175 1.00 96.75 333 VAL A N 1
ATOM 2649 C CA . VAL A 1 333 ? -3.733 -2.572 -18.906 1.00 96.75 333 VAL A CA 1
ATOM 2650 C C . VAL A 1 333 ? -3.220 -2.934 -17.514 1.00 96.75 333 VAL A C 1
ATOM 2652 O O . VAL A 1 333 ? -3.470 -4.052 -17.065 1.00 96.75 333 VAL A O 1
ATOM 2655 N N . GLY A 1 334 ? -2.557 -2.022 -16.803 1.00 97.44 334 GLY A N 1
ATOM 2656 C CA . GLY A 1 334 ? -2.288 -2.167 -15.373 1.00 97.44 334 GLY A CA 1
ATOM 2657 C C . GLY A 1 334 ? -1.039 -1.446 -14.891 1.00 97.44 334 GLY A C 1
ATOM 2658 O O . GLY A 1 334 ? -0.573 -0.507 -15.536 1.00 97.44 334 GLY A O 1
ATOM 2659 N N . GLY A 1 335 ? -0.483 -1.904 -13.771 1.00 97.94 335 GLY A N 1
ATOM 2660 C CA . GLY A 1 335 ? 0.671 -1.275 -13.143 1.00 97.94 335 GLY A CA 1
ATOM 2661 C C . GLY A 1 335 ? 1.463 -2.201 -12.223 1.00 97.94 335 GLY A C 1
ATOM 2662 O O . GLY A 1 335 ? 0.919 -3.147 -11.651 1.00 97.94 335 GLY A O 1
ATOM 2663 N N . PHE A 1 336 ? 2.753 -1.905 -12.080 1.00 98.69 336 PHE A N 1
ATOM 2664 C CA . PHE A 1 336 ? 3.667 -2.533 -11.130 1.00 98.69 336 PHE A CA 1
ATOM 2665 C C . PHE A 1 336 ? 3.961 -1.570 -9.983 1.00 98.69 336 PHE A C 1
ATOM 2667 O O . PHE A 1 336 ? 4.605 -0.540 -10.176 1.00 98.69 336 PHE A O 1
ATOM 2674 N N . TRP A 1 337 ? 3.479 -1.903 -8.788 1.00 98.19 337 TRP A N 1
ATOM 2675 C CA . TRP A 1 337 ? 3.669 -1.063 -7.611 1.00 98.19 337 TRP A CA 1
ATOM 2676 C C . TRP A 1 337 ? 5.130 -1.075 -7.134 1.00 98.19 337 TRP A C 1
ATOM 2678 O O . TRP A 1 337 ? 5.675 -2.136 -6.823 1.00 98.19 337 TRP A O 1
ATOM 2688 N N . TRP A 1 338 ? 5.756 0.102 -7.062 1.00 95.88 338 TRP A N 1
ATOM 2689 C CA . TRP A 1 338 ? 7.056 0.303 -6.426 1.00 95.88 338 TRP A CA 1
ATOM 2690 C C . TRP A 1 338 ? 6.842 0.591 -4.932 1.00 95.88 338 TRP A C 1
ATOM 2692 O O . TRP A 1 338 ? 6.184 1.567 -4.585 1.00 95.88 338 TRP A O 1
ATOM 2702 N N . GLU A 1 339 ? 7.332 -0.220 -3.997 1.00 94.81 339 GLU A N 1
ATOM 2703 C CA . GLU A 1 339 ? 7.933 -1.552 -4.174 1.00 94.81 339 GLU A CA 1
ATOM 2704 C C . GLU A 1 339 ? 7.481 -2.510 -3.069 1.00 94.81 339 GLU A C 1
ATOM 2706 O O . GLU A 1 339 ? 6.908 -2.106 -2.052 1.00 94.81 339 GLU A O 1
ATOM 2711 N N . TRP A 1 340 ? 7.801 -3.787 -3.251 1.00 97.25 340 TRP A N 1
ATOM 2712 C CA . TRP A 1 340 ? 7.819 -4.777 -2.191 1.00 97.25 340 TRP A CA 1
ATOM 2713 C C . TRP A 1 340 ? 9.261 -5.198 -1.913 1.00 97.25 340 TRP A C 1
ATOM 2715 O O . TRP A 1 340 ? 9.945 -5.771 -2.762 1.00 97.25 340 TRP A O 1
ATOM 2725 N N . SER A 1 341 ? 9.732 -4.918 -0.703 1.00 95.62 341 SER A N 1
ATOM 2726 C CA . SER A 1 341 ? 11.103 -5.210 -0.305 1.00 95.62 341 SER A CA 1
ATOM 2727 C C . SER A 1 341 ? 11.343 -6.718 -0.204 1.00 95.62 341 SER A C 1
ATOM 2729 O O . SER A 1 341 ? 10.514 -7.466 0.329 1.00 95.62 341 SER A O 1
ATOM 2731 N N . ILE A 1 342 ? 12.529 -7.169 -0.620 1.00 94.75 342 ILE A N 1
ATOM 2732 C CA . ILE A 1 342 ? 13.012 -8.538 -0.365 1.00 94.75 342 ILE A CA 1
ATOM 2733 C C . ILE A 1 342 ? 13.204 -8.838 1.132 1.00 94.75 342 ILE A C 1
ATOM 2735 O O . ILE A 1 342 ? 13.322 -10.002 1.512 1.00 94.75 342 ILE A O 1
ATOM 2739 N N . ASN A 1 343 ? 13.215 -7.811 1.989 1.00 93.56 343 ASN A N 1
ATOM 2740 C CA . ASN A 1 343 ? 13.135 -7.945 3.438 1.00 93.56 343 ASN A CA 1
ATOM 2741 C C . ASN A 1 343 ? 11.652 -7.915 3.875 1.00 93.56 343 ASN A C 1
ATOM 2743 O O . ASN A 1 343 ? 11.007 -6.878 3.702 1.00 93.56 343 ASN A O 1
ATOM 2747 N N . PRO A 1 344 ? 11.108 -8.970 4.520 1.00 89.75 344 PRO A N 1
ATOM 2748 C CA . PRO A 1 344 ? 9.732 -8.977 5.036 1.00 89.75 344 PRO A CA 1
ATOM 2749 C C . PRO A 1 344 ? 9.398 -7.811 5.982 1.00 89.75 344 PRO A C 1
ATOM 2751 O O . PRO A 1 344 ? 8.227 -7.461 6.140 1.00 89.75 344 PRO A O 1
ATOM 2754 N N . ASN A 1 345 ? 10.419 -7.204 6.595 1.00 87.69 345 ASN A N 1
ATOM 2755 C CA . ASN A 1 345 ? 10.312 -6.098 7.546 1.00 87.69 345 ASN A CA 1
ATOM 2756 C C . ASN A 1 345 ? 10.790 -4.749 6.960 1.00 87.69 345 ASN A C 1
ATOM 2758 O O . ASN A 1 345 ? 10.944 -3.790 7.708 1.00 87.69 345 ASN A O 1
ATOM 2762 N N . GLY A 1 346 ? 11.024 -4.651 5.643 1.00 86.62 346 GLY A N 1
ATOM 2763 C CA . GLY A 1 346 ? 11.514 -3.440 4.959 1.00 86.62 346 GLY A CA 1
ATOM 2764 C C . GLY A 1 346 ? 10.494 -2.299 4.809 1.00 86.62 346 GLY A C 1
ATOM 2765 O O . GLY A 1 346 ? 10.607 -1.503 3.885 1.00 86.62 346 GLY A O 1
ATOM 2766 N N . GLY A 1 347 ? 9.477 -2.244 5.670 1.00 87.94 347 GLY A N 1
ATOM 2767 C CA . GLY A 1 347 ? 8.360 -1.300 5.615 1.00 87.94 347 GLY A CA 1
ATOM 2768 C C . GLY A 1 347 ? 7.591 -1.260 6.943 1.00 87.94 347 GLY A C 1
ATOM 2769 O O . GLY A 1 347 ? 8.044 -1.818 7.944 1.00 87.94 347 GLY A O 1
ATOM 2770 N N . GLY A 1 348 ? 6.449 -0.575 6.984 1.00 83.75 348 GLY A N 1
ATOM 2771 C CA . GLY A 1 348 ? 5.649 -0.360 8.199 1.00 83.75 348 GLY A CA 1
ATOM 2772 C C . GLY A 1 348 ? 5.833 1.026 8.839 1.00 83.75 348 GLY A C 1
ATOM 2773 O O . GLY A 1 348 ? 6.393 1.921 8.200 1.00 83.75 348 GLY A O 1
ATOM 2774 N N . PRO A 1 349 ? 5.373 1.227 10.091 1.00 82.31 349 PRO A N 1
ATOM 2775 C CA . PRO A 1 349 ? 5.112 2.552 10.675 1.00 82.31 349 PRO A CA 1
ATOM 2776 C C . PRO A 1 349 ? 6.347 3.429 10.927 1.00 82.31 349 PRO A C 1
ATOM 2778 O O . PRO A 1 349 ? 6.200 4.619 11.177 1.00 82.31 349 PRO A O 1
ATOM 2781 N N . THR A 1 350 ? 7.559 2.875 10.850 1.00 82.12 350 THR A N 1
ATOM 2782 C CA . THR A 1 350 ? 8.827 3.616 10.982 1.00 82.12 350 THR A CA 1
ATOM 2783 C C . THR A 1 350 ? 9.489 3.950 9.640 1.00 82.12 350 THR A C 1
ATOM 2785 O O . THR A 1 350 ? 10.549 4.569 9.628 1.00 82.12 350 THR A O 1
ATOM 2788 N N . HIS A 1 351 ? 8.907 3.539 8.507 1.00 84.88 351 HIS A N 1
ATOM 2789 C CA . HIS A 1 351 ? 9.545 3.607 7.190 1.00 84.88 351 HIS A CA 1
ATOM 2790 C C . HIS A 1 351 ? 8.845 4.607 6.257 1.00 84.88 351 HIS A C 1
ATOM 2792 O O . HIS A 1 351 ? 7.707 4.394 5.842 1.00 84.88 351 HIS A O 1
ATOM 2798 N N . THR A 1 352 ? 9.551 5.666 5.859 1.00 84.94 352 THR A N 1
ATOM 2799 C CA . THR A 1 352 ? 9.042 6.722 4.960 1.00 84.94 352 THR A CA 1
ATOM 2800 C C . THR A 1 352 ? 9.049 6.328 3.479 1.00 84.94 352 THR A C 1
ATOM 2802 O O . THR A 1 352 ? 8.192 6.780 2.729 1.00 84.94 352 THR A O 1
ATOM 2805 N N . GLY A 1 353 ? 9.974 5.464 3.047 1.00 87.06 353 GLY A N 1
ATOM 2806 C CA . GLY A 1 353 ? 10.100 5.038 1.646 1.00 87.06 353 GLY A CA 1
ATOM 2807 C C . GLY A 1 353 ? 8.892 4.255 1.109 1.00 87.06 353 GLY A C 1
ATOM 2808 O O . GLY A 1 353 ? 8.090 3.726 1.882 1.00 87.06 353 GLY A O 1
ATOM 2809 N N . MET A 1 354 ? 8.779 4.144 -0.218 1.00 91.25 354 MET A N 1
ATOM 2810 C CA . MET A 1 354 ? 7.616 3.556 -0.902 1.00 91.25 354 MET A CA 1
ATOM 2811 C C . MET A 1 354 ? 7.291 2.107 -0.508 1.00 91.25 354 MET A C 1
ATOM 2813 O O . MET A 1 354 ? 6.145 1.697 -0.666 1.00 91.25 354 MET A O 1
ATOM 2817 N N . ALA A 1 355 ? 8.259 1.343 0.010 1.00 93.62 355 ALA A N 1
ATOM 2818 C CA . ALA A 1 355 ? 8.107 -0.071 0.352 1.00 93.62 355 ALA A CA 1
ATOM 2819 C C . ALA A 1 355 ? 6.807 -0.364 1.131 1.00 93.62 355 ALA A C 1
ATOM 2821 O O . ALA A 1 355 ? 6.591 0.138 2.240 1.00 93.62 355 ALA A O 1
ATOM 2822 N N . LEU A 1 356 ? 5.941 -1.173 0.518 1.00 94.94 356 LEU A N 1
ATOM 2823 C CA . LEU A 1 356 ? 4.554 -1.414 0.935 1.00 94.94 356 LEU A CA 1
ATOM 2824 C C . LEU A 1 356 ? 4.426 -2.466 2.050 1.00 94.94 356 LEU A C 1
ATOM 2826 O O . LEU A 1 356 ? 3.357 -2.616 2.644 1.00 94.94 356 LEU A O 1
ATOM 2830 N N . ASN A 1 357 ? 5.508 -3.190 2.349 1.00 93.12 357 ASN A N 1
ATOM 2831 C CA . ASN A 1 357 ? 5.562 -4.226 3.378 1.00 93.12 357 ASN A CA 1
ATOM 2832 C C . ASN A 1 357 ? 5.023 -3.691 4.713 1.00 93.12 357 ASN A C 1
ATOM 2834 O O . ASN A 1 357 ? 5.535 -2.706 5.237 1.00 93.12 357 ASN A O 1
ATOM 2838 N N . ASN A 1 358 ? 4.034 -4.370 5.297 1.00 90.81 358 ASN A N 1
ATOM 2839 C CA . ASN A 1 358 ? 3.459 -4.027 6.606 1.00 90.81 358 ASN A CA 1
ATOM 2840 C C . ASN A 1 358 ? 2.794 -2.625 6.667 1.00 90.81 358 ASN A C 1
ATOM 2842 O O . ASN A 1 358 ? 2.736 -2.025 7.739 1.00 90.81 358 ASN A O 1
ATOM 2846 N N . LYS A 1 359 ? 2.298 -2.094 5.534 1.00 90.50 359 LYS A N 1
ATOM 2847 C CA . LYS A 1 359 ? 1.570 -0.809 5.442 1.00 90.50 359 LYS A CA 1
ATOM 2848 C C . LYS A 1 359 ? 0.127 -0.996 4.931 1.00 90.50 359 LYS A C 1
ATOM 2850 O O . LYS A 1 359 ? -0.096 -1.858 4.079 1.00 90.50 359 LYS A O 1
ATOM 2855 N N . PRO A 1 360 ? -0.852 -0.161 5.340 1.00 88.38 360 PRO A N 1
ATOM 2856 C CA . PRO A 1 360 ? -2.259 -0.283 4.918 1.00 88.38 360 PRO A CA 1
ATOM 2857 C C . PRO A 1 360 ? -2.485 -0.097 3.402 1.00 88.38 360 PRO A C 1
ATOM 2859 O O . PRO A 1 360 ? -3.449 -0.618 2.831 1.00 88.38 360 PRO A O 1
ATOM 2862 N N . ALA A 1 361 ? -1.556 0.570 2.713 1.00 93.06 361 ALA A N 1
ATOM 2863 C CA . ALA A 1 361 ? -1.517 0.645 1.254 1.00 93.06 361 ALA A CA 1
ATOM 2864 C C . ALA A 1 361 ? -1.464 -0.748 0.577 1.00 93.06 361 ALA A C 1
ATOM 2866 O O . ALA A 1 361 ? -2.108 -0.954 -0.451 1.00 93.06 361 ALA A O 1
ATOM 2867 N N . ALA A 1 362 ? -0.791 -1.738 1.180 1.00 93.50 362 ALA A N 1
ATOM 2868 C CA . ALA A 1 362 ? -0.738 -3.107 0.658 1.00 93.50 362 ALA A CA 1
ATOM 2869 C C . ALA A 1 362 ? -2.107 -3.809 0.682 1.00 93.50 362 ALA A C 1
ATOM 2871 O O . ALA A 1 362 ? -2.488 -4.461 -0.291 1.00 93.50 362 ALA A O 1
ATOM 2872 N N . GLN A 1 363 ? -2.880 -3.629 1.758 1.00 84.88 363 GLN A N 1
ATOM 2873 C CA . GLN A 1 363 ? -4.230 -4.195 1.875 1.00 84.88 363 GLN A CA 1
ATOM 2874 C C . GLN A 1 363 ? -5.210 -3.545 0.885 1.00 84.88 363 GLN A C 1
ATOM 2876 O O . GLN A 1 363 ? -6.130 -4.190 0.378 1.00 84.88 363 GLN A O 1
ATOM 2881 N N . THR A 1 364 ? -4.979 -2.273 0.559 1.00 88.69 364 THR A N 1
ATOM 2882 C CA . THR A 1 364 ? -5.735 -1.543 -0.468 1.00 88.69 364 THR A CA 1
ATOM 2883 C C . THR A 1 364 ? -5.482 -2.150 -1.856 1.00 88.69 364 THR A C 1
ATOM 2885 O O . THR A 1 364 ? -6.434 -2.479 -2.562 1.00 88.69 364 THR A O 1
ATOM 2888 N N . ILE A 1 365 ? -4.218 -2.433 -2.202 1.00 93.38 365 ILE A N 1
ATOM 2889 C CA . ILE A 1 365 ? -3.842 -3.150 -3.438 1.00 93.38 365 ILE A CA 1
ATOM 2890 C C . ILE A 1 365 ? -4.478 -4.545 -3.495 1.00 93.38 365 ILE A C 1
ATOM 2892 O O . ILE A 1 365 ? -5.078 -4.895 -4.512 1.00 93.38 365 ILE A O 1
ATOM 2896 N N . ALA A 1 366 ? -4.408 -5.320 -2.407 1.00 90.12 366 ALA A N 1
ATOM 2897 C CA . ALA A 1 366 ? -5.009 -6.654 -2.349 1.00 90.12 366 ALA A CA 1
ATOM 2898 C C . ALA A 1 366 ? -6.519 -6.627 -2.632 1.00 90.12 366 ALA A C 1
ATOM 2900 O O . ALA A 1 366 ? -7.027 -7.440 -3.408 1.00 90.12 366 ALA A O 1
ATOM 2901 N N . THR A 1 367 ? -7.219 -5.642 -2.064 1.00 85.69 367 THR A N 1
ATOM 2902 C CA . THR A 1 367 ? -8.662 -5.441 -2.250 1.00 85.69 367 THR A CA 1
ATOM 2903 C C . THR A 1 367 ? -8.994 -5.129 -3.716 1.00 85.69 367 THR A C 1
ATOM 2905 O O . THR A 1 367 ? -9.834 -5.806 -4.313 1.00 85.69 367 THR A O 1
ATOM 2908 N N . TRP A 1 368 ? -8.284 -4.185 -4.347 1.00 89.00 368 TRP A N 1
ATOM 2909 C CA . TRP A 1 368 ? -8.473 -3.831 -5.765 1.00 89.00 368 TRP A CA 1
ATOM 2910 C C . TRP A 1 368 ? -8.068 -4.929 -6.755 1.00 89.00 368 TRP A C 1
ATOM 2912 O O . TRP A 1 368 ? -8.619 -5.009 -7.857 1.00 89.00 368 TRP A O 1
ATOM 2922 N N . PHE A 1 369 ? -7.142 -5.808 -6.372 1.00 90.94 369 PHE A N 1
ATOM 2923 C CA . PHE A 1 369 ? -6.798 -7.000 -7.148 1.00 90.94 369 PHE A CA 1
ATOM 2924 C C . PHE A 1 369 ? -7.795 -8.157 -6.967 1.00 90.94 369 PHE A C 1
ATOM 2926 O O . PHE A 1 369 ? -7.612 -9.215 -7.568 1.00 90.94 369 PHE A O 1
ATOM 2933 N N . GLY A 1 370 ? -8.871 -7.985 -6.190 1.00 79.12 370 GLY A N 1
ATOM 2934 C CA . GLY A 1 370 ? -9.881 -9.022 -5.958 1.00 79.12 370 GLY A CA 1
ATOM 2935 C C . GLY A 1 370 ? -9.460 -10.082 -4.935 1.00 79.12 370 GLY A C 1
ATOM 2936 O O . GLY A 1 370 ? -10.046 -11.163 -4.894 1.00 79.12 370 GLY A O 1
ATOM 2937 N N . GLY A 1 371 ? -8.452 -9.787 -4.109 1.00 62.94 371 GLY A N 1
ATOM 2938 C CA . GLY A 1 371 ? -8.122 -10.547 -2.905 1.00 62.94 371 GLY A CA 1
ATOM 2939 C C . GLY A 1 371 ? -9.191 -10.331 -1.836 1.00 62.94 371 GLY A C 1
ATOM 2940 O O . GLY A 1 371 ? -9.049 -9.476 -0.965 1.00 62.94 371 GLY A O 1
ATOM 2941 N N . GLY A 1 372 ? -10.290 -11.081 -1.935 1.00 40.84 372 GLY A N 1
ATOM 2942 C CA . GLY A 1 372 ? -11.452 -10.964 -1.054 1.00 40.84 372 GLY A CA 1
ATOM 2943 C C . GLY A 1 372 ? -11.196 -11.450 0.376 1.00 40.84 372 GLY A C 1
ATOM 2944 O O . GLY A 1 372 ? -11.616 -12.548 0.722 1.00 40.84 372 GLY A O 1
ATOM 2945 N N . GLY A 1 373 ? -10.557 -10.610 1.196 1.00 47.53 373 GLY A N 1
ATOM 2946 C CA . GLY A 1 373 ? -10.330 -10.829 2.630 1.00 47.53 373 GLY A CA 1
ATOM 2947 C C . GLY A 1 373 ? -9.140 -11.746 2.927 1.00 47.53 373 GLY A C 1
ATOM 2948 O O . GLY A 1 373 ? -9.256 -12.967 2.880 1.00 47.53 373 GLY A O 1
ATOM 2949 N N . GLY A 1 374 ? -7.989 -11.161 3.267 1.00 40.62 374 GLY A N 1
ATOM 2950 C CA . GLY A 1 374 ? -6.755 -11.911 3.514 1.00 40.62 374 GLY A CA 1
ATOM 2951 C C . GLY A 1 374 ? -5.527 -10.998 3.582 1.00 40.62 374 GLY A C 1
ATOM 2952 O O . GLY A 1 374 ? -4.985 -10.644 2.544 1.00 40.62 374 GLY A O 1
ATOM 2953 N N . LEU A 1 375 ? -5.050 -10.589 4.757 1.00 40.75 375 LEU A N 1
ATOM 2954 C CA . LEU A 1 375 ? -5.629 -10.847 6.079 1.00 40.75 375 LEU A CA 1
ATOM 2955 C C . LEU A 1 375 ? -6.922 -10.027 6.272 1.00 40.75 375 LEU A C 1
ATOM 2957 O O . LEU A 1 375 ? -6.964 -8.864 5.868 1.00 40.75 375 LEU A O 1
ATOM 2961 N N . PRO A 1 376 ? -7.977 -10.575 6.901 1.00 53.44 376 PRO A N 1
ATOM 2962 C CA . PRO A 1 376 ? -8.799 -9.725 7.742 1.00 53.44 376 PRO A CA 1
ATOM 2963 C C . PRO A 1 376 ? -7.912 -9.227 8.884 1.00 53.44 376 PRO A C 1
ATOM 2965 O O . PRO A 1 376 ? -7.123 -9.996 9.435 1.00 53.44 376 PRO A O 1
ATOM 2968 N N . ASP A 1 377 ? -8.074 -7.971 9.275 1.00 52.78 377 ASP A N 1
ATOM 2969 C CA . ASP A 1 377 ? -7.788 -7.621 10.658 1.00 52.78 377 ASP A CA 1
ATOM 2970 C C . ASP A 1 377 ? -8.693 -8.511 11.533 1.00 52.78 377 ASP A C 1
ATOM 2972 O O . ASP A 1 377 ? -9.920 -8.465 11.428 1.00 52.78 377 ASP A O 1
ATOM 2976 N N . THR A 1 378 ? -8.069 -9.389 12.318 1.00 64.81 378 THR A N 1
ATOM 2977 C CA . THR A 1 378 ? -8.712 -10.240 13.332 1.00 64.81 378 THR A CA 1
ATOM 2978 C C . THR A 1 378 ? -8.182 -9.926 14.731 1.00 64.81 378 THR A C 1
ATOM 2980 O O . THR A 1 378 ? -8.352 -10.729 15.652 1.00 64.81 378 THR A O 1
ATOM 2983 N N . SER A 1 379 ? -7.458 -8.818 14.872 1.00 77.38 379 SER A N 1
ATOM 2984 C CA . SER A 1 379 ? -6.834 -8.377 16.108 1.00 77.38 379 SER A CA 1
ATOM 2985 C C . SER A 1 379 ? -7.860 -7.528 16.855 1.00 77.38 379 SER A C 1
ATOM 2987 O O . SER A 1 379 ? -8.169 -6.424 16.429 1.00 77.38 379 SER A O 1
ATOM 2989 N N . PRO A 1 380 ? -8.457 -8.007 17.961 1.00 79.50 380 PRO A N 1
ATOM 2990 C CA . PRO A 1 380 ? -9.303 -7.136 18.758 1.00 79.50 380 PRO A CA 1
ATOM 2991 C C . PRO A 1 380 ? -8.431 -6.046 19.405 1.00 79.50 380 PRO A C 1
ATOM 2993 O O . PRO A 1 380 ? -7.425 -6.392 20.039 1.00 79.50 380 PRO A O 1
ATOM 2996 N N . PRO A 1 381 ? -8.838 -4.763 19.343 1.00 93.44 381 PRO A N 1
ATOM 2997 C CA . PRO A 1 381 ? -8.164 -3.684 20.050 1.00 93.44 381 PRO A CA 1
ATOM 2998 C C . PRO A 1 381 ? -7.883 -4.012 21.517 1.00 93.44 381 PRO A C 1
ATOM 3000 O O . PRO A 1 381 ? -8.668 -4.695 22.188 1.00 93.44 381 PRO A O 1
ATOM 3003 N N . SER A 1 382 ? -6.782 -3.486 22.053 1.00 95.44 382 SER A N 1
ATOM 3004 C CA . SER A 1 382 ? -6.415 -3.733 23.447 1.00 95.44 382 SER A CA 1
ATOM 3005 C C . SER A 1 382 ? -7.502 -3.230 24.404 1.00 95.44 382 SER A C 1
ATOM 3007 O O . SER A 1 382 ? -8.122 -2.183 24.198 1.00 95.44 382 SER A O 1
ATOM 3009 N N . VAL A 1 383 ? -7.775 -4.014 25.449 1.00 97.00 383 VAL A N 1
ATOM 3010 C CA . VAL A 1 383 ? -8.864 -3.744 26.400 1.00 97.00 383 VAL A CA 1
ATOM 3011 C C . VAL A 1 383 ? -8.673 -2.363 27.046 1.00 97.00 383 VAL A C 1
ATOM 3013 O O . VAL A 1 383 ? -7.594 -2.120 27.592 1.00 97.00 383 VAL A O 1
ATOM 3016 N N . PRO A 1 384 ? -9.686 -1.470 27.035 1.00 97.19 384 PRO A N 1
ATOM 3017 C CA . PRO A 1 384 ? -9.596 -0.164 27.682 1.00 97.19 384 PRO A CA 1
ATOM 3018 C C . PRO A 1 384 ? -9.164 -0.276 29.150 1.00 97.19 384 PRO A C 1
ATOM 3020 O O . PRO A 1 384 ? -9.785 -0.987 29.947 1.00 97.19 384 PRO A O 1
ATOM 3023 N N . THR A 1 385 ? -8.094 0.438 29.502 1.00 96.06 385 THR A N 1
ATOM 3024 C CA . THR A 1 385 ? -7.505 0.461 30.852 1.00 96.06 385 THR A CA 1
ATOM 3025 C C . THR A 1 385 ? -7.815 1.767 31.576 1.00 96.06 385 THR A C 1
ATOM 3027 O O . THR A 1 385 ? -8.231 2.750 30.963 1.00 96.06 385 THR A O 1
ATOM 3030 N N . ASP A 1 386 ? -7.636 1.761 32.900 1.00 93.81 386 ASP A N 1
ATOM 3031 C CA . ASP A 1 386 ? -7.886 2.896 33.795 1.00 93.81 386 ASP A CA 1
ATOM 3032 C C . ASP A 1 386 ? -9.255 3.561 33.564 1.00 93.81 386 ASP A C 1
ATOM 3034 O O . ASP A 1 386 ? -9.376 4.786 33.548 1.00 93.81 386 ASP A O 1
ATOM 3038 N N . LEU A 1 387 ? -10.300 2.741 33.377 1.00 98.00 387 LEU A N 1
ATOM 3039 C CA . LEU A 1 387 ? -11.679 3.218 33.423 1.00 98.00 387 LEU A CA 1
ATOM 3040 C C . LEU A 1 387 ? -11.952 3.790 34.819 1.00 98.00 387 LEU A C 1
ATOM 3042 O O . LEU A 1 387 ? -11.781 3.110 35.829 1.00 98.00 387 LEU A O 1
ATOM 3046 N N . VAL A 1 388 ? -12.414 5.033 34.857 1.00 96.06 388 VAL A N 1
ATOM 3047 C CA . VAL A 1 388 ? -12.861 5.730 36.061 1.00 96.06 388 VAL A CA 1
ATOM 3048 C C . VAL A 1 388 ? -14.278 6.232 35.816 1.00 96.06 388 VAL A C 1
ATOM 3050 O O . VAL A 1 388 ? -14.557 6.824 34.772 1.00 96.06 388 VAL A O 1
ATOM 3053 N N . ALA A 1 389 ? -15.162 6.004 36.787 1.00 96.50 389 ALA A N 1
ATOM 3054 C CA . ALA A 1 389 ? -16.536 6.487 36.795 1.00 96.50 389 ALA A CA 1
ATOM 3055 C C . ALA A 1 389 ? -16.764 7.358 38.039 1.00 96.50 389 ALA A C 1
ATOM 3057 O O . ALA A 1 389 ? -16.466 6.933 39.155 1.00 96.50 389 ALA A O 1
ATOM 3058 N N . VAL A 1 390 ? -17.271 8.580 37.855 1.00 91.50 390 VAL A N 1
ATOM 3059 C CA . VAL A 1 390 ? -17.490 9.557 38.937 1.00 91.50 390 VAL A CA 1
ATOM 3060 C C . VAL A 1 390 ? -18.884 10.165 38.820 1.00 91.50 390 VAL A C 1
ATOM 3062 O O . VAL A 1 390 ? -19.329 10.500 37.722 1.00 91.50 390 VAL A O 1
ATOM 3065 N N . ALA A 1 391 ? -19.569 10.339 39.952 1.00 88.94 391 ALA A N 1
ATOM 3066 C CA . ALA A 1 391 ? -20.851 11.035 40.015 1.00 88.94 391 ALA A CA 1
ATOM 3067 C C . ALA A 1 391 ? -20.723 12.488 39.525 1.00 88.94 391 ALA A C 1
ATOM 3069 O O . ALA A 1 391 ? -19.999 13.288 40.119 1.00 88.94 391 ALA A O 1
ATOM 3070 N N . ASP A 1 392 ? -21.475 12.840 38.484 1.00 90.06 392 ASP A N 1
ATOM 3071 C CA . ASP A 1 392 ? -21.569 14.195 37.929 1.00 90.06 392 ASP A CA 1
ATOM 3072 C C . ASP A 1 392 ? -22.877 14.837 38.440 1.00 90.06 392 ASP A C 1
ATOM 3074 O O . ASP A 1 392 ? -23.813 15.150 37.705 1.00 90.06 392 ASP A O 1
ATOM 3078 N N . GLY A 1 393 ? -22.992 14.903 39.772 1.00 82.75 393 GLY A N 1
ATOM 3079 C CA . GLY A 1 393 ? -24.223 15.260 40.480 1.00 82.75 393 GLY A CA 1
ATOM 3080 C C . GLY A 1 393 ? -25.184 14.081 40.706 1.00 82.75 393 GLY A C 1
ATOM 3081 O O . GLY A 1 393 ? -24.774 12.931 40.863 1.00 82.75 393 GLY A O 1
ATOM 3082 N N . GLN A 1 394 ? -26.484 14.384 40.800 1.00 84.75 394 GLN A N 1
ATOM 3083 C CA . GLN A 1 394 ? -27.532 13.420 41.183 1.00 84.75 394 GLN A CA 1
ATOM 3084 C C . GLN A 1 394 ? -28.103 12.606 40.009 1.00 84.75 394 GLN A C 1
ATOM 3086 O O . GLN A 1 394 ? -28.757 11.597 40.241 1.00 84.75 394 GLN A O 1
ATOM 3091 N N . THR A 1 395 ? -27.901 13.035 38.760 1.00 89.19 395 THR A N 1
ATOM 3092 C CA . THR A 1 395 ? -28.584 12.463 37.578 1.00 89.19 395 THR A CA 1
ATOM 3093 C C . THR A 1 395 ? -27.648 12.184 36.399 1.00 89.19 395 THR A C 1
ATOM 3095 O O . THR A 1 395 ? -28.109 11.932 35.282 1.00 89.19 395 THR A O 1
ATOM 3098 N N . ALA A 1 396 ? -26.335 12.212 36.631 1.00 92.56 396 ALA A N 1
ATOM 3099 C CA . ALA A 1 396 ? -25.315 11.943 35.627 1.00 92.56 396 ALA A CA 1
ATOM 3100 C C . ALA A 1 396 ? -24.073 11.280 36.244 1.00 92.56 396 ALA A C 1
ATOM 3102 O O . ALA A 1 396 ? -23.784 11.449 37.431 1.00 92.56 396 ALA A O 1
ATOM 3103 N N . ILE A 1 397 ? -23.344 10.522 35.425 1.00 96.75 397 ILE A N 1
ATOM 3104 C CA . ILE A 1 397 ? -22.056 9.903 35.765 1.00 96.75 397 ILE A CA 1
ATOM 3105 C C . ILE A 1 397 ? -21.095 10.162 34.605 1.00 96.75 397 ILE A C 1
ATOM 3107 O O . ILE A 1 397 ? -21.418 9.909 33.441 1.00 96.75 397 ILE A O 1
ATOM 3111 N N . ARG A 1 398 ? -19.903 10.669 34.924 1.00 96.88 398 ARG A N 1
ATOM 3112 C CA . ARG A 1 398 ? -18.825 10.883 33.960 1.00 96.88 398 ARG A CA 1
ATOM 3113 C C . ARG A 1 398 ? -17.870 9.694 33.963 1.00 96.88 398 ARG A C 1
ATOM 3115 O O . ARG A 1 398 ? -17.424 9.252 35.019 1.00 96.88 398 ARG A O 1
ATOM 3122 N N . LEU A 1 399 ? -17.546 9.223 32.765 1.00 98.25 399 LEU A N 1
ATOM 3123 C CA . LEU A 1 399 ? -16.624 8.136 32.467 1.00 98.25 399 LEU A CA 1
ATOM 3124 C C . LEU A 1 399 ? -15.394 8.683 31.736 1.00 98.25 399 LEU A C 1
ATOM 3126 O O . LEU A 1 399 ? -15.530 9.486 30.811 1.00 98.25 399 LEU A O 1
ATOM 3130 N N . THR A 1 400 ? -14.211 8.204 32.108 1.00 96.69 400 THR A N 1
ATOM 3131 C CA . THR A 1 400 ? -12.942 8.445 31.397 1.00 96.69 400 THR A CA 1
ATOM 3132 C C . THR A 1 400 ? -12.083 7.187 31.423 1.00 96.69 400 THR A C 1
ATOM 3134 O O . THR A 1 400 ? -12.082 6.492 32.435 1.00 96.69 400 THR A O 1
ATOM 3137 N N . TRP A 1 401 ? -11.346 6.903 30.351 1.00 98.25 401 TRP A N 1
ATOM 3138 C CA . TRP A 1 401 ? -10.446 5.744 30.242 1.00 98.25 401 TRP A CA 1
ATOM 3139 C C . TRP A 1 401 ? -9.179 6.100 29.451 1.00 98.25 401 TRP A C 1
ATOM 3141 O O . TRP A 1 401 ? -9.094 7.167 28.837 1.00 98.25 401 TRP A O 1
ATOM 3151 N N . ARG A 1 402 ? -8.170 5.222 29.455 1.00 94.81 402 ARG A N 1
ATOM 3152 C CA . ARG A 1 402 ? -7.011 5.348 28.558 1.00 94.81 402 ARG A CA 1
ATOM 3153 C C . ARG A 1 402 ? -7.338 4.849 27.156 1.00 94.81 402 ARG A C 1
ATOM 3155 O O . ARG A 1 402 ? -8.073 3.879 26.989 1.00 94.81 402 ARG A O 1
ATOM 3162 N N . THR A 1 403 ? -6.743 5.499 26.161 1.00 89.75 403 THR A N 1
ATOM 3163 C CA . THR A 1 403 ? -6.835 5.114 24.751 1.00 89.75 403 THR A CA 1
ATOM 3164 C C . THR A 1 403 ? -6.348 3.680 24.550 1.00 89.75 403 THR A C 1
ATOM 3166 O O . THR A 1 403 ? -5.257 3.329 25.000 1.00 89.75 403 THR A O 1
ATOM 3169 N N . SER A 1 404 ? -7.143 2.870 23.854 1.00 93.75 404 SER A N 1
ATOM 3170 C CA . SER A 1 404 ? -6.729 1.545 23.393 1.00 93.75 404 SER A CA 1
ATOM 3171 C C . SER A 1 404 ? -5.688 1.644 22.274 1.00 93.75 404 SER A C 1
ATOM 3173 O O . SER A 1 404 ? -5.567 2.660 21.588 1.00 93.75 404 SER A O 1
ATOM 3175 N N . SER A 1 405 ? -4.954 0.555 22.079 1.00 81.69 405 SER A N 1
ATOM 3176 C CA . SER A 1 405 ? -3.986 0.351 21.002 1.00 81.69 405 SER A CA 1
ATOM 3177 C C . SER A 1 405 ? -4.437 -0.800 20.111 1.00 81.69 405 SER A C 1
ATOM 3179 O O . SER A 1 405 ? -5.107 -1.715 20.584 1.00 81.69 405 SER A O 1
ATOM 3181 N N . ASP A 1 406 ? -4.021 -0.780 18.856 1.00 79.88 406 ASP A N 1
ATOM 3182 C CA . ASP A 1 406 ? -4.437 -1.731 17.828 1.00 79.88 406 ASP A CA 1
ATOM 3183 C C . ASP A 1 406 ? -3.297 -1.921 16.815 1.00 79.88 406 ASP A C 1
ATOM 3185 O O . ASP A 1 406 ? -2.407 -1.064 16.766 1.00 79.88 406 ASP A O 1
ATOM 3189 N N . ASP A 1 407 ? -3.284 -3.007 16.037 1.00 63.59 407 ASP A N 1
ATOM 3190 C CA . ASP A 1 407 ? -2.273 -3.195 14.980 1.00 63.59 407 ASP A CA 1
ATOM 3191 C C . ASP A 1 407 ? -2.650 -2.508 13.652 1.00 63.59 407 ASP A C 1
ATOM 3193 O O . ASP A 1 407 ? -1.752 -2.183 12.868 1.00 63.59 407 ASP A O 1
ATOM 3197 N N . VAL A 1 408 ? -3.935 -2.176 13.453 1.00 68.88 408 VAL A N 1
ATOM 3198 C CA . VAL A 1 408 ? -4.420 -1.309 12.369 1.00 68.88 408 VAL A CA 1
ATOM 3199 C C . VAL A 1 408 ? -4.855 0.061 12.900 1.00 68.88 408 VAL A C 1
ATOM 3201 O O . VAL A 1 408 ? -4.111 1.034 12.744 1.00 68.88 408 VAL A O 1
ATOM 3204 N N . ARG A 1 409 ? -6.057 0.180 13.490 1.00 73.62 409 ARG A N 1
ATOM 3205 C CA . ARG A 1 409 ? -6.575 1.418 14.102 1.00 73.62 409 ARG A CA 1
ATOM 3206 C C . ARG A 1 409 ? -7.882 1.211 14.893 1.00 73.62 409 ARG A C 1
ATOM 3208 O O . ARG A 1 409 ? -8.954 1.012 14.310 1.00 73.62 409 ARG A O 1
ATOM 3215 N N . VAL A 1 410 ? -7.850 1.528 16.194 1.00 83.44 410 VAL A N 1
ATOM 3216 C CA . VAL A 1 410 ? -9.067 1.770 16.998 1.00 83.44 410 VAL A CA 1
ATOM 3217 C C . VAL A 1 410 ? -9.945 2.829 16.320 1.00 83.44 410 VAL A C 1
ATOM 3219 O O . VAL A 1 410 ? -9.487 3.927 16.002 1.00 83.44 410 VAL A O 1
ATOM 3222 N N . THR A 1 411 ? -11.215 2.508 16.095 1.00 81.69 411 THR A N 1
ATOM 3223 C CA . THR A 1 411 ? -12.189 3.382 15.423 1.00 81.69 411 THR A CA 1
ATOM 3224 C C . THR A 1 411 ? -13.233 3.944 16.390 1.00 81.69 411 THR A C 1
ATOM 3226 O O . THR A 1 411 ? -13.764 5.028 16.145 1.00 81.69 411 THR A O 1
ATOM 3229 N N . GLY A 1 412 ? -13.465 3.296 17.534 1.00 85.75 412 GLY A N 1
ATOM 3230 C CA . GLY A 1 412 ? -14.219 3.898 18.630 1.00 85.75 412 GLY A CA 1
ATOM 3231 C C . GLY A 1 412 ? -14.355 3.018 19.869 1.00 85.75 412 GLY A C 1
ATOM 3232 O O . GLY A 1 412 ? -13.729 1.966 20.003 1.00 85.75 412 GLY A O 1
ATOM 3233 N N . TYR A 1 413 ? -15.219 3.472 20.774 1.00 96.56 413 TYR A N 1
ATOM 3234 C CA . TYR A 1 413 ? -15.552 2.834 22.041 1.00 96.56 413 TYR A CA 1
ATOM 3235 C C . TYR A 1 413 ? -17.069 2.696 22.191 1.00 96.56 413 TYR A C 1
ATOM 3237 O O . TYR A 1 413 ? -17.822 3.644 21.955 1.00 96.56 413 TYR A O 1
ATOM 3245 N N . ARG A 1 414 ? -17.526 1.519 22.616 1.00 97.56 414 ARG A N 1
ATOM 3246 C CA . ARG A 1 414 ? -18.916 1.229 22.982 1.00 97.56 414 ARG A CA 1
ATOM 3247 C C . ARG A 1 414 ? -19.049 1.258 24.501 1.00 97.56 414 ARG A C 1
ATOM 3249 O O . ARG A 1 414 ? -18.322 0.554 25.202 1.00 97.56 414 ARG A O 1
ATOM 3256 N N . ILE A 1 415 ? -19.986 2.062 24.997 1.00 98.19 415 ILE A N 1
ATOM 3257 C CA . ILE A 1 415 ? -20.236 2.245 26.430 1.00 98.19 415 ILE A CA 1
ATOM 3258 C C . ILE A 1 415 ? -21.332 1.279 26.874 1.00 98.19 415 ILE A C 1
ATOM 3260 O O . ILE A 1 415 ? -22.435 1.295 26.321 1.00 98.19 415 ILE A O 1
ATOM 3264 N N . LEU A 1 416 ? -21.028 0.455 27.875 1.00 97.69 416 LEU A N 1
ATOM 3265 C CA . LEU A 1 416 ? -21.944 -0.500 28.490 1.00 97.69 416 LEU A CA 1
ATOM 3266 C C . LEU A 1 416 ? -22.361 0.009 29.874 1.00 97.69 416 LEU A C 1
ATOM 3268 O O . LEU A 1 416 ? -21.498 0.361 30.680 1.00 97.69 416 LEU A O 1
ATOM 3272 N N . ARG A 1 417 ? -23.665 -0.009 30.162 1.00 98.00 417 ARG A N 1
ATOM 3273 C CA . ARG A 1 417 ? -24.246 0.204 31.494 1.00 98.00 417 ARG A CA 1
ATOM 3274 C C . ARG A 1 417 ? -25.123 -0.989 31.845 1.00 98.00 417 ARG A C 1
ATOM 3276 O O . ARG A 1 417 ? -26.002 -1.353 31.069 1.00 98.00 417 ARG A O 1
ATOM 3283 N N . ASP A 1 418 ? -24.853 -1.611 32.987 1.00 95.31 418 ASP A N 1
ATOM 3284 C CA . ASP A 1 418 ? -25.574 -2.783 33.505 1.00 95.31 418 ASP A CA 1
ATOM 3285 C C . ASP A 1 418 ? -25.662 -3.941 32.480 1.00 95.31 418 ASP A C 1
ATOM 3287 O O . ASP A 1 418 ? -26.627 -4.700 32.429 1.00 95.31 418 ASP A O 1
ATOM 3291 N N . GLY A 1 419 ? -24.636 -4.057 31.625 1.00 90.12 419 GLY A N 1
ATOM 3292 C CA . GLY A 1 419 ? -24.537 -5.030 30.529 1.00 90.12 419 GLY A CA 1
ATOM 3293 C C . GLY A 1 419 ? -25.149 -4.592 29.188 1.00 90.12 419 GLY A C 1
ATOM 3294 O O . GLY A 1 419 ? -24.851 -5.208 28.166 1.00 90.12 419 GLY A O 1
ATOM 3295 N N . ALA A 1 420 ? -25.947 -3.521 29.147 1.00 92.38 420 ALA A N 1
ATOM 3296 C CA . ALA A 1 420 ? -26.557 -2.997 27.923 1.00 92.38 420 ALA A CA 1
ATOM 3297 C C . ALA A 1 420 ? -25.712 -1.879 27.287 1.00 92.38 420 ALA A C 1
ATOM 3299 O O . ALA A 1 420 ? -25.180 -1.015 27.981 1.00 92.38 420 ALA A O 1
ATOM 3300 N N . ALA A 1 421 ? -25.607 -1.855 25.955 1.00 94.44 421 ALA A N 1
ATOM 3301 C CA . ALA A 1 421 ? -24.912 -0.781 25.243 1.00 94.44 421 ALA A CA 1
ATOM 3302 C C . ALA A 1 421 ? -25.773 0.493 25.195 1.00 94.44 421 ALA A C 1
ATOM 3304 O O . ALA A 1 421 ? -26.882 0.464 24.665 1.00 94.44 421 ALA A O 1
ATOM 3305 N N . ILE A 1 422 ? -25.252 1.605 25.725 1.00 95.94 422 ILE A N 1
ATOM 3306 C CA . ILE A 1 422 ? -25.970 2.892 25.811 1.00 95.94 422 ILE A CA 1
ATOM 3307 C C . ILE A 1 422 ? -25.447 3.962 24.845 1.00 95.94 422 ILE A C 1
ATOM 3309 O O . ILE A 1 422 ? -26.187 4.877 24.492 1.00 95.94 422 ILE A O 1
ATOM 3313 N N . ALA A 1 423 ? -24.187 3.864 24.409 1.00 90.94 423 ALA A N 1
ATOM 3314 C CA . ALA A 1 423 ? -23.567 4.838 23.514 1.00 90.94 423 ALA A CA 1
ATOM 3315 C C . ALA A 1 423 ? -22.406 4.238 22.708 1.00 90.94 423 ALA A C 1
ATOM 3317 O O . ALA A 1 423 ? -21.863 3.183 23.042 1.00 90.94 423 ALA A O 1
ATOM 3318 N N . THR A 1 424 ? -22.011 4.947 21.652 1.00 91.88 424 THR A N 1
ATOM 3319 C CA . THR A 1 424 ? -20.777 4.726 20.889 1.00 91.88 424 THR A CA 1
ATOM 3320 C C . THR A 1 424 ? -20.108 6.083 20.665 1.00 91.88 424 THR A C 1
ATOM 3322 O O . THR A 1 424 ? -20.794 7.035 20.297 1.00 91.88 424 THR A O 1
ATOM 3325 N N . VAL A 1 425 ? -18.803 6.186 20.926 1.00 88.44 425 VAL A N 1
ATOM 3326 C CA . VAL A 1 425 ? -18.019 7.436 20.874 1.00 88.44 425 VAL A CA 1
ATOM 3327 C C . VAL A 1 425 ? -16.622 7.196 20.297 1.00 88.44 425 VAL A C 1
ATOM 3329 O O . VAL A 1 425 ? -16.111 6.082 20.359 1.00 88.44 425 VAL A O 1
ATOM 3332 N N . SER A 1 426 ? -15.988 8.237 19.757 1.00 87.25 426 SER A N 1
ATOM 3333 C CA . SER A 1 426 ? -14.580 8.220 19.322 1.00 87.25 426 SER A CA 1
ATOM 3334 C C . SER A 1 426 ? -13.608 8.731 20.397 1.00 87.25 426 SER A C 1
ATOM 3336 O O . SER A 1 426 ? -12.453 8.312 20.432 1.00 87.25 426 SER A O 1
ATOM 3338 N N . GLU A 1 427 ? -14.065 9.616 21.286 1.00 89.38 427 GLU A N 1
ATOM 3339 C CA . GLU A 1 427 ? -13.280 10.154 22.405 1.00 89.38 427 GLU A CA 1
ATOM 3340 C C . GLU A 1 427 ? -13.161 9.161 23.574 1.00 89.38 427 GLU A C 1
ATOM 3342 O O . GLU A 1 427 ? -14.001 8.282 23.751 1.00 89.38 427 GLU A O 1
ATOM 3347 N N . THR A 1 428 ? -12.153 9.347 24.432 1.00 94.62 428 THR A N 1
ATOM 3348 C CA . THR A 1 428 ? -11.921 8.546 25.652 1.00 94.62 428 THR A CA 1
ATOM 3349 C C . THR A 1 428 ? -12.656 9.076 26.899 1.00 94.62 428 THR A C 1
ATOM 3351 O O . THR A 1 428 ? -12.244 8.852 28.041 1.00 94.62 428 THR A O 1
ATOM 3354 N N . THR A 1 429 ? -13.748 9.816 26.689 1.00 94.56 429 THR A N 1
ATOM 3355 C CA . THR A 1 429 ? -14.598 10.407 27.732 1.00 94.56 429 THR A CA 1
ATOM 3356 C C . THR A 1 429 ? -16.069 10.312 27.325 1.00 94.56 429 THR A C 1
ATOM 3358 O O . THR A 1 429 ? -16.418 10.455 26.156 1.00 94.56 429 THR A O 1
ATOM 3361 N N . TYR A 1 430 ? -16.959 10.101 28.293 1.00 97.56 430 TYR A N 1
ATOM 3362 C CA . TYR A 1 430 ? -18.412 10.118 28.091 1.00 97.56 430 TYR A CA 1
ATOM 3363 C C . TYR A 1 430 ? -19.117 10.592 29.367 1.00 97.56 430 TYR A C 1
ATOM 3365 O O . TYR A 1 430 ? -18.627 10.352 30.466 1.00 97.56 430 TYR A O 1
ATOM 3373 N N . THR A 1 431 ? -20.275 11.243 29.246 1.00 96.75 431 THR A N 1
ATOM 3374 C CA . THR A 1 431 ? -21.129 11.571 30.401 1.00 96.75 431 THR A CA 1
ATOM 3375 C C . THR A 1 431 ? -22.523 11.022 30.155 1.00 96.75 431 THR A C 1
ATOM 3377 O O . THR A 1 431 ? -23.268 11.547 29.320 1.00 96.75 431 THR A O 1
ATOM 3380 N N . ASP A 1 432 ? -22.860 9.982 30.908 1.00 97.44 432 ASP A N 1
ATOM 3381 C CA . ASP A 1 432 ? -24.195 9.401 30.974 1.00 97.44 432 ASP A CA 1
ATOM 3382 C C . ASP A 1 432 ? -25.119 10.319 31.790 1.00 97.44 432 ASP A C 1
ATOM 3384 O O . ASP A 1 432 ? -24.665 10.983 32.725 1.00 97.44 432 ASP A O 1
ATOM 3388 N N . ARG A 1 433 ? -26.396 10.418 31.412 1.00 93.81 433 ARG A N 1
ATOM 3389 C CA . ARG A 1 433 ? -27.337 11.442 31.905 1.00 93.81 433 ARG A CA 1
ATOM 3390 C C . ARG A 1 433 ? -28.763 10.910 32.008 1.00 93.81 433 ARG A C 1
ATOM 3392 O O . ARG A 1 433 ? -29.125 9.934 31.360 1.00 93.81 433 ARG A O 1
ATOM 3399 N N . ASN A 1 434 ? -29.594 11.633 32.760 1.00 92.12 434 ASN A N 1
ATOM 3400 C CA . ASN A 1 434 ? -30.978 11.268 33.094 1.00 92.12 434 ASN A CA 1
ATOM 3401 C C . ASN A 1 434 ? -31.060 10.000 33.966 1.00 92.12 434 ASN A C 1
ATOM 3403 O O . ASN A 1 434 ? -32.013 9.227 33.881 1.00 92.12 434 ASN A O 1
ATOM 3407 N N . LEU A 1 435 ? -30.042 9.801 34.805 1.00 91.06 435 LEU A N 1
ATOM 3408 C CA . LEU A 1 435 ? -29.962 8.734 35.796 1.00 91.06 435 LEU A CA 1
ATOM 3409 C C . LEU A 1 435 ? -30.814 9.054 37.033 1.00 91.06 435 LEU A C 1
ATOM 3411 O O . LEU A 1 435 ? -31.103 10.216 37.325 1.00 91.06 435 LEU A O 1
ATOM 3415 N N . SER A 1 436 ? -31.182 8.023 37.789 1.00 86.44 436 SER A N 1
ATOM 3416 C CA . SER A 1 436 ? -31.854 8.167 39.082 1.00 86.44 436 SER A CA 1
ATOM 3417 C C . SER A 1 436 ? -30.850 8.548 40.182 1.00 86.44 436 SER A C 1
ATOM 3419 O O . SER A 1 436 ? -29.750 7.993 40.195 1.00 86.44 436 SER A O 1
ATOM 3421 N N . PRO A 1 437 ? -31.196 9.439 41.134 1.00 83.25 437 PRO A N 1
ATOM 3422 C CA . PRO A 1 437 ? -30.365 9.720 42.309 1.00 83.25 437 PRO A CA 1
ATOM 3423 C C . PRO A 1 437 ? -30.167 8.497 43.210 1.00 83.25 437 PRO A C 1
ATOM 3425 O O . PRO A 1 437 ? -30.975 7.569 43.187 1.00 83.25 437 PRO A O 1
ATOM 3428 N N . ALA A 1 438 ? -29.115 8.517 44.036 1.00 82.31 438 ALA A N 1
ATOM 3429 C CA . ALA A 1 438 ? -28.791 7.453 45.000 1.00 82.31 438 ALA A CA 1
ATOM 3430 C C . ALA A 1 438 ? -28.708 6.025 44.404 1.00 82.31 438 ALA A C 1
ATOM 3432 O O . ALA A 1 438 ? -28.913 5.046 45.121 1.00 82.31 438 ALA A O 1
ATOM 3433 N N . THR A 1 439 ? -28.435 5.900 43.103 1.00 88.44 439 THR A N 1
ATOM 3434 C CA . THR A 1 439 ? -28.520 4.635 42.359 1.00 88.44 439 THR A CA 1
ATOM 3435 C C . THR A 1 439 ? -27.142 4.235 41.846 1.00 88.44 439 THR A C 1
ATOM 3437 O O . THR A 1 439 ? -26.473 5.026 41.181 1.00 88.44 439 THR A O 1
ATOM 3440 N N . THR A 1 440 ? -26.719 3.009 42.160 1.00 93.38 440 THR A N 1
ATOM 3441 C CA . THR A 1 440 ? -25.478 2.409 41.650 1.00 93.38 440 THR A CA 1
ATOM 3442 C C . THR A 1 440 ? -25.694 1.844 40.255 1.00 93.38 440 THR A C 1
ATOM 3444 O O . THR A 1 440 ? -26.597 1.035 40.055 1.00 93.38 440 THR A O 1
ATOM 3447 N N . TYR A 1 441 ? -24.823 2.231 39.327 1.00 96.25 441 TYR A N 1
ATOM 3448 C CA . TYR A 1 441 ? -24.764 1.738 37.954 1.00 96.25 441 TYR A CA 1
ATOM 3449 C C . TYR A 1 441 ? -23.394 1.105 37.688 1.00 96.25 441 TYR A C 1
ATOM 3451 O O . TYR A 1 441 ? -22.372 1.603 38.176 1.00 96.25 441 TYR A O 1
ATOM 3459 N N . ARG A 1 442 ? -23.365 0.023 36.906 1.00 97.69 442 ARG A N 1
ATOM 3460 C CA . ARG A 1 442 ? -22.143 -0.725 36.577 1.00 97.69 442 ARG A CA 1
ATOM 3461 C C . ARG A 1 442 ? -21.701 -0.431 35.150 1.00 97.69 442 ARG A C 1
ATOM 3463 O O . ARG A 1 442 ? -22.409 -0.776 34.204 1.00 97.69 442 ARG A O 1
ATOM 3470 N N . TYR A 1 443 ? -20.517 0.152 34.986 1.00 98.50 443 TYR A N 1
ATOM 3471 C CA . TYR A 1 443 ? -19.994 0.559 33.68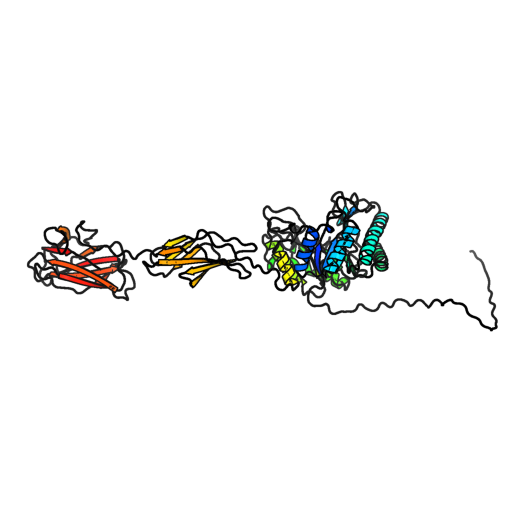1 1.00 98.50 443 TYR A CA 1
ATOM 3472 C C . TYR A 1 443 ? -18.832 -0.304 33.196 1.00 98.50 443 TYR A C 1
ATOM 3474 O O . TYR A 1 443 ? -17.951 -0.687 33.969 1.00 98.50 443 TYR A O 1
ATOM 3482 N N . GLN A 1 444 ? -18.817 -0.559 31.887 1.00 98.62 444 GLN A N 1
ATOM 3483 C CA . GLN A 1 444 ? -17.701 -1.154 31.148 1.00 98.62 444 GLN A CA 1
ATOM 3484 C C . GLN A 1 444 ? -17.547 -0.463 29.788 1.00 98.62 444 GLN A C 1
ATOM 3486 O O . GLN A 1 444 ? -18.510 0.075 29.237 1.00 98.62 444 GLN A O 1
ATOM 3491 N N . VAL A 1 445 ? -16.341 -0.503 29.224 1.00 98.38 445 VAL A N 1
ATOM 3492 C CA . VAL A 1 445 ? -16.046 0.028 27.885 1.00 98.38 445 VAL A CA 1
ATOM 3493 C C . VAL A 1 445 ? -15.439 -1.073 27.018 1.00 98.38 445 VAL A C 1
ATOM 3495 O O . VAL A 1 445 ? -14.611 -1.854 27.485 1.00 98.38 445 VAL A O 1
ATOM 3498 N N . VAL A 1 446 ? -15.859 -1.134 25.755 1.00 97.38 446 VAL A N 1
ATOM 3499 C CA . VAL A 1 446 ? -15.311 -2.018 24.713 1.00 97.38 446 VAL A CA 1
ATOM 3500 C C . VAL A 1 446 ? -14.742 -1.150 23.596 1.00 97.38 446 VAL A C 1
ATOM 3502 O O . VAL A 1 446 ? -15.462 -0.300 23.076 1.00 97.38 446 VAL A O 1
ATOM 3505 N N . ALA A 1 447 ? -13.483 -1.354 23.216 1.00 93.25 447 ALA A N 1
ATOM 3506 C CA . ALA A 1 447 ? -12.898 -0.737 22.025 1.00 93.25 447 ALA A CA 1
ATOM 3507 C C . ALA A 1 447 ? -13.226 -1.566 20.772 1.00 93.25 447 ALA A C 1
ATOM 3509 O O . ALA A 1 447 ? -13.379 -2.783 20.868 1.00 93.25 447 ALA A O 1
ATOM 3510 N N . PHE A 1 448 ? -13.338 -0.918 19.612 1.00 85.69 448 PHE A N 1
ATOM 3511 C CA . PHE A 1 448 ? -13.547 -1.574 18.316 1.00 85.69 448 PHE A CA 1
ATOM 3512 C C . PHE A 1 448 ? -12.840 -0.815 17.181 1.00 85.69 448 PHE A C 1
ATOM 3514 O O . PHE A 1 448 ? -12.635 0.401 17.255 1.00 85.69 448 PHE A O 1
ATOM 3521 N N . ASP A 1 449 ? -12.459 -1.546 16.143 1.00 80.38 449 ASP A N 1
ATOM 3522 C CA . ASP A 1 449 ? -11.7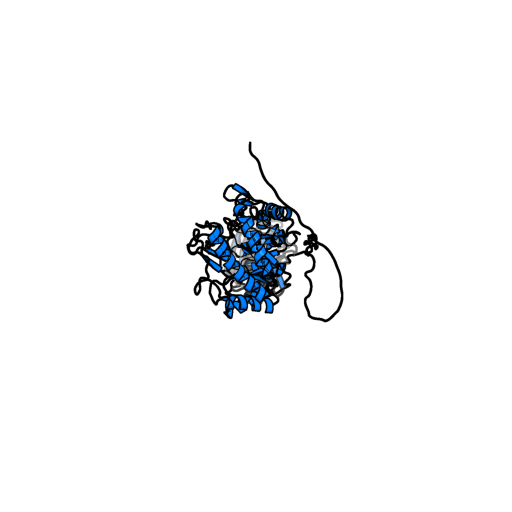45 -1.105 14.935 1.00 80.38 449 ASP A CA 1
ATOM 3523 C C . ASP A 1 449 ? -12.705 -0.878 13.740 1.00 80.38 449 ASP A C 1
ATOM 3525 O O . ASP A 1 449 ? -13.912 -0.691 13.913 1.00 80.38 449 ASP A O 1
ATOM 3529 N N . ALA A 1 450 ? -12.164 -0.807 12.518 1.00 62.44 450 ALA A N 1
ATOM 3530 C CA . ALA A 1 450 ? -12.935 -0.619 11.284 1.00 62.44 450 ALA A CA 1
ATOM 3531 C C . ALA A 1 450 ? -13.284 -1.930 10.543 1.00 62.44 450 ALA A C 1
ATOM 3533 O O . ALA A 1 450 ? -14.152 -1.905 9.669 1.00 62.44 450 ALA A O 1
ATOM 3534 N N . ALA A 1 451 ? -12.636 -3.052 10.870 1.00 54.00 451 ALA A N 1
ATOM 3535 C CA . ALA A 1 451 ? -12.945 -4.381 10.337 1.00 54.00 451 ALA A CA 1
ATOM 3536 C C . ALA A 1 451 ? -14.106 -5.057 11.095 1.00 54.00 451 ALA A C 1
ATOM 3538 O O . ALA A 1 451 ? -14.820 -5.888 10.530 1.00 54.00 451 ALA A O 1
ATOM 3539 N N . GLY A 1 452 ? -14.339 -4.646 12.343 1.00 69.31 452 GLY A N 1
ATOM 3540 C CA . GLY A 1 452 ? -15.443 -5.072 13.196 1.00 69.31 452 GLY A CA 1
ATOM 3541 C C . GLY A 1 452 ? -15.036 -5.942 14.384 1.00 69.31 452 GLY A C 1
ATOM 3542 O O . GLY A 1 452 ? -15.934 -6.500 15.025 1.00 69.31 452 GLY A O 1
ATOM 3543 N N . ASN A 1 453 ? -13.741 -6.065 14.706 1.00 79.50 453 ASN A N 1
ATOM 3544 C CA . ASN A 1 453 ? -13.337 -6.735 15.941 1.00 79.50 453 ASN A CA 1
ATOM 3545 C C . ASN A 1 453 ? -13.688 -5.859 17.154 1.00 79.50 453 ASN A C 1
ATOM 3547 O O . ASN A 1 453 ? -14.069 -4.687 17.063 1.00 79.50 453 ASN A O 1
ATOM 3551 N N . ALA A 1 454 ? -13.652 -6.473 18.331 1.00 90.88 454 ALA A N 1
ATOM 3552 C CA . ALA A 1 454 ? -14.003 -5.813 19.574 1.00 90.88 454 ALA A CA 1
ATOM 3553 C C . ALA A 1 454 ? -13.145 -6.358 20.709 1.00 90.88 454 ALA A C 1
ATOM 3555 O O . ALA A 1 454 ? -12.977 -7.572 20.844 1.00 90.88 454 ALA A O 1
ATOM 3556 N N . SER A 1 455 ? -12.640 -5.460 21.552 1.00 96.50 455 SER A N 1
ATOM 3557 C CA . SER A 1 455 ? -11.941 -5.839 22.773 1.00 96.50 455 SER A CA 1
ATOM 3558 C C . SER A 1 455 ? -12.859 -6.658 23.688 1.00 96.50 455 SER A C 1
ATOM 3560 O O . SER A 1 455 ? -14.084 -6.498 23.684 1.00 96.50 455 SER A O 1
ATOM 3562 N N . ALA A 1 456 ? -12.275 -7.458 24.583 1.00 96.56 456 ALA A N 1
ATOM 3563 C CA . ALA A 1 456 ? -13.016 -7.833 25.784 1.00 96.56 456 ALA A CA 1
ATOM 3564 C C . ALA A 1 456 ? -13.453 -6.547 26.532 1.00 96.56 456 ALA A C 1
ATOM 3566 O O . ALA A 1 456 ? -12.745 -5.533 26.458 1.00 96.56 456 ALA A O 1
ATOM 3567 N N . PRO A 1 457 ? -14.597 -6.543 27.237 1.00 96.38 457 PRO A N 1
ATOM 3568 C CA . PRO A 1 457 ? -14.980 -5.412 28.073 1.00 96.38 457 PRO A CA 1
ATOM 3569 C C . PRO A 1 457 ? -13.909 -5.091 29.120 1.00 96.38 457 PRO A C 1
ATOM 3571 O O . PRO A 1 457 ? -13.288 -5.997 29.680 1.00 96.38 457 PRO A O 1
ATOM 3574 N N . SER A 1 458 ? -13.730 -3.803 29.413 1.00 98.38 458 SER A N 1
ATOM 3575 C CA . SER A 1 458 ? -12.870 -3.327 30.499 1.00 98.38 458 SER A CA 1
ATOM 3576 C C . SER A 1 458 ? -13.220 -3.977 31.842 1.00 98.38 458 SER A C 1
ATOM 3578 O O . SER A 1 458 ? -14.332 -4.482 32.046 1.00 98.38 458 SER A O 1
ATOM 3580 N N . ALA A 1 459 ? -12.309 -3.871 32.814 1.00 95.69 459 ALA A N 1
ATOM 3581 C CA . ALA A 1 459 ? -12.671 -4.099 34.210 1.00 95.69 459 ALA A CA 1
ATOM 3582 C C . ALA A 1 459 ? -13.919 -3.252 34.564 1.00 95.69 459 ALA A C 1
ATOM 3584 O O . ALA A 1 459 ? -13.970 -2.074 34.188 1.00 95.69 459 ALA A O 1
ATOM 3585 N N . PRO A 1 460 ? -14.946 -3.836 35.209 1.00 96.88 460 PRO A N 1
ATOM 3586 C CA . PRO A 1 460 ? -16.168 -3.119 35.541 1.00 96.88 460 PRO A CA 1
ATOM 3587 C C . PRO A 1 460 ? -15.947 -2.155 36.701 1.00 96.88 460 PRO A C 1
ATOM 3589 O O . PRO A 1 460 ? -15.315 -2.509 37.697 1.00 96.88 460 PRO A O 1
ATOM 3592 N N . VAL A 1 461 ? -16.533 -0.965 36.588 1.00 96.81 461 VAL A N 1
ATOM 3593 C CA . VAL A 1 461 ? -16.526 0.053 37.642 1.00 96.81 461 VAL A CA 1
ATOM 3594 C C . VAL A 1 461 ? -17.961 0.352 38.049 1.00 96.81 461 VAL A C 1
ATOM 3596 O O . VAL A 1 461 ? -18.786 0.733 37.218 1.00 96.81 461 VAL A O 1
ATOM 3599 N N . ASP A 1 462 ? -18.251 0.176 39.335 1.00 95.38 462 ASP A N 1
ATOM 3600 C CA . ASP A 1 462 ? -19.518 0.578 39.936 1.00 95.38 462 ASP A CA 1
ATOM 3601 C C . ASP A 1 462 ? -19.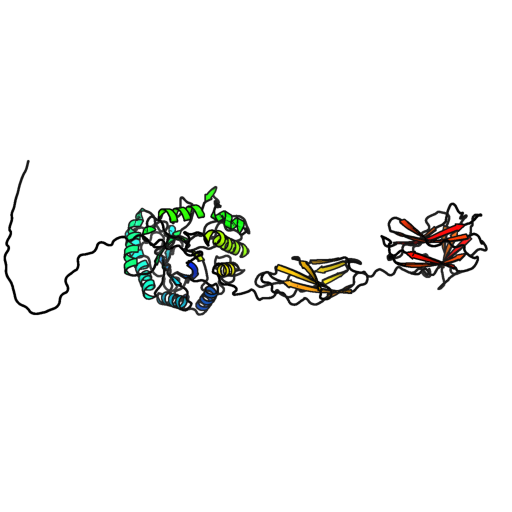428 2.039 40.385 1.00 95.38 462 ASP A C 1
ATOM 3603 O O . ASP A 1 462 ? -18.516 2.412 41.126 1.00 95.38 462 ASP A O 1
ATOM 3607 N N . ALA A 1 463 ? -20.389 2.862 39.971 1.00 93.00 463 ALA A N 1
ATOM 3608 C CA . ALA A 1 463 ? -20.520 4.237 40.436 1.00 93.00 463 ALA A CA 1
ATOM 3609 C C . ALA A 1 463 ? -21.968 4.519 40.839 1.00 93.00 463 ALA A C 1
ATOM 3611 O O . ALA A 1 463 ? -22.904 4.271 40.081 1.00 93.00 463 ALA A O 1
ATOM 3612 N N . ALA A 1 464 ? -22.150 5.056 42.044 1.00 90.38 464 ALA A N 1
ATOM 3613 C CA . ALA A 1 464 ? -23.426 5.612 42.464 1.00 90.38 464 ALA A CA 1
ATOM 3614 C C . ALA A 1 464 ? -23.552 7.053 41.970 1.00 90.38 464 ALA A C 1
ATOM 3616 O O . ALA A 1 464 ? -22.617 7.841 42.123 1.00 90.38 464 ALA A O 1
ATOM 3617 N N . THR A 1 465 ? -24.718 7.422 41.439 1.00 88.25 465 THR A N 1
ATOM 3618 C CA . THR A 1 465 ? -25.105 8.837 41.373 1.00 88.25 465 THR A CA 1
ATOM 3619 C C . THR A 1 465 ? -25.088 9.432 42.777 1.00 88.25 465 THR A C 1
ATOM 3621 O O . THR A 1 465 ? -25.313 8.725 43.768 1.00 88.25 465 THR A O 1
ATOM 3624 N N . ALA A 1 466 ? -24.839 10.740 42.892 1.00 78.06 466 ALA A N 1
ATOM 3625 C CA . ALA A 1 466 ? -24.891 11.384 44.196 1.00 78.06 466 ALA A CA 1
ATOM 3626 C C . ALA A 1 466 ? -26.260 11.121 44.838 1.00 78.06 466 ALA A C 1
ATOM 3628 O O . ALA A 1 466 ? -27.307 11.237 44.189 1.00 78.06 466 ALA A O 1
ATOM 3629 N N . GLY A 1 467 ? -26.250 10.748 46.117 1.00 66.00 467 GLY A N 1
ATOM 3630 C CA . GLY A 1 467 ? -27.485 10.563 46.859 1.00 66.00 467 GLY A CA 1
ATOM 3631 C C . GLY A 1 467 ? -28.333 11.829 46.787 1.00 66.00 467 GLY A C 1
ATOM 3632 O O . GLY A 1 467 ? -27.812 12.939 46.925 1.00 66.00 467 GLY A O 1
ATOM 3633 N N . ALA A 1 468 ? -29.647 11.675 46.615 1.00 57.31 468 ALA A N 1
ATOM 3634 C CA . ALA A 1 468 ? -30.547 12.722 47.069 1.00 57.31 468 ALA A CA 1
ATOM 3635 C C . ALA A 1 468 ? -30.295 12.863 48.575 1.00 57.31 468 ALA A C 1
ATOM 3637 O O . ALA A 1 468 ? -30.583 11.934 49.331 1.00 57.31 468 ALA A O 1
ATOM 3638 N N . THR A 1 469 ? -29.667 13.963 49.000 1.00 52.81 469 THR A N 1
ATOM 3639 C CA . THR A 1 469 ? -29.344 14.188 50.409 1.00 52.81 469 THR A CA 1
ATOM 3640 C C . THR A 1 469 ? -30.658 14.186 51.168 1.00 52.81 469 THR A C 1
ATOM 3642 O O . THR A 1 469 ? -31.441 15.125 51.016 1.00 52.81 469 THR A O 1
ATOM 3645 N N . ALA A 1 470 ? -30.924 13.110 51.918 1.00 53.78 470 ALA A N 1
ATOM 3646 C CA . ALA A 1 470 ? -32.112 12.989 52.749 1.00 53.78 470 ALA A CA 1
ATOM 3647 C C . ALA A 1 470 ? -32.139 14.234 53.646 1.00 53.78 470 ALA A C 1
ATOM 3649 O O . ALA A 1 470 ? -31.213 14.389 54.449 1.00 53.78 470 ALA A O 1
ATOM 3650 N N . PRO A 1 471 ? -33.088 15.172 53.447 1.00 58.81 471 PRO A N 1
ATOM 3651 C CA . PRO A 1 471 ? -32.869 16.511 53.961 1.00 58.81 471 PRO A CA 1
ATOM 3652 C C . PRO A 1 471 ? -32.811 16.486 55.495 1.00 58.81 471 PRO A C 1
ATOM 3654 O O . PRO A 1 471 ? -33.438 15.640 56.138 1.00 58.81 471 PRO A O 1
ATOM 3657 N N . VAL A 1 472 ? -32.025 17.384 56.090 1.00 65.19 472 VAL A N 1
ATOM 3658 C CA . VAL A 1 472 ? -31.727 17.361 57.534 1.00 65.19 472 VAL A CA 1
ATOM 3659 C C . VAL A 1 472 ? -32.986 17.617 58.365 1.00 65.19 472 VAL A C 1
ATOM 3661 O O . VAL A 1 472 ? -33.508 18.729 58.367 1.00 65.19 472 VAL A O 1
ATOM 3664 N N . ARG A 1 473 ? -33.474 16.580 59.058 1.00 76.69 473 ARG A N 1
ATOM 3665 C CA . ARG A 1 473 ? -34.607 16.673 59.994 1.00 76.69 473 ARG A CA 1
ATOM 3666 C C . ARG A 1 473 ? -34.262 17.620 61.146 1.00 76.69 473 ARG A C 1
ATOM 3668 O O . ARG A 1 473 ? -33.156 17.550 61.675 1.00 76.69 473 ARG A O 1
ATOM 3675 N N . TYR A 1 474 ? -35.218 18.456 61.546 1.00 83.12 474 TYR A N 1
ATOM 3676 C CA . TYR A 1 474 ? -35.020 19.458 62.598 1.00 83.12 474 TYR A CA 1
ATOM 3677 C C . TYR A 1 474 ? -35.675 19.012 63.901 1.00 83.12 474 TYR A C 1
ATOM 3679 O O . TYR A 1 474 ? -36.899 18.892 63.970 1.00 83.12 474 TYR A O 1
ATOM 3687 N N . SER A 1 475 ? -34.858 18.805 64.932 1.00 82.94 475 SER A N 1
ATOM 3688 C CA . SER A 1 475 ? -35.310 18.594 66.314 1.00 82.94 475 SER A CA 1
ATOM 3689 C C . SER A 1 475 ? -34.594 19.512 67.309 1.00 82.94 475 SER A C 1
ATOM 3691 O O . SER A 1 475 ? -34.593 19.228 68.500 1.00 82.94 475 SER A O 1
ATOM 3693 N N . PHE A 1 476 ? -33.928 20.573 66.832 1.00 87.19 476 PHE A N 1
ATOM 3694 C CA . PHE A 1 476 ? -33.492 21.750 67.602 1.00 87.19 476 PHE A CA 1
ATOM 3695 C C . PHE A 1 476 ? -32.568 21.518 68.815 1.00 87.19 476 PHE A C 1
ATOM 3697 O O . PHE A 1 476 ? -32.209 22.462 69.529 1.00 87.19 476 PHE A O 1
ATOM 3704 N N . GLU A 1 477 ? -32.103 20.284 69.022 1.00 84.81 477 GLU A N 1
ATOM 3705 C CA . GLU A 1 477 ? -31.128 19.914 70.046 1.00 84.81 477 GLU A CA 1
ATOM 3706 C C . GLU A 1 477 ? -29.827 20.711 69.893 1.00 84.81 477 GLU A C 1
ATOM 3708 O O . GLU A 1 477 ? -29.229 21.109 70.898 1.00 84.81 477 GLU A O 1
ATOM 3713 N N . SER A 1 478 ? -29.400 20.990 68.653 1.00 79.00 478 SER A N 1
ATOM 3714 C CA . SER A 1 478 ? -28.133 21.679 68.381 1.00 79.00 478 SER A CA 1
ATOM 3715 C C . SER A 1 478 ? -28.241 23.210 68.394 1.00 79.00 478 SER A C 1
ATOM 3717 O O . SER A 1 478 ? -27.261 23.888 68.703 1.00 79.00 478 SER A O 1
ATOM 3719 N N . GLY A 1 479 ? -29.423 23.774 68.124 1.00 83.25 479 GLY A N 1
ATOM 3720 C CA . GLY A 1 479 ? -29.631 25.220 68.048 1.00 83.25 479 GLY A CA 1
ATOM 3721 C C . GLY A 1 479 ? -30.863 25.604 67.230 1.00 83.25 479 GLY A C 1
ATOM 3722 O O . GLY A 1 479 ? -31.781 24.814 67.049 1.00 83.25 479 GLY A O 1
ATOM 3723 N N . THR A 1 480 ? -30.876 26.830 66.703 1.00 82.69 480 THR A N 1
ATOM 3724 C CA . THR A 1 480 ? -31.917 27.311 65.772 1.00 82.69 480 THR A CA 1
ATOM 3725 C C . THR A 1 480 ? -31.702 26.842 64.327 1.00 82.69 480 THR A C 1
ATOM 3727 O O . THR A 1 480 ? -32.479 27.208 63.453 1.00 82.69 480 THR A O 1
ATOM 3730 N N . GLU A 1 481 ? -30.658 26.047 64.065 1.00 73.44 481 GLU A N 1
ATOM 3731 C CA . GLU A 1 481 ? -30.490 25.198 62.871 1.00 73.44 481 GLU A CA 1
ATOM 3732 C C . GLU A 1 481 ? -30.757 25.908 61.519 1.00 73.44 481 GLU A C 1
ATOM 3734 O O . GLU A 1 481 ? -31.327 25.344 60.590 1.00 73.44 481 GLU A O 1
ATOM 3739 N N . GLY A 1 482 ? -30.324 27.170 61.399 1.00 73.31 482 GLY A N 1
ATOM 3740 C CA . GLY A 1 482 ? -30.423 27.963 60.165 1.00 73.31 482 GLY A CA 1
ATOM 3741 C C . GLY A 1 482 ? -31.796 28.590 59.888 1.00 73.31 482 GLY A C 1
ATOM 3742 O O . GLY A 1 482 ? -32.008 29.113 58.794 1.00 73.31 482 GLY A O 1
ATOM 3743 N N . TRP A 1 483 ? -32.728 28.550 60.845 1.00 82.56 483 TRP A N 1
ATOM 3744 C CA . TRP A 1 483 ? -34.051 29.159 60.701 1.00 82.56 483 TRP A CA 1
ATOM 3745 C C . TR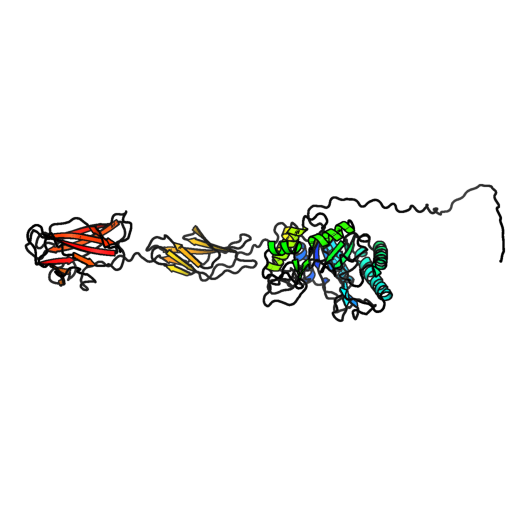P A 1 483 ? -33.981 30.683 60.563 1.00 82.56 483 TRP A C 1
ATOM 3747 O O . TRP A 1 483 ? -33.318 31.376 61.336 1.00 82.56 483 TRP A O 1
ATOM 3757 N N . LEU A 1 484 ? -34.725 31.201 59.588 1.00 75.75 484 LEU A N 1
ATOM 3758 C CA . LEU A 1 484 ? -34.865 32.618 59.285 1.00 75.75 484 LEU A CA 1
ATOM 3759 C C . LEU A 1 484 ? -36.299 33.080 59.559 1.00 75.75 484 LEU A C 1
ATOM 3761 O O . LEU A 1 484 ? -37.270 32.507 59.060 1.00 75.75 484 LEU A O 1
ATOM 3765 N N . VAL A 1 485 ? -36.408 34.180 60.298 1.00 71.19 485 VAL A N 1
ATOM 3766 C CA . VAL A 1 485 ? -37.589 35.050 60.322 1.00 71.19 485 VAL A CA 1
ATOM 3767 C C . VAL A 1 485 ? -37.385 36.151 59.287 1.00 71.19 485 VAL A C 1
ATOM 3769 O O . VAL A 1 485 ? -36.280 36.672 59.147 1.00 71.19 485 VAL A O 1
ATOM 3772 N N . SER A 1 486 ? -38.448 36.522 58.572 1.00 60.34 486 SER A N 1
ATOM 3773 C CA . SER A 1 486 ? -38.381 37.523 57.497 1.00 60.34 486 SER A CA 1
ATOM 3774 C C . SER A 1 486 ? -39.275 38.755 57.725 1.00 60.34 486 SER A C 1
ATOM 3776 O O . SER A 1 486 ? -39.359 39.607 56.841 1.00 60.34 486 SER A O 1
ATOM 3778 N N . GLU A 1 487 ? -39.895 38.900 58.904 1.00 60.25 487 GLU A N 1
ATOM 3779 C CA . GLU A 1 487 ? -40.599 40.124 59.326 1.00 60.25 487 GLU A CA 1
ATOM 3780 C C . GLU A 1 487 ? -40.268 40.513 60.776 1.00 60.25 487 GLU A C 1
ATOM 3782 O O . GLU A 1 487 ? -40.012 39.669 61.631 1.00 60.25 487 GLU A O 1
ATOM 3787 N N . ARG A 1 488 ? -40.257 41.822 61.061 1.00 56.03 488 ARG A N 1
ATOM 3788 C CA . ARG A 1 488 ? -39.597 42.442 62.235 1.00 56.03 488 ARG A CA 1
ATOM 3789 C C . ARG A 1 488 ? -40.299 42.239 63.593 1.00 56.03 488 ARG A C 1
ATOM 3791 O O . ARG A 1 488 ? -39.977 42.943 64.546 1.00 56.03 488 ARG A O 1
ATOM 3798 N N . CYS A 1 489 ? -41.258 41.321 63.684 1.00 60.84 489 CYS A N 1
ATOM 3799 C CA . CYS A 1 489 ? -42.122 41.121 64.856 1.00 60.84 489 CYS A CA 1
ATOM 3800 C C . CYS A 1 489 ? -42.031 39.708 65.459 1.00 60.84 489 CYS A C 1
ATOM 3802 O O . CYS A 1 489 ? -42.878 39.347 66.274 1.00 60.84 489 CYS A O 1
ATOM 3804 N N . VAL A 1 490 ? -41.022 38.911 65.077 1.00 66.00 490 VAL A N 1
ATOM 3805 C CA . VAL A 1 490 ? -40.779 37.580 65.656 1.00 66.00 490 VAL A CA 1
ATOM 3806 C C . VAL A 1 490 ? -39.323 37.423 66.096 1.00 66.00 490 VAL A C 1
ATOM 3808 O O . VAL A 1 490 ? -38.407 37.655 65.312 1.00 66.00 490 VAL A O 1
ATOM 3811 N N . ASN A 1 491 ? -39.120 36.988 67.342 1.00 73.62 491 ASN A N 1
ATOM 3812 C CA . ASN A 1 491 ? -37.814 36.586 67.880 1.00 73.62 491 ASN A CA 1
ATOM 3813 C C . ASN A 1 491 ? -37.746 35.055 67.997 1.00 73.62 491 ASN A C 1
ATOM 3815 O O . ASN A 1 491 ? -38.765 34.427 68.295 1.00 73.62 491 ASN A O 1
ATOM 3819 N N . ILE A 1 492 ? -36.560 34.464 67.795 1.00 79.19 492 ILE A N 1
ATOM 3820 C CA . ILE A 1 492 ? -36.361 33.003 67.805 1.00 79.19 492 ILE A CA 1
ATOM 3821 C C . ILE A 1 492 ? -35.220 32.563 68.724 1.00 79.19 492 ILE A C 1
ATOM 3823 O O . ILE A 1 492 ? -34.181 33.220 68.782 1.00 79.19 492 ILE A O 1
ATOM 3827 N N . TRP A 1 493 ? -35.401 31.439 69.418 1.00 84.75 493 TRP A N 1
ATOM 3828 C CA . TRP A 1 493 ? -34.362 30.762 70.208 1.00 84.75 493 TRP A CA 1
ATOM 3829 C C . TRP A 1 493 ? -34.748 29.307 70.505 1.00 84.75 493 TRP A C 1
ATOM 3831 O O . TRP A 1 493 ? -35.874 28.891 70.246 1.00 84.75 493 TRP A O 1
ATOM 3841 N N . THR A 1 494 ? -33.834 28.519 71.074 1.00 84.00 494 THR A N 1
ATOM 3842 C CA . THR A 1 494 ? -34.146 27.162 71.547 1.00 84.00 494 THR A CA 1
ATOM 3843 C C . THR A 1 494 ? -34.751 27.180 72.953 1.00 84.00 494 THR A C 1
ATOM 3845 O O . THR A 1 494 ? -34.155 27.684 73.906 1.00 84.00 494 THR A O 1
ATOM 3848 N N . SER A 1 495 ? -35.944 26.609 73.110 1.00 84.88 495 SER A N 1
ATOM 3849 C CA . SER A 1 495 ? -36.617 26.427 74.399 1.00 84.88 495 SER A CA 1
ATOM 3850 C C . SER A 1 495 ? -36.390 25.012 74.912 1.00 84.88 495 SER A C 1
ATOM 3852 O O . SER A 1 495 ? -36.862 24.054 74.314 1.00 84.88 495 SER A O 1
ATOM 3854 N N . GLY A 1 496 ? -35.732 24.886 76.067 1.00 83.69 496 GLY A N 1
ATOM 3855 C CA . GLY A 1 496 ? -35.706 23.640 76.846 1.00 83.69 496 GLY A CA 1
ATOM 3856 C C . GLY A 1 496 ? -36.892 23.479 77.807 1.00 83.69 496 GLY A C 1
ATOM 3857 O O . GLY A 1 496 ? -36.878 22.593 78.652 1.00 83.69 496 GLY A O 1
ATOM 3858 N N . SER A 1 497 ? -37.890 24.373 77.741 1.00 85.94 497 SER A N 1
ATOM 3859 C CA . SER A 1 497 ? -39.047 24.380 78.659 1.00 85.94 497 SER A CA 1
ATOM 3860 C C . SER A 1 497 ? -40.285 23.672 78.107 1.00 85.94 497 SER A C 1
ATOM 3862 O O . SER A 1 497 ? -41.222 23.404 78.852 1.00 85.94 497 SER A O 1
ATOM 3864 N N . ILE A 1 498 ? -40.304 23.443 76.794 1.00 87.81 498 ILE A N 1
ATOM 3865 C CA . ILE A 1 498 ? -41.367 22.821 76.007 1.00 87.81 498 ILE A CA 1
ATOM 3866 C C . ILE A 1 498 ? -40.640 22.116 74.859 1.00 87.81 498 ILE A C 1
ATOM 3868 O O . ILE A 1 498 ? -39.902 22.775 74.130 1.00 87.81 498 ILE A O 1
ATOM 3872 N N . ALA A 1 499 ? -40.826 20.808 74.711 1.00 89.19 499 ALA A N 1
ATOM 3873 C CA . ALA A 1 499 ? -40.304 20.005 73.605 1.00 89.19 499 ALA A CA 1
ATOM 3874 C C . ALA A 1 499 ? -41.328 18.913 73.250 1.00 89.19 499 ALA A C 1
ATOM 3876 O O . ALA A 1 499 ? -42.154 18.540 74.091 1.00 89.19 499 ALA A O 1
ATOM 3877 N N . HIS A 1 500 ? -41.316 18.462 72.000 1.00 89.38 500 HIS A N 1
ATOM 3878 C CA . HIS A 1 500 ? -42.091 17.329 71.497 1.00 89.38 500 HIS A CA 1
ATOM 3879 C C . HIS A 1 500 ? -41.235 16.060 71.525 1.00 89.38 500 HIS A C 1
ATOM 3881 O O . HIS A 1 500 ? -41.688 15.011 71.980 1.00 89.38 500 HIS A O 1
ATOM 3887 N N . ALA A 1 501 ? -39.976 16.185 71.100 1.00 81.69 501 ALA A N 1
ATOM 3888 C CA . ALA A 1 501 ? -38.955 15.151 71.181 1.00 81.69 501 ALA A CA 1
ATOM 3889 C C . ALA A 1 501 ? -37.653 15.731 71.764 1.00 81.69 501 ALA A C 1
ATOM 3891 O O . ALA A 1 501 ? -37.418 16.932 71.727 1.00 81.69 501 ALA A O 1
ATOM 3892 N N . GLY A 1 502 ? -36.790 14.881 72.325 1.00 84.94 502 GLY A N 1
ATOM 3893 C CA . GLY A 1 502 ? -35.500 15.329 72.860 1.00 84.94 502 GLY A CA 1
ATOM 3894 C C . GLY A 1 502 ? -35.617 16.211 74.112 1.00 84.94 502 GLY A C 1
ATOM 3895 O O . GLY A 1 502 ? -36.278 15.847 75.085 1.00 84.94 502 GLY A O 1
ATOM 3896 N N . ARG A 1 503 ? -34.888 17.329 74.115 1.00 86.94 503 ARG A N 1
ATOM 3897 C CA . ARG A 1 503 ? -34.691 18.267 75.232 1.00 86.94 503 ARG A CA 1
ATOM 3898 C C . ARG A 1 503 ? -34.984 19.721 74.849 1.00 86.94 503 ARG A C 1
ATOM 3900 O O . ARG A 1 503 ? -34.998 20.567 75.745 1.00 86.94 503 ARG A O 1
ATOM 3907 N N . ARG A 1 504 ? -35.139 20.045 73.561 1.00 90.44 504 ARG A N 1
ATOM 3908 C CA . ARG A 1 504 ? -35.279 21.409 73.029 1.00 90.44 504 ARG A CA 1
ATOM 3909 C C . ARG A 1 504 ? -36.282 21.468 71.879 1.00 90.44 504 ARG A C 1
ATOM 3911 O O . ARG A 1 504 ? -36.417 20.526 71.122 1.00 90.44 504 ARG A O 1
ATOM 3918 N N . SER A 1 505 ? -36.911 22.626 71.707 1.00 91.69 505 SER A N 1
ATOM 3919 C CA . SER A 1 505 ? -37.665 22.991 70.500 1.00 91.69 505 SER A CA 1
ATOM 3920 C C . SER A 1 505 ? -37.322 24.414 70.048 1.00 91.69 505 SER A C 1
ATOM 3922 O O . SER A 1 505 ? -36.709 25.182 70.800 1.00 91.69 505 SER A O 1
ATOM 3924 N N . LEU A 1 506 ? -37.734 24.801 68.840 1.00 91.00 506 LEU A N 1
ATOM 3925 C CA . LEU A 1 506 ? -37.643 26.179 68.364 1.00 91.00 506 LEU A CA 1
ATOM 3926 C C . LEU A 1 506 ? -38.792 27.014 68.941 1.00 91.00 506 LEU A C 1
ATOM 3928 O O . LEU A 1 506 ? -39.938 26.883 68.514 1.00 91.00 506 LEU A O 1
ATOM 3932 N N . ALA A 1 507 ? -38.492 27.908 69.881 1.00 89.50 507 ALA A N 1
ATOM 3933 C CA . ALA A 1 507 ? -39.444 28.902 70.359 1.00 89.50 507 ALA A CA 1
ATOM 3934 C C . ALA A 1 507 ? -39.479 30.114 69.424 1.00 89.50 507 ALA A C 1
ATOM 3936 O O . ALA A 1 507 ? -38.450 30.718 69.118 1.00 89.50 507 ALA A O 1
ATOM 3937 N N . LEU A 1 508 ? -40.692 30.481 69.023 1.00 87.56 508 LEU A N 1
ATOM 3938 C CA . LEU A 1 508 ? -41.039 31.655 68.237 1.00 87.56 508 LEU A CA 1
ATOM 3939 C C . LEU A 1 508 ? -41.889 32.572 69.127 1.00 87.56 508 LEU A C 1
ATOM 3941 O O . LEU A 1 508 ? -43.005 32.209 69.515 1.00 87.56 508 LEU A O 1
ATOM 3945 N N . TYR A 1 509 ? -41.380 33.756 69.468 1.00 86.31 509 TYR A N 1
ATOM 3946 C CA . TYR A 1 509 ? -42.205 34.794 70.088 1.00 86.31 509 TYR A CA 1
ATOM 3947 C C . TYR A 1 509 ? -42.899 35.595 68.993 1.00 86.31 509 TYR A C 1
ATOM 3949 O O . TYR A 1 509 ? -42.233 36.338 68.279 1.00 86.31 509 TYR A O 1
ATOM 3957 N N . LEU A 1 510 ? -44.215 35.456 68.865 1.00 84.25 510 LEU A N 1
ATOM 3958 C CA . LEU A 1 510 ? -45.026 36.285 67.981 1.00 84.25 510 LEU A CA 1
ATOM 3959 C C . LEU A 1 510 ? -45.369 37.595 68.707 1.00 84.25 510 LEU A C 1
ATOM 3961 O O . LEU A 1 510 ? -45.877 37.532 69.825 1.00 84.25 510 LEU A O 1
ATOM 3965 N N . ASP A 1 511 ? -45.148 38.763 68.094 1.00 82.69 511 ASP A N 1
ATOM 3966 C CA . ASP A 1 511 ? -45.733 40.035 68.551 1.00 82.69 511 ASP A CA 1
ATOM 3967 C C . ASP A 1 511 ? -46.852 40.509 67.617 1.00 82.69 511 ASP A C 1
ATOM 3969 O O . ASP A 1 511 ? -46.667 40.578 66.401 1.00 82.69 511 ASP A O 1
ATOM 3973 N N . ARG A 1 512 ? -48.005 40.854 68.205 1.00 77.38 512 ARG A N 1
ATOM 3974 C CA . ARG A 1 512 ? -49.178 41.504 67.590 1.00 77.38 512 ARG A CA 1
ATOM 3975 C C . ARG A 1 512 ? -49.580 40.938 66.223 1.00 77.38 512 ARG A C 1
ATOM 3977 O O . ARG A 1 512 ? -50.074 41.660 65.360 1.00 77.38 512 ARG A O 1
ATOM 3984 N N . THR A 1 513 ? -49.419 39.628 66.045 1.00 75.19 513 THR A N 1
ATOM 3985 C CA . THR A 1 513 ? -49.793 38.921 64.816 1.00 75.19 513 THR A CA 1
ATOM 3986 C C . THR A 1 513 ? -51.303 39.007 64.621 1.00 75.19 513 THR A C 1
ATOM 3988 O O . THR A 1 513 ? -52.068 38.682 65.529 1.00 75.19 513 THR A O 1
ATOM 3991 N N . ALA A 1 514 ? -51.724 39.444 63.436 1.00 70.12 514 ALA A N 1
ATOM 3992 C CA . ALA A 1 514 ? -53.119 39.661 63.064 1.00 70.12 514 ALA A CA 1
ATOM 3993 C C . ALA A 1 514 ? -53.398 39.089 61.665 1.00 70.12 514 ALA A C 1
ATOM 3995 O O . ALA A 1 514 ? -52.473 38.834 60.895 1.00 70.12 514 ALA A O 1
ATOM 3996 N N . SER A 1 515 ? -54.673 38.917 61.301 1.00 66.56 515 SER A N 1
ATOM 3997 C CA . SER A 1 515 ? -55.073 38.294 60.023 1.00 66.56 515 SER A CA 1
ATOM 3998 C C . SER A 1 515 ? -54.533 38.975 58.749 1.00 66.56 515 SER A C 1
ATOM 4000 O O . SER A 1 515 ? -54.592 38.366 57.683 1.00 66.56 515 SER A O 1
ATOM 4002 N N . THR A 1 516 ? -54.045 40.217 58.829 1.00 61.59 516 THR A N 1
ATOM 4003 C CA . THR A 1 516 ? -53.487 40.995 57.705 1.00 61.59 516 THR A CA 1
ATOM 4004 C C . THR A 1 516 ? -51.963 40.931 57.592 1.00 61.59 516 THR A C 1
ATOM 4006 O O . THR A 1 516 ? -51.419 41.331 56.567 1.00 61.59 516 THR A O 1
ATOM 4009 N N . THR A 1 517 ? -51.266 40.466 58.632 1.00 63.00 517 THR A N 1
ATOM 4010 C CA . THR A 1 517 ? -49.796 40.471 58.718 1.00 63.00 517 THR A CA 1
ATOM 4011 C C . THR A 1 517 ? -49.352 39.162 59.377 1.00 63.00 517 THR A C 1
ATOM 4013 O O . THR A 1 517 ? -49.191 39.102 60.600 1.00 63.00 517 THR A O 1
ATOM 4016 N N . PRO A 1 518 ? -49.274 38.071 58.594 1.00 65.00 518 PRO A N 1
ATOM 4017 C CA . PRO A 1 518 ? -49.037 36.741 59.129 1.00 65.00 518 PRO A CA 1
ATOM 4018 C C . PRO A 1 518 ? -47.543 36.510 59.376 1.00 65.00 518 PRO A C 1
ATOM 4020 O O . PRO A 1 518 ? -46.757 36.487 58.434 1.00 65.00 518 PRO A O 1
ATOM 4023 N N . GLY A 1 519 ? -47.143 36.281 60.629 1.00 68.88 519 GLY A N 1
ATOM 4024 C CA . GLY A 1 519 ? -45.757 35.934 60.951 1.00 68.88 519 GLY A CA 1
ATOM 4025 C C . GLY A 1 519 ? -45.349 34.604 60.309 1.00 68.88 519 GLY A C 1
ATOM 4026 O O . GLY A 1 519 ? -46.096 33.628 60.378 1.00 68.88 519 GLY A O 1
ATOM 4027 N N . TYR A 1 520 ? -44.165 34.547 59.697 1.00 77.25 520 TYR A N 1
ATOM 4028 C CA . TYR A 1 520 ? -43.618 33.325 59.104 1.00 77.25 520 TYR A CA 1
ATOM 4029 C C . TYR A 1 520 ? -42.153 33.112 59.476 1.00 77.25 520 TYR A C 1
ATOM 4031 O O . TYR A 1 520 ? -41.361 34.054 59.580 1.00 77.25 520 TYR A O 1
ATOM 4039 N N . ALA A 1 521 ? -41.812 31.841 59.665 1.00 80.19 521 ALA A N 1
ATOM 4040 C CA . ALA A 1 521 ? -40.463 31.366 59.919 1.00 80.19 521 ALA A CA 1
ATOM 4041 C C . ALA A 1 521 ? -40.187 30.175 58.993 1.00 80.19 521 ALA A C 1
ATOM 4043 O O . ALA A 1 521 ? -41.078 29.353 58.756 1.00 80.19 521 ALA A O 1
ATOM 4044 N N . ALA A 1 522 ? -38.977 30.103 58.442 1.00 85.12 522 ALA A N 1
ATOM 4045 C CA . ALA A 1 522 ? -38.605 29.074 57.480 1.00 85.12 522 ALA A CA 1
ATOM 4046 C C . ALA A 1 522 ? -37.124 28.717 57.542 1.00 85.12 522 ALA A C 1
ATOM 4048 O O . ALA A 1 522 ? -36.289 29.504 57.985 1.00 85.12 522 ALA A O 1
ATOM 4049 N N . VAL A 1 523 ? -36.801 27.547 57.009 1.00 83.44 523 VAL A N 1
ATOM 4050 C CA . VAL A 1 523 ? -35.445 27.027 56.894 1.00 83.44 523 VAL A CA 1
ATOM 4051 C C . VAL A 1 523 ? -35.221 26.417 55.516 1.00 83.44 523 VAL A C 1
ATOM 4053 O O . VAL A 1 523 ? -36.152 25.964 54.845 1.00 83.44 523 VAL A O 1
ATOM 4056 N N . GLN A 1 524 ? -33.965 26.427 55.085 1.00 83.69 524 GLN A N 1
ATOM 4057 C CA . GLN A 1 524 ? -33.504 25.776 53.868 1.00 83.69 524 GLN A CA 1
ATOM 4058 C C . GLN A 1 524 ? -32.746 24.499 54.265 1.00 83.69 524 GLN A C 1
ATOM 4060 O O . GLN A 1 524 ? -31.616 24.612 54.743 1.00 83.69 524 GLN A O 1
ATOM 4065 N N . PRO A 1 525 ? -33.348 23.300 54.132 1.00 73.75 525 PRO A N 1
ATOM 4066 C CA . PRO A 1 525 ? -32.672 22.056 54.477 1.00 73.75 525 PRO A CA 1
ATOM 4067 C C . PRO A 1 525 ? -31.457 21.790 53.587 1.00 73.75 525 PRO A C 1
ATOM 4069 O O . PRO A 1 525 ? -31.429 22.150 52.411 1.00 73.75 525 PRO A O 1
ATOM 4072 N N . ALA A 1 526 ? -30.454 21.113 54.150 1.00 64.81 526 ALA A N 1
ATOM 4073 C CA . ALA A 1 526 ? -29.319 20.602 53.389 1.00 64.81 526 ALA A CA 1
ATOM 4074 C C . ALA A 1 526 ? -29.753 19.354 52.598 1.00 64.81 526 ALA A C 1
ATOM 4076 O O . ALA A 1 526 ? -29.669 18.226 53.080 1.00 64.81 526 ALA A O 1
ATOM 4077 N N . GLY A 1 527 ? -30.293 19.593 51.406 1.00 66.06 527 GLY A N 1
ATOM 4078 C CA . GLY A 1 527 ? -30.920 18.609 50.526 1.00 66.06 527 GLY A CA 1
ATOM 4079 C C . GLY A 1 527 ? -32.018 19.277 49.699 1.00 66.06 527 GLY A C 1
ATOM 4080 O O . GLY A 1 527 ? -32.147 20.503 49.703 1.00 66.06 527 GLY A O 1
ATOM 4081 N N . THR A 1 528 ? -32.841 18.481 49.022 1.00 69.00 528 THR A N 1
ATOM 4082 C CA . THR A 1 528 ? -33.998 19.002 48.279 1.00 69.00 528 THR A CA 1
ATOM 4083 C C . THR A 1 528 ? -35.179 18.055 48.417 1.00 69.00 528 THR A C 1
ATOM 4085 O O . THR A 1 528 ? -35.028 16.841 48.295 1.00 69.00 528 THR A O 1
ATOM 4088 N N . LEU A 1 529 ? -36.362 18.603 48.686 1.00 76.31 529 LEU A N 1
ATOM 4089 C CA . LEU A 1 529 ? -37.582 17.822 48.866 1.00 76.31 529 LEU A CA 1
ATOM 4090 C C . LEU A 1 529 ? -38.193 17.492 47.500 1.00 76.31 529 LEU A C 1
ATOM 4092 O O . LEU A 1 529 ? -38.508 18.388 46.714 1.00 76.31 529 LEU A O 1
ATOM 4096 N N . LEU A 1 530 ? -38.342 16.200 47.220 1.00 78.75 530 LEU A N 1
ATOM 4097 C CA . LEU A 1 530 ? -38.821 15.696 45.934 1.00 78.75 530 LEU A CA 1
ATOM 4098 C C . LEU A 1 530 ? -40.363 15.674 45.854 1.00 78.75 530 LEU A C 1
ATOM 4100 O O . LEU A 1 530 ? -41.032 15.592 46.890 1.00 78.75 530 LEU A O 1
ATOM 4104 N N . PRO A 1 531 ? -40.947 15.698 44.639 1.00 81.00 531 PRO A N 1
ATOM 4105 C CA . PRO A 1 531 ? -42.365 15.409 44.427 1.00 81.00 531 PRO A CA 1
ATOM 4106 C C . PRO A 1 531 ? -42.798 14.109 45.128 1.00 81.00 531 PRO A C 1
ATOM 4108 O O . PRO A 1 531 ? -42.089 13.107 45.084 1.00 81.00 531 PRO A O 1
ATOM 4111 N N . GLY A 1 532 ? -43.952 14.128 45.799 1.00 80.19 532 GLY A N 1
ATOM 4112 C CA . GLY A 1 532 ? -44.461 13.022 46.619 1.00 80.19 532 GLY A CA 1
ATOM 4113 C C . GLY A 1 532 ? -43.999 13.012 48.085 1.00 80.19 532 GLY A C 1
ATOM 4114 O O . GLY A 1 532 ? -44.632 12.345 48.905 1.00 80.19 532 GLY A O 1
ATOM 4115 N N . ALA A 1 533 ? -42.953 13.761 48.461 1.00 83.12 533 ALA A N 1
ATOM 4116 C CA . ALA A 1 533 ? -42.508 13.831 49.857 1.00 83.12 533 ALA A CA 1
ATOM 4117 C C . ALA A 1 533 ? -43.568 14.484 50.766 1.00 83.12 533 ALA A C 1
ATOM 4119 O O . ALA A 1 533 ? -44.276 15.408 50.358 1.00 83.12 533 ALA A O 1
ATOM 4120 N N . THR A 1 534 ? -43.665 14.014 52.013 1.00 86.19 534 THR A N 1
ATOM 4121 C CA . THR A 1 534 ? -44.653 14.481 53.000 1.00 86.19 534 THR A CA 1
ATOM 4122 C C . THR A 1 534 ? -43.951 15.045 54.229 1.00 86.19 534 THR A C 1
ATOM 4124 O O . THR A 1 534 ? -43.437 14.299 55.056 1.00 86.19 534 THR A O 1
ATOM 4127 N N . VAL A 1 535 ? -43.945 16.372 54.348 1.00 89.44 535 VAL A N 1
ATOM 4128 C CA . VAL A 1 535 ? -43.348 17.100 55.470 1.00 89.44 535 VAL A CA 1
ATOM 4129 C C . VAL A 1 535 ? -44.361 17.208 56.609 1.00 89.44 535 VAL A C 1
ATOM 4131 O O . VAL A 1 535 ? -45.487 17.647 56.383 1.00 89.44 535 VAL A O 1
ATOM 4134 N N . THR A 1 536 ? -43.962 16.870 57.835 1.00 90.75 536 THR A N 1
ATOM 4135 C CA . THR A 1 536 ? -44.738 17.099 59.066 1.00 90.75 536 THR A CA 1
ATOM 4136 C C . THR A 1 536 ? -43.924 17.927 60.058 1.00 90.75 536 THR A C 1
ATOM 4138 O O . THR A 1 536 ? -42.740 17.662 60.244 1.00 90.75 536 THR A O 1
ATOM 4141 N N . LEU A 1 537 ? -44.561 18.914 60.694 1.00 92.31 537 LEU A N 1
ATOM 4142 C CA . LEU A 1 537 ? -44.020 19.733 61.783 1.00 92.31 537 LEU A CA 1
ATOM 4143 C C . LEU A 1 537 ? -44.909 19.563 63.021 1.00 92.31 537 LEU A C 1
ATOM 4145 O O . LEU A 1 537 ? -46.131 19.621 62.885 1.00 92.31 537 LEU A O 1
ATOM 4149 N N . HIS A 1 538 ? -44.339 19.448 64.219 1.00 93.62 538 HIS A N 1
ATOM 4150 C CA . HIS A 1 538 ? -45.112 19.523 65.462 1.00 93.62 538 HIS A CA 1
ATOM 4151 C C . HIS A 1 538 ? -45.101 20.953 66.010 1.00 93.62 538 HIS A C 1
ATOM 4153 O O . HIS A 1 538 ? -44.074 21.631 65.990 1.00 93.62 538 HIS A O 1
ATOM 4159 N N . VAL A 1 539 ? -46.257 21.435 66.476 1.00 94.56 539 VAL A N 1
ATOM 4160 C CA . VAL A 1 539 ? -46.466 22.835 66.885 1.00 94.56 539 VAL A CA 1
ATOM 4161 C C . VAL A 1 539 ? -47.201 22.912 68.222 1.00 94.56 539 VAL A C 1
ATOM 4163 O O . VAL A 1 539 ? -48.196 22.218 68.412 1.00 94.56 539 VAL A O 1
ATOM 4166 N N . TYR A 1 540 ? -46.737 23.769 69.136 1.00 93.81 540 TYR A N 1
ATOM 4167 C CA . TYR A 1 540 ? -47.301 23.951 70.479 1.00 93.81 540 TYR A CA 1
ATOM 4168 C C . TYR A 1 540 ? -47.573 25.423 70.786 1.00 93.81 540 TYR A C 1
ATOM 4170 O O . TYR A 1 540 ? -46.646 26.238 70.819 1.00 93.81 540 TYR A O 1
ATOM 4178 N N . LEU A 1 541 ? -48.827 25.763 71.089 1.00 92.69 541 LEU A N 1
ATOM 4179 C CA . LEU A 1 541 ? -49.205 27.104 71.535 1.00 92.69 541 LEU A CA 1
ATOM 4180 C C . LEU A 1 541 ? -49.055 27.228 73.059 1.00 92.69 541 LEU A C 1
ATOM 4182 O O . LEU A 1 541 ? -49.878 26.718 73.816 1.00 92.69 541 LEU A O 1
ATOM 4186 N N . LYS A 1 542 ? -48.027 27.950 73.521 1.00 86.75 542 LYS A N 1
ATOM 4187 C CA . LYS A 1 542 ? -47.762 28.204 74.949 1.00 86.75 542 LYS A CA 1
ATOM 4188 C C . LYS A 1 542 ? -48.513 29.458 75.424 1.00 86.75 542 LYS A C 1
ATOM 4190 O O . LYS A 1 542 ? -47.909 30.415 75.908 1.00 86.75 542 LYS A O 1
ATOM 4195 N N . ALA A 1 543 ? -49.828 29.462 75.205 1.00 85.12 543 ALA A N 1
ATOM 4196 C CA . ALA A 1 543 ? -50.778 30.501 75.601 1.00 85.12 543 ALA A CA 1
ATOM 4197 C C . ALA A 1 543 ? -52.217 29.952 75.570 1.00 85.12 543 ALA A C 1
ATOM 4199 O O . ALA A 1 543 ? -52.509 29.028 74.816 1.00 85.12 543 ALA A O 1
ATOM 4200 N N . GLU A 1 544 ? -53.135 30.574 76.313 1.00 87.44 544 GLU A N 1
ATOM 4201 C CA . GLU A 1 544 ? -54.564 30.201 76.376 1.00 87.44 544 GLU A CA 1
ATOM 4202 C C . GLU A 1 544 ? -55.395 30.671 75.156 1.00 87.44 544 GLU A C 1
ATOM 4204 O O . GLU A 1 544 ? -56.614 30.523 75.115 1.00 87.44 544 GLU A O 1
ATOM 4209 N N . ALA A 1 545 ? -54.750 31.250 74.137 1.00 85.44 545 ALA A N 1
ATOM 4210 C CA . ALA A 1 545 ? -55.414 31.906 73.012 1.00 85.44 545 ALA A CA 1
ATOM 4211 C C . ALA A 1 545 ? -56.024 30.911 72.004 1.00 85.44 545 ALA A C 1
ATOM 4213 O O . ALA A 1 545 ? -55.341 30.362 71.146 1.00 85.44 545 ALA A O 1
ATOM 4214 N N . THR A 1 546 ? -57.345 30.748 72.027 1.00 87.88 546 THR A N 1
ATOM 4215 C CA . THR A 1 546 ? -58.094 29.830 71.143 1.00 87.88 546 THR A CA 1
ATOM 4216 C C . THR A 1 546 ? -58.217 30.284 69.680 1.00 87.88 546 THR A C 1
ATOM 4218 O O . THR A 1 546 ? -58.851 29.604 68.873 1.00 87.88 546 THR A O 1
ATOM 4221 N N . ASN A 1 547 ? -57.649 31.438 69.312 1.00 88.00 547 ASN A N 1
ATOM 4222 C CA . ASN A 1 547 ? -57.853 32.073 68.007 1.00 88.00 547 ASN A CA 1
ATOM 4223 C C . ASN A 1 547 ? -56.633 32.046 67.067 1.00 88.00 547 ASN A C 1
ATOM 4225 O O . ASN A 1 547 ? -56.728 32.565 65.948 1.00 88.00 547 ASN A O 1
ATOM 4229 N N . VAL A 1 548 ? -55.510 31.462 67.497 1.00 90.00 548 VAL A N 1
ATOM 4230 C CA . VAL A 1 548 ? -54.279 31.337 66.701 1.00 90.00 548 VAL A CA 1
ATOM 4231 C C . VAL A 1 548 ? -54.413 30.190 65.698 1.00 90.00 548 VAL A C 1
ATOM 4233 O O . VAL A 1 548 ? -54.901 29.108 66.022 1.00 90.00 548 VAL A O 1
ATOM 4236 N N . ARG A 1 549 ? -53.967 30.413 64.461 1.00 91.38 549 ARG A N 1
ATOM 4237 C CA . ARG A 1 549 ? -53.986 29.435 63.369 1.00 91.38 549 ARG A CA 1
ATOM 4238 C C . ARG A 1 549 ? -52.612 29.322 62.729 1.00 91.38 549 ARG A C 1
ATOM 4240 O O . ARG A 1 549 ? -51.973 30.339 62.460 1.00 91.38 549 ARG A O 1
ATOM 4247 N N . ALA A 1 550 ? -52.204 28.099 62.430 1.00 91.50 550 ALA A N 1
ATOM 4248 C CA . ALA A 1 550 ? -50.940 27.776 61.787 1.00 91.50 550 ALA A CA 1
ATOM 4249 C C . ALA A 1 550 ? -51.165 27.065 60.444 1.00 91.50 550 ALA A C 1
ATOM 4251 O O . ALA A 1 550 ? -52.206 26.443 60.224 1.00 91.50 550 ALA A O 1
ATOM 4252 N N . MET A 1 551 ? -50.202 27.171 59.533 1.00 91.44 551 MET A N 1
ATOM 4253 C CA . MET A 1 551 ? -50.253 26.551 58.209 1.00 91.44 551 MET A CA 1
ATOM 4254 C C . MET A 1 551 ? -48.828 26.186 57.758 1.00 91.44 551 MET A C 1
ATOM 4256 O O . MET A 1 551 ? -47.979 27.082 57.706 1.00 91.44 551 MET A O 1
ATOM 4260 N N . PRO A 1 552 ? -48.535 24.910 57.450 1.00 93.19 552 PRO A N 1
ATOM 4261 C CA . PRO A 1 552 ? -47.224 24.494 56.967 1.00 93.19 552 PRO A CA 1
ATOM 4262 C C . PRO A 1 552 ? -47.069 24.855 55.484 1.00 93.19 552 PRO A C 1
ATOM 4264 O O . PRO A 1 552 ? -48.054 24.885 54.738 1.00 93.19 552 PRO A O 1
ATOM 4267 N N . TYR A 1 553 ? -45.843 25.113 55.037 1.00 91.25 553 TYR A N 1
ATOM 4268 C CA . TYR A 1 553 ? -45.562 25.396 53.631 1.00 91.25 553 TYR A CA 1
ATOM 4269 C C . TYR A 1 553 ? -44.176 24.920 53.191 1.00 91.25 553 TYR A C 1
ATOM 4271 O O . TYR A 1 553 ? -43.269 24.733 54.005 1.00 91.25 553 TYR A O 1
ATOM 4279 N N . VAL A 1 554 ? -44.016 24.774 51.877 1.00 90.19 554 VAL A N 1
ATOM 4280 C CA . VAL A 1 554 ? -42.721 24.594 51.212 1.00 90.19 554 VAL A CA 1
ATOM 4281 C C . VAL A 1 554 ? -42.587 25.561 50.033 1.00 90.19 554 VAL A C 1
ATOM 4283 O O . VAL A 1 554 ? -43.591 26.089 49.546 1.00 90.19 554 VAL A O 1
ATOM 4286 N N . GLN A 1 555 ? -41.353 25.823 49.593 1.00 87.81 555 GLN A N 1
ATOM 4287 C CA . GLN A 1 555 ? -41.086 26.682 48.430 1.00 87.81 555 GLN A CA 1
ATOM 4288 C C . GLN A 1 555 ? -40.015 26.111 47.502 1.00 87.81 555 GLN A C 1
ATOM 4290 O O . GLN A 1 555 ? -39.078 25.457 47.965 1.00 87.81 555 GLN A O 1
ATOM 4295 N N . ASP A 1 556 ? -40.115 26.431 46.212 1.00 82.00 556 ASP A N 1
ATOM 4296 C CA . ASP A 1 556 ? -39.050 26.219 45.225 1.00 82.00 556 ASP A CA 1
ATOM 4297 C C . ASP A 1 556 ? -37.940 27.294 45.331 1.00 82.00 556 ASP A C 1
ATOM 4299 O O . ASP A 1 556 ? -37.967 28.179 46.194 1.00 82.00 556 ASP A O 1
ATOM 4303 N N . ALA A 1 557 ? -36.952 27.237 44.433 1.00 76.25 557 ALA A N 1
ATOM 4304 C CA . ALA A 1 557 ? -35.888 28.242 44.343 1.00 76.25 557 ALA A CA 1
ATOM 4305 C C . ALA A 1 557 ? -36.389 29.652 43.942 1.00 76.25 557 ALA A C 1
ATOM 4307 O O . ALA A 1 557 ? -35.759 30.650 44.295 1.00 76.25 557 ALA A O 1
ATOM 4308 N N . ASN A 1 558 ? -37.536 29.743 43.262 1.00 78.50 558 ASN A N 1
ATOM 4309 C CA . ASN A 1 558 ? -38.164 30.988 42.806 1.00 78.50 558 ASN A CA 1
ATOM 4310 C C . ASN A 1 558 ? -39.088 31.624 43.862 1.00 78.50 558 ASN A C 1
ATOM 4312 O O . ASN A 1 558 ? -39.630 32.706 43.634 1.00 78.50 558 ASN A O 1
ATOM 4316 N N . ARG A 1 559 ? -39.232 30.986 45.034 1.00 72.56 559 ARG A N 1
ATOM 4317 C CA . ARG A 1 559 ? -40.169 31.331 46.119 1.00 72.56 559 ARG A CA 1
ATOM 4318 C C . ARG A 1 559 ? -41.649 31.091 45.788 1.00 72.56 559 ARG A C 1
ATOM 4320 O O . ARG A 1 559 ? -42.507 31.622 46.498 1.00 72.56 559 ARG A O 1
ATOM 4327 N N . SER A 1 560 ? -41.967 30.274 44.783 1.00 82.31 560 SER A N 1
ATOM 4328 C CA . SER A 1 560 ? -43.324 29.750 44.566 1.00 82.31 560 SER A CA 1
ATOM 4329 C C . SER A 1 560 ? -43.779 28.999 45.819 1.00 82.31 560 SER A C 1
ATOM 4331 O O . SER A 1 560 ? -43.003 28.231 46.383 1.00 82.31 560 SER A O 1
ATOM 4333 N N . TRP A 1 561 ? -45.013 29.217 46.277 1.00 84.44 561 TRP A N 1
ATOM 4334 C CA . TRP A 1 561 ? -45.519 28.626 47.522 1.00 84.44 561 TRP A CA 1
ATOM 4335 C C . TRP A 1 561 ? -46.396 27.405 47.248 1.00 84.44 561 TRP A C 1
ATOM 4337 O O . TRP A 1 561 ? -47.352 27.488 46.479 1.00 84.44 561 TRP A O 1
ATOM 4347 N N . LEU A 1 562 ? -46.141 26.315 47.971 1.00 87.69 562 LEU A N 1
ATOM 4348 C CA . LEU A 1 562 ? -47.115 25.252 48.207 1.00 87.69 562 LEU A CA 1
ATOM 4349 C C . LEU A 1 562 ? -47.472 25.260 49.699 1.00 87.69 562 LEU A C 1
ATOM 4351 O O . LEU A 1 562 ? -46.582 25.252 50.549 1.00 87.69 562 LEU A O 1
ATOM 4355 N N . THR A 1 563 ? -48.763 25.269 50.028 1.00 89.38 563 THR A N 1
ATOM 4356 C CA . THR A 1 563 ? -49.264 25.373 51.409 1.00 89.38 563 THR A CA 1
ATOM 4357 C C . THR A 1 563 ? -50.132 24.176 51.780 1.00 89.38 563 THR A C 1
ATOM 4359 O O . THR A 1 563 ? -50.977 23.762 50.989 1.00 89.38 563 THR A O 1
ATOM 4362 N N . GLY A 1 564 ? -49.962 23.654 52.994 1.00 89.38 564 GLY A N 1
ATOM 4363 C CA . GLY A 1 564 ? -50.837 22.633 53.568 1.00 89.38 564 GLY A CA 1
ATOM 4364 C C . GLY A 1 564 ? -52.121 23.224 54.173 1.00 89.38 564 GLY A C 1
ATOM 4365 O O . GLY A 1 564 ? -52.393 24.419 54.023 1.00 89.38 564 GLY A O 1
ATOM 4366 N N . PRO A 1 565 ? -52.925 22.411 54.878 1.00 90.94 565 PRO A N 1
ATOM 4367 C CA . PRO A 1 565 ? -54.139 22.877 55.536 1.00 90.94 565 PRO A CA 1
ATOM 4368 C C . PRO A 1 565 ? -53.823 23.888 56.647 1.00 90.94 565 PRO A C 1
ATOM 4370 O O . PRO A 1 565 ? -52.864 23.738 57.405 1.00 90.94 565 PRO A O 1
ATOM 4373 N N . ARG A 1 566 ? -54.670 24.915 56.775 1.00 90.94 566 ARG A N 1
ATOM 4374 C CA . ARG A 1 566 ? -54.618 25.878 57.882 1.00 90.94 566 ARG A CA 1
ATOM 4375 C C . ARG A 1 566 ? -55.411 25.338 59.073 1.00 90.94 566 ARG A C 1
ATOM 4377 O O . ARG A 1 566 ? -56.618 25.138 58.967 1.00 90.94 566 ARG A O 1
ATOM 4384 N N . VAL A 1 567 ? -54.739 25.150 60.203 1.00 93.44 567 VAL A N 1
ATOM 4385 C CA . VAL A 1 567 ? -55.267 24.509 61.416 1.00 93.44 567 VAL A CA 1
ATOM 4386 C C . VAL A 1 567 ? -55.336 25.530 62.553 1.00 93.44 567 VAL A C 1
ATOM 4388 O O . VAL A 1 567 ? -54.388 26.285 62.767 1.00 93.44 567 VAL A O 1
ATOM 4391 N N . THR A 1 568 ? -56.448 25.571 63.290 1.00 92.50 568 THR A N 1
ATOM 4392 C CA . THR A 1 568 ? -56.544 26.332 64.550 1.00 92.50 568 THR A CA 1
ATOM 4393 C C . THR A 1 568 ? -55.806 25.576 65.649 1.00 92.50 568 THR A C 1
ATOM 4395 O O . THR A 1 568 ? -56.033 24.380 65.821 1.00 92.50 568 THR A O 1
ATOM 4398 N N . LEU A 1 569 ? -54.926 26.252 66.386 1.00 92.81 569 LEU A N 1
ATOM 4399 C CA . LEU A 1 569 ? -54.149 25.629 67.452 1.00 92.81 569 LEU A CA 1
ATOM 4400 C C . LEU A 1 569 ? -54.969 25.545 68.745 1.00 92.81 569 LEU A C 1
ATOM 4402 O O . LEU A 1 569 ? -55.457 26.558 69.246 1.00 92.81 569 LEU A O 1
ATOM 4406 N N . THR A 1 570 ? -55.068 24.346 69.316 1.00 92.62 570 THR A N 1
ATOM 4407 C CA . THR A 1 570 ? -55.526 24.148 70.695 1.00 92.62 570 THR A CA 1
ATOM 4408 C C . THR A 1 570 ? -54.468 24.691 71.665 1.00 92.62 570 THR A C 1
ATOM 4410 O O . THR A 1 570 ? -53.294 24.328 71.537 1.00 92.62 570 THR A O 1
ATOM 4413 N N . PRO A 1 571 ? -54.846 25.526 72.650 1.00 92.25 571 PRO A N 1
ATOM 4414 C CA . PRO A 1 571 ? -53.964 25.928 73.740 1.00 92.25 571 PRO A CA 1
ATOM 4415 C C . PRO A 1 571 ? -53.252 24.759 74.426 1.00 92.25 571 PRO A C 1
ATOM 4417 O O . PRO A 1 571 ? -53.861 23.729 74.709 1.00 92.25 571 PRO A O 1
ATOM 4420 N N . MET A 1 572 ? -51.973 24.953 74.751 1.00 90.12 572 MET A N 1
ATOM 4421 C CA . MET A 1 572 ? -51.166 24.068 75.602 1.00 90.12 572 MET A CA 1
ATOM 4422 C C . MET A 1 572 ? -51.034 22.605 75.118 1.00 90.12 572 MET A C 1
ATOM 4424 O O . MET A 1 572 ? -50.659 21.728 75.901 1.00 90.12 572 MET A O 1
ATOM 4428 N N . GLN A 1 573 ? -51.276 22.340 73.829 1.00 93.25 573 GLN A N 1
ATOM 4429 C CA . GLN A 1 573 ? -51.207 21.012 73.208 1.00 93.25 573 GLN A CA 1
ATOM 4430 C C . GLN A 1 573 ? -50.249 20.995 72.000 1.00 93.25 573 GLN A C 1
ATOM 4432 O O . GLN A 1 573 ? -50.163 21.967 71.252 1.00 93.25 573 GLN A O 1
ATOM 4437 N N . TRP A 1 574 ? -49.553 19.868 71.786 1.00 94.12 574 TRP A N 1
ATOM 4438 C CA . TRP A 1 574 ? -48.804 19.593 70.551 1.00 94.12 574 TRP A CA 1
ATOM 4439 C C . TRP A 1 574 ? -49.742 19.146 69.423 1.00 94.12 574 TRP A C 1
ATOM 4441 O O . TRP A 1 574 ? -50.538 18.224 69.605 1.00 94.12 574 TRP A O 1
ATOM 4451 N N . ILE A 1 575 ? -49.615 19.767 68.251 1.00 94.81 575 ILE A N 1
ATOM 4452 C CA . ILE A 1 575 ? -50.430 19.502 67.058 1.00 94.81 575 ILE A CA 1
ATOM 4453 C C . ILE A 1 575 ? -49.506 19.239 65.856 1.00 94.81 575 ILE A C 1
ATOM 4455 O O . ILE A 1 575 ? -48.650 20.081 65.574 1.00 94.81 575 ILE A O 1
ATOM 4459 N N . PRO A 1 576 ? -49.660 18.111 65.136 1.00 94.38 576 PRO A N 1
ATOM 4460 C CA . PRO A 1 576 ? -48.954 17.867 63.883 1.00 94.38 576 PRO A CA 1
ATOM 4461 C C . PRO A 1 576 ? -49.583 18.669 62.735 1.00 94.38 576 PRO A C 1
ATOM 4463 O O . PRO A 1 576 ? -50.803 18.676 62.557 1.00 94.38 576 PRO A O 1
ATOM 4466 N N . LEU A 1 577 ? -48.745 19.313 61.926 1.00 94.81 577 LEU A N 1
ATOM 4467 C CA . LEU A 1 577 ? -49.118 19.997 60.690 1.00 94.81 577 LEU A CA 1
ATOM 4468 C C . LEU A 1 577 ? -48.383 19.351 59.515 1.00 94.81 577 LEU A C 1
ATOM 4470 O O . LEU A 1 577 ? -47.154 19.372 59.474 1.00 94.81 577 LEU A O 1
ATOM 4474 N N . THR A 1 578 ? -49.129 18.816 58.551 1.00 92.31 578 THR A N 1
ATOM 4475 C CA . THR A 1 578 ? -48.578 18.022 57.443 1.00 92.31 578 THR A CA 1
ATOM 4476 C C . THR A 1 578 ? -48.845 18.667 56.082 1.00 92.31 578 THR A C 1
ATOM 4478 O O . THR A 1 578 ? -49.917 19.223 55.847 1.00 92.31 578 THR A O 1
ATOM 4481 N N . ILE A 1 579 ? -47.877 18.575 55.170 1.00 91.75 579 ILE A N 1
ATOM 4482 C CA . ILE A 1 579 ? -47.974 18.994 53.768 1.00 91.75 579 ILE A CA 1
ATOM 4483 C C . ILE A 1 579 ? -47.295 17.957 52.863 1.00 91.75 579 ILE A C 1
ATOM 4485 O O . ILE A 1 579 ? -46.127 17.624 53.050 1.00 91.75 579 ILE A O 1
ATOM 4489 N N . THR A 1 580 ? -48.020 17.467 51.858 1.00 89.25 580 THR A N 1
ATOM 4490 C CA . THR A 1 580 ? -47.489 16.560 50.829 1.00 89.25 580 THR A CA 1
ATOM 4491 C C . THR A 1 580 ? -47.248 17.329 49.536 1.00 89.25 580 THR A C 1
ATOM 4493 O O . THR A 1 580 ? -48.128 18.051 49.066 1.00 89.25 580 THR A O 1
ATOM 4496 N N . ILE A 1 581 ? -46.065 17.169 48.946 1.00 87.06 581 ILE A N 1
ATOM 4497 C CA . ILE A 1 581 ? -45.711 17.777 47.660 1.00 87.06 581 ILE A CA 1
ATOM 4498 C C . ILE A 1 581 ? -46.399 16.980 46.539 1.00 87.06 581 ILE A C 1
ATOM 4500 O O . ILE A 1 581 ? -46.187 15.769 46.463 1.00 87.06 581 ILE A O 1
ATOM 4504 N N . PRO A 1 582 ? -47.194 17.601 45.645 1.00 82.81 582 PRO A N 1
ATOM 4505 C CA . PRO A 1 582 ? -47.791 16.900 44.512 1.00 82.81 582 PRO A CA 1
ATOM 4506 C C . PRO A 1 582 ? -46.735 16.198 43.656 1.00 82.81 582 PRO A C 1
ATOM 4508 O O . PRO A 1 582 ? -45.698 16.782 43.348 1.00 82.81 582 PRO A O 1
ATOM 4511 N N . ALA A 1 583 ? -47.025 14.976 43.201 1.00 78.81 583 ALA A N 1
ATOM 4512 C CA . ALA A 1 583 ? -46.156 14.235 42.278 1.00 78.81 583 ALA A CA 1
ATOM 4513 C C . ALA A 1 583 ? -45.922 14.970 40.936 1.00 78.81 583 ALA A C 1
ATOM 4515 O O . ALA A 1 583 ? -44.982 14.661 40.213 1.00 78.81 583 ALA A O 1
ATOM 4516 N N . THR A 1 584 ? -46.763 15.958 40.619 1.00 78.69 584 THR A N 1
ATOM 4517 C CA . THR A 1 584 ? -46.702 16.822 39.432 1.00 78.69 584 THR A CA 1
ATOM 4518 C C . THR A 1 584 ? -45.915 18.126 39.640 1.00 78.69 584 THR A C 1
ATOM 4520 O O . THR A 1 584 ? -45.919 18.983 38.756 1.00 78.69 584 THR A O 1
ATOM 4523 N N . ALA A 1 585 ? -45.259 18.327 40.790 1.00 73.44 585 ALA A N 1
ATOM 4524 C CA . ALA A 1 585 ? -44.477 19.536 41.051 1.00 73.44 585 ALA A CA 1
ATOM 4525 C C . ALA A 1 585 ? -43.245 19.625 40.125 1.00 73.44 585 ALA A C 1
ATOM 4527 O O . ALA A 1 585 ? -42.361 18.773 40.163 1.00 73.44 585 ALA A O 1
ATOM 4528 N N . ALA A 1 586 ? -43.176 20.683 39.311 1.00 60.41 586 ALA A N 1
ATOM 4529 C CA . ALA A 1 586 ? -42.184 20.841 38.238 1.00 60.41 586 ALA A CA 1
ATOM 4530 C C . ALA A 1 586 ? -40.753 21.197 38.702 1.00 60.41 586 ALA A C 1
ATOM 4532 O O . ALA A 1 586 ? -39.844 21.283 37.880 1.00 60.41 586 ALA A O 1
ATOM 4533 N N . ALA A 1 587 ? -40.548 21.418 40.001 1.00 69.00 587 ALA A N 1
ATOM 4534 C CA . ALA A 1 587 ? -39.252 21.701 40.610 1.00 69.00 587 ALA A CA 1
ATOM 4535 C C . ALA A 1 587 ? -39.183 21.053 42.005 1.00 69.00 587 ALA A C 1
ATOM 4537 O O . ALA A 1 587 ? -40.219 20.935 42.667 1.00 69.00 587 ALA A O 1
ATOM 4538 N N . PRO A 1 588 ? -37.993 20.650 42.484 1.00 70.25 588 PRO A N 1
ATOM 4539 C CA . PRO A 1 588 ? -37.827 20.184 43.854 1.00 70.25 588 PRO A CA 1
ATOM 4540 C C . PRO A 1 588 ? -37.885 21.375 44.831 1.00 70.25 588 PRO A C 1
ATOM 4542 O O . PRO A 1 588 ? -37.501 22.498 44.498 1.00 70.25 588 PRO A O 1
ATOM 4545 N N . MET A 1 589 ? -38.395 21.153 46.044 1.00 79.94 589 MET A N 1
ATOM 4546 C CA . MET A 1 589 ? -38.621 22.223 47.022 1.00 79.94 589 MET A CA 1
ATOM 4547 C C . MET A 1 589 ? -37.385 22.427 47.913 1.00 79.94 589 MET A C 1
ATOM 4549 O O . MET A 1 589 ? -36.834 21.481 48.478 1.00 79.94 589 MET A O 1
ATOM 4553 N N . HIS A 1 590 ? -36.966 23.684 48.0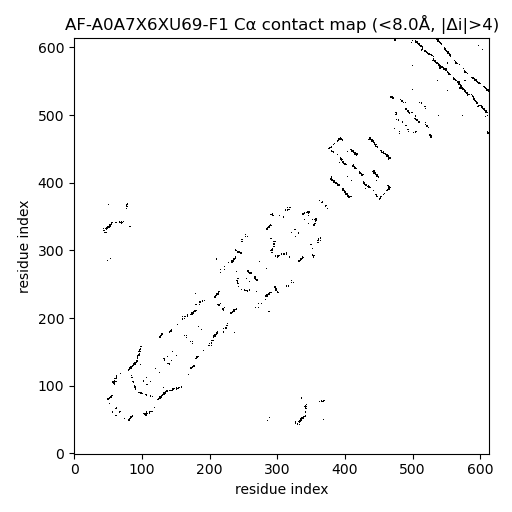55 1.00 79.81 590 HIS A N 1
ATOM 4554 C CA . HIS A 1 590 ? -35.736 24.116 48.725 1.00 79.81 590 HIS A CA 1
ATOM 4555 C C . HIS A 1 590 ? -35.962 24.733 50.112 1.00 79.81 590 HIS A C 1
ATOM 4557 O O . HIS A 1 590 ? -34.993 25.067 50.792 1.00 79.81 590 HIS A O 1
ATOM 4563 N N . ARG A 1 591 ? -37.213 24.940 50.541 1.00 86.00 591 ARG A N 1
ATOM 4564 C CA . ARG A 1 591 ? -37.538 25.516 51.858 1.00 86.00 591 ARG A CA 1
ATOM 4565 C C . ARG A 1 591 ? -38.701 24.798 52.516 1.00 86.00 591 ARG A C 1
ATOM 4567 O O . ARG A 1 591 ? -39.643 24.416 51.828 1.00 86.00 591 ARG A O 1
ATOM 4574 N N . VAL A 1 592 ? -38.647 24.709 53.841 1.00 88.44 592 VAL A N 1
ATOM 4575 C CA . VAL A 1 592 ? -39.756 24.323 54.724 1.00 88.44 592 VAL A CA 1
ATOM 4576 C C . VAL A 1 592 ? -40.047 25.498 55.644 1.00 88.44 592 VAL A C 1
ATOM 4578 O O . VAL A 1 592 ? -39.118 26.140 56.133 1.00 88.44 592 VAL A O 1
ATOM 4581 N N . GLY A 1 593 ? -41.317 25.787 55.899 1.00 88.50 593 GLY A N 1
ATOM 4582 C CA . GLY A 1 593 ? -41.694 26.844 56.824 1.00 88.50 593 GLY A CA 1
ATOM 4583 C C . GLY A 1 593 ? -43.099 26.697 57.381 1.00 88.50 593 GLY A C 1
ATOM 4584 O O . GLY A 1 593 ? -43.853 25.778 57.054 1.00 88.50 593 GLY A O 1
ATOM 4585 N N . ILE A 1 594 ? -43.434 27.640 58.251 1.00 89.19 594 ILE A N 1
ATOM 4586 C CA . ILE A 1 594 ? -44.724 27.736 58.919 1.00 89.19 594 ILE A CA 1
ATOM 4587 C C . ILE A 1 594 ? -45.195 29.191 58.930 1.00 89.19 594 ILE A C 1
ATOM 4589 O O . ILE A 1 594 ? -44.412 30.112 59.171 1.00 89.19 594 ILE A O 1
ATOM 4593 N N . GLN A 1 595 ? -46.478 29.391 58.638 1.00 88.56 595 GLN A N 1
ATOM 4594 C CA . GLN A 1 595 ? -47.154 30.685 58.677 1.00 88.56 595 GLN A CA 1
ATOM 4595 C C . GLN A 1 595 ? -48.186 30.699 59.810 1.00 88.56 595 GLN A C 1
ATOM 4597 O O . GLN A 1 595 ? -48.982 29.766 59.938 1.00 88.56 595 GLN A O 1
ATOM 4602 N N . PHE A 1 596 ? -48.215 31.783 60.582 1.00 86.25 596 PHE A N 1
ATOM 4603 C CA . PHE A 1 596 ? -49.163 32.024 61.666 1.00 86.25 596 PHE A CA 1
ATOM 4604 C C . PHE A 1 596 ? -50.120 33.169 61.336 1.00 86.25 596 PHE A C 1
ATOM 4606 O O . PHE A 1 596 ? -49.774 34.126 60.652 1.00 86.25 596 PHE A O 1
ATOM 4613 N N . SER A 1 597 ? -51.344 33.072 61.841 1.00 86.25 597 SER A N 1
ATOM 4614 C CA . SER A 1 597 ? -52.405 34.072 61.686 1.00 86.25 597 SER A CA 1
ATOM 4615 C C . SER A 1 597 ? -53.367 33.987 62.871 1.00 86.25 597 SER A C 1
ATOM 4617 O O . SER A 1 597 ? -53.363 32.994 63.598 1.00 86.25 597 SER A O 1
ATOM 4619 N N . THR A 1 598 ? -54.216 34.993 63.070 1.00 86.19 598 THR A N 1
ATOM 4620 C CA . THR A 1 598 ? -55.299 34.938 64.063 1.00 86.19 598 THR A CA 1
ATOM 4621 C C . THR A 1 598 ? -56.655 35.145 63.404 1.00 86.19 598 THR A C 1
ATOM 4623 O O . THR A 1 598 ? -56.763 35.825 62.384 1.00 86.19 598 THR A O 1
ATOM 4626 N N . SER A 1 599 ? -57.713 34.586 63.994 1.00 83.12 599 SER A N 1
ATOM 4627 C CA . SER A 1 599 ? -59.085 35.022 63.709 1.00 83.12 599 SER A CA 1
ATOM 4628 C C . SER A 1 599 ? -59.559 36.016 64.769 1.00 83.12 599 SER A C 1
ATOM 4630 O O . SER A 1 599 ? -59.630 35.676 65.948 1.00 83.12 599 SER A O 1
ATOM 4632 N N . GLY A 1 600 ? -59.895 37.240 64.356 1.00 81.19 600 GLY A N 1
ATOM 4633 C CA . GLY A 1 600 ? -60.301 38.317 65.263 1.00 81.19 600 GLY A CA 1
ATOM 4634 C C . GLY A 1 600 ? -59.105 39.096 65.816 1.00 81.19 600 GLY A C 1
ATOM 4635 O O . GLY A 1 600 ? -58.364 39.706 65.050 1.00 81.19 600 GLY A O 1
ATOM 4636 N N . ALA A 1 601 ? -58.948 39.110 67.142 1.00 80.94 601 ALA A N 1
ATOM 4637 C CA . ALA A 1 601 ? -57.941 39.916 67.833 1.00 80.94 601 ALA A CA 1
ATOM 4638 C C . ALA A 1 601 ? -56.488 39.540 67.474 1.00 80.94 601 ALA A C 1
ATOM 4640 O O . ALA A 1 601 ? -56.186 38.396 67.118 1.00 80.94 601 ALA A O 1
ATOM 4641 N N . ALA A 1 602 ? -55.584 40.514 67.606 1.00 84.12 602 ALA A N 1
ATOM 4642 C CA . ALA A 1 602 ? -54.147 40.297 67.478 1.00 84.12 602 ALA A CA 1
ATOM 4643 C C . ALA A 1 602 ? -53.596 39.476 68.658 1.00 84.12 602 ALA A C 1
ATOM 4645 O O . ALA A 1 602 ? -54.091 39.586 69.780 1.00 84.12 602 ALA A O 1
ATOM 4646 N N . PHE A 1 603 ? -52.553 38.686 68.408 1.00 86.31 603 PHE A N 1
ATOM 4647 C CA . PHE A 1 603 ? -51.898 37.834 69.404 1.00 86.31 603 PHE A CA 1
ATOM 4648 C C . PHE A 1 603 ? -50.432 38.233 69.604 1.00 86.31 603 PHE A C 1
ATOM 4650 O O . PHE A 1 603 ? -49.691 38.352 68.627 1.00 86.31 603 PHE A O 1
ATOM 4657 N N . SER A 1 604 ? -50.014 38.363 70.866 1.00 88.00 604 SER A N 1
ATOM 4658 C CA . SER A 1 604 ? -48.602 38.314 71.264 1.00 88.00 604 SER A CA 1
ATOM 4659 C C . SER A 1 604 ? -48.391 37.130 72.210 1.00 88.00 604 SER A C 1
ATOM 4661 O O . SER A 1 604 ? -49.164 36.956 73.153 1.00 88.00 604 SER A O 1
ATOM 4663 N N . GLY A 1 605 ? -47.362 36.314 71.977 1.00 87.69 605 GLY A N 1
ATOM 4664 C CA . GLY A 1 605 ? -47.092 35.125 72.784 1.00 87.69 605 GLY A CA 1
ATOM 4665 C C . GLY A 1 605 ? -46.268 34.054 72.071 1.00 87.69 605 GLY A C 1
ATOM 4666 O O . GLY A 1 605 ? -45.767 34.246 70.965 1.00 87.69 605 GLY A O 1
ATOM 4667 N N . TYR A 1 606 ? -46.110 32.908 72.733 1.00 88.56 606 TYR A N 1
ATOM 4668 C CA . TYR A 1 606 ? -45.160 31.870 72.334 1.00 88.56 606 TYR A CA 1
ATOM 4669 C C . TYR A 1 606 ? -45.794 30.722 71.552 1.00 88.56 606 TYR A C 1
ATOM 4671 O O . TYR A 1 606 ? -46.699 30.045 72.044 1.00 88.56 606 TYR A O 1
ATOM 4679 N N . VAL A 1 607 ? -45.217 30.425 70.389 1.00 90.25 607 VAL A N 1
ATOM 4680 C CA . VAL A 1 607 ? -45.405 29.155 69.682 1.00 90.25 607 VAL A CA 1
ATOM 4681 C C . VAL A 1 607 ? -44.073 28.412 69.668 1.00 90.25 607 VAL A C 1
ATOM 4683 O O . VAL A 1 607 ? -43.033 29.018 69.436 1.00 90.25 607 VAL A O 1
ATOM 4686 N N . ASN A 1 608 ? -44.083 27.109 69.931 1.00 92.19 608 ASN A N 1
ATOM 4687 C CA . ASN A 1 608 ? -42.899 26.257 69.814 1.00 92.19 608 ASN A CA 1
ATOM 4688 C C . ASN A 1 608 ? -43.094 25.327 68.610 1.00 92.19 608 ASN A C 1
ATOM 4690 O O . ASN A 1 608 ? -44.213 24.869 68.373 1.00 92.19 608 ASN A O 1
ATOM 4694 N N . VAL A 1 609 ? -42.030 25.069 67.856 1.00 91.88 609 VAL A N 1
ATOM 4695 C CA . VAL A 1 609 ? -42.017 24.179 66.687 1.00 91.88 609 VAL A CA 1
ATOM 4696 C C . VAL A 1 609 ? -40.932 23.129 66.894 1.00 91.88 609 VAL A C 1
ATOM 4698 O O . VAL A 1 609 ? -39.835 23.463 67.340 1.00 91.88 609 VAL A O 1
ATOM 4701 N N . ASP A 1 610 ? -41.241 21.868 66.610 1.00 90.81 610 ASP A N 1
ATOM 4702 C CA . ASP A 1 610 ? -40.349 20.741 66.883 1.00 90.81 610 ASP A CA 1
ATOM 4703 C C . ASP A 1 610 ? -40.582 19.547 65.939 1.00 90.81 610 ASP A C 1
ATOM 4705 O O . ASP A 1 610 ? -41.569 19.506 65.197 1.00 90.81 610 ASP A O 1
ATOM 4709 N N . ASP A 1 611 ? -39.662 18.584 65.996 1.00 87.88 611 ASP A N 1
ATOM 4710 C CA . ASP A 1 611 ? -39.712 17.257 65.382 1.00 87.88 611 ASP A CA 1
ATOM 4711 C C . ASP A 1 611 ? -40.199 17.279 63.927 1.00 87.88 611 ASP A C 1
ATOM 4713 O O . ASP A 1 611 ? -41.203 16.663 63.556 1.00 87.88 611 ASP A O 1
ATOM 4717 N N . ILE A 1 612 ? -39.486 18.048 63.102 1.00 87.94 612 ILE A N 1
ATOM 4718 C CA . ILE A 1 612 ? -39.809 18.244 61.693 1.00 87.94 612 ILE A CA 1
ATOM 4719 C C . ILE A 1 612 ? -39.226 17.097 60.873 1.00 87.94 612 ILE A C 1
ATOM 4721 O O . ILE A 1 612 ? -38.009 16.877 60.845 1.00 87.94 612 ILE A O 1
ATOM 4725 N N . ARG A 1 613 ? -40.110 16.377 60.180 1.00 85.12 613 ARG A N 1
ATOM 4726 C CA . ARG A 1 613 ? -39.800 15.140 59.458 1.00 85.12 613 ARG A CA 1
ATOM 4727 C C . ARG A 1 613 ? -40.357 15.137 58.039 1.00 85.12 613 ARG A C 1
ATOM 4729 O O . ARG A 1 613 ? -41.344 15.804 57.745 1.00 85.12 613 ARG A O 1
ATOM 4736 N N . TRP A 1 614 ? -39.725 14.311 57.218 1.00 79.44 614 TRP A N 1
ATOM 4737 C CA . TRP A 1 614 ? -40.077 13.831 55.879 1.00 79.44 614 TRP A CA 1
ATOM 4738 C C . TRP A 1 614 ? -39.335 12.506 55.656 1.00 79.44 614 TRP A C 1
ATOM 4740 O O . TRP A 1 614 ? -38.452 12.187 56.499 1.00 79.44 614 TRP A O 1
#

Mean predicted aligned error: 18.31 Å